Protein AF-0000000080313598 (afdb_homodimer)

Solvent-accessible surface area (backbone atoms only — not comparable to full-atom values): 22370 Å² total; per-residue (Å²): 136,68,30,60,28,53,58,52,31,10,48,57,42,28,68,75,47,57,88,47,35,87,68,59,28,38,23,30,4,34,52,54,60,4,31,59,19,21,50,38,26,12,62,73,40,70,28,48,65,44,73,43,55,55,39,72,32,42,33,91,94,45,56,87,45,65,27,17,12,36,19,59,81,75,11,62,33,57,38,35,58,50,32,62,74,68,62,60,46,61,68,56,50,50,52,46,48,54,55,43,48,55,57,47,51,54,51,47,53,57,44,43,72,52,38,72,83,73,86,46,58,69,29,41,34,38,40,20,37,59,46,37,60,57,41,42,56,56,51,1,41,48,48,17,52,52,74,44,48,39,66,40,40,32,40,37,30,36,30,30,21,42,52,27,50,62,68,42,52,83,73,33,79,38,79,46,63,71,42,71,28,77,79,64,85,55,67,58,78,43,29,72,46,63,72,84,61,50,70,66,59,47,36,51,52,41,38,53,48,51,53,55,49,55,62,71,67,57,131,135,68,30,60,26,52,58,52,32,10,48,58,42,29,68,76,46,56,88,48,34,86,70,59,28,39,24,29,3,34,53,54,60,4,29,59,18,22,50,37,27,13,60,73,40,69,29,48,66,45,73,43,54,52,38,72,32,44,32,90,93,43,56,88,44,66,28,19,11,37,17,59,79,76,11,61,33,56,38,36,58,49,33,62,73,69,62,60,46,61,67,55,50,50,52,48,49,53,55,43,49,56,56,46,52,53,51,47,54,57,45,42,72,51,38,72,84,71,87,47,58,70,29,41,36,36,41,21,37,58,46,38,60,59,42,43,58,57,51,1,40,48,48,16,50,54,73,44,47,40,66,39,41,32,38,38,29,36,31,30,19,42,51,27,50,62,67,41,52,83,74,32,79,38,78,46,62,70,43,72,27,78,78,64,85,54,67,59,77,42,28,73,46,63,72,84,61,50,71,67,59,49,37,50,53,41,37,53,47,52,52,54,51,55,61,70,67,57,128

Structure (mmCIF, N/CA/C/O backbone):
data_AF-0000000080313598-model_v1
#
loop_
_entity.id
_entity.type
_entity.pdbx_description
1 polymer 'Phosphoribosyl transferase domain protein'
#
loop_
_atom_site.group_PDB
_atom_site.id
_atom_site.type_symbol
_atom_site.label_atom_id
_atom_site.label_alt_id
_atom_site.label_comp_id
_atom_site.label_asym_id
_atom_site.label_entity_id
_atom_site.label_seq_id
_atom_site.pdbx_PDB_ins_code
_atom_site.Cartn_x
_atom_site.Cartn_y
_atom_site.Cartn_z
_atom_site.occupancy
_atom_site.B_iso_or_equiv
_a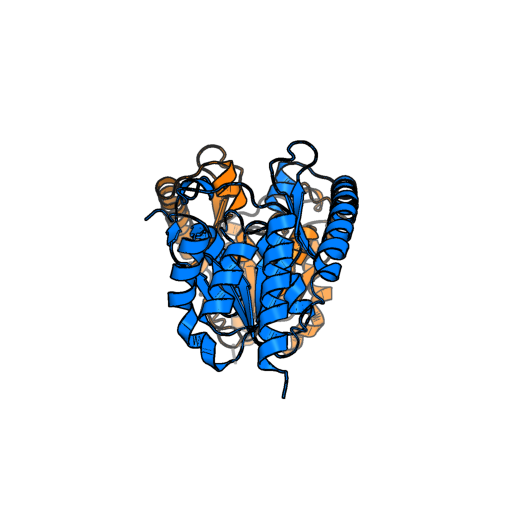tom_site.auth_seq_id
_atom_site.auth_comp_id
_atom_site.auth_asym_id
_atom_site.auth_atom_id
_atom_site.pdbx_PDB_model_num
ATOM 1 N N . MET A 1 1 ? 1.413 23.391 -13.414 1 80.38 1 MET A N 1
ATOM 2 C CA . MET A 1 1 ? 1.778 24.75 -13 1 80.38 1 MET A CA 1
ATOM 3 C C . MET A 1 1 ? 2.205 24.766 -11.531 1 80.38 1 MET A C 1
ATOM 5 O O . MET A 1 1 ? 1.82 23.891 -10.758 1 80.38 1 MET A O 1
ATOM 9 N N . ARG A 1 2 ? 3.133 25.766 -11.18 1 91.56 2 ARG A N 1
ATOM 10 C CA . ARG A 1 2 ? 3.674 25.922 -9.836 1 91.56 2 ARG A CA 1
ATOM 11 C C . ARG A 1 2 ? 2.758 26.781 -8.969 1 91.56 2 ARG A C 1
ATOM 13 O O . ARG A 1 2 ? 2.158 27.75 -9.461 1 91.56 2 ARG A O 1
ATOM 20 N N . PHE A 1 3 ? 2.562 26.344 -7.715 1 98.5 3 PHE A N 1
ATOM 21 C CA . PHE A 1 3 ? 1.825 27.141 -6.742 1 98.5 3 PHE A CA 1
ATOM 22 C C . PHE A 1 3 ? 2.676 28.297 -6.238 1 98.5 3 PHE A C 1
ATOM 24 O O . PHE A 1 3 ? 3.9 28.188 -6.152 1 98.5 3 PHE A O 1
ATOM 31 N N . GLU A 1 4 ? 1.99 29.422 -5.879 1 98.5 4 GLU A N 1
ATOM 32 C CA . GLU A 1 4 ? 2.73 30.516 -5.273 1 98.5 4 GLU A CA 1
ATOM 33 C C . GLU A 1 4 ? 3.248 30.141 -3.887 1 98.5 4 GLU A C 1
ATOM 35 O O . GLU A 1 4 ? 4.418 30.375 -3.574 1 98.5 4 GLU A O 1
ATOM 40 N N . ASP A 1 5 ? 2.402 29.75 -3.088 1 98.38 5 ASP A N 1
ATOM 41 C CA . ASP A 1 5 ? 2.691 29.281 -1.74 1 98.38 5 ASP A CA 1
ATOM 42 C C . ASP A 1 5 ? 1.615 28.297 -1.262 1 98.38 5 ASP A C 1
ATOM 44 O O . ASP A 1 5 ? 0.738 27.906 -2.033 1 98.38 5 ASP A O 1
ATOM 48 N N . ARG A 1 6 ? 1.721 27.828 -0.028 1 98.5 6 ARG A N 1
ATOM 49 C CA . ARG A 1 6 ? 0.786 26.859 0.52 1 98.5 6 ARG A CA 1
ATOM 50 C C . ARG A 1 6 ? -0.626 27.422 0.588 1 98.5 6 ARG A C 1
ATOM 52 O O . ARG A 1 6 ? -1.607 26.688 0.458 1 98.5 6 ARG A O 1
ATOM 59 N N . ILE A 1 7 ? -0.746 28.766 0.75 1 98.25 7 ILE A N 1
ATOM 60 C CA . ILE A 1 7 ? -2.047 29.422 0.784 1 98.25 7 ILE A CA 1
ATOM 61 C C . ILE A 1 7 ? -2.713 29.312 -0.586 1 98.25 7 ILE A C 1
ATOM 63 O O . ILE A 1 7 ? -3.877 28.922 -0.689 1 98.25 7 ILE A O 1
ATOM 67 N N . ASP A 1 8 ? -1.944 29.656 -1.573 1 98.69 8 ASP A N 1
ATOM 68 C CA . ASP A 1 8 ? -2.436 29.531 -2.943 1 98.69 8 ASP A CA 1
ATOM 69 C C . ASP A 1 8 ? -2.832 28.094 -3.258 1 98.69 8 ASP A C 1
ATOM 71 O O . ASP A 1 8 ? -3.881 27.844 -3.859 1 98.69 8 ASP A O 1
ATOM 75 N N . ALA A 1 9 ? -1.977 27.156 -2.889 1 98.69 9 ALA A N 1
ATOM 76 C CA . ALA A 1 9 ? -2.258 25.75 -3.102 1 98.69 9 ALA A CA 1
ATOM 77 C C . ALA A 1 9 ? -3.557 25.328 -2.414 1 98.69 9 ALA A C 1
ATOM 79 O O . ALA A 1 9 ? -4.371 24.609 -2.992 1 98.69 9 ALA A O 1
ATOM 80 N N . GLY A 1 10 ? -3.756 25.797 -1.186 1 98.75 10 GLY A N 1
ATOM 81 C CA . GLY A 1 10 ? -4.973 25.5 -0.442 1 98.75 10 GLY A CA 1
ATOM 82 C C . GLY A 1 10 ? -6.223 26.047 -1.105 1 98.75 10 GLY A C 1
ATOM 83 O O . GLY A 1 10 ? -7.258 25.375 -1.138 1 98.75 10 GLY A O 1
ATOM 84 N N . ARG A 1 11 ? -6.137 27.219 -1.642 1 98.69 11 ARG A N 1
ATOM 85 C CA . ARG A 1 11 ? -7.273 27.828 -2.322 1 98.69 11 ARG A CA 1
ATOM 86 C C . ARG A 1 11 ? -7.645 27.047 -3.578 1 98.69 11 ARG A C 1
ATOM 88 O O . ARG A 1 11 ? -8.828 26.828 -3.854 1 98.69 11 ARG A O 1
ATOM 95 N N . GLN A 1 12 ? -6.656 26.672 -4.309 1 98.75 12 GLN A N 1
ATOM 96 C CA . GLN A 1 12 ? -6.91 25.891 -5.512 1 98.75 12 GLN A CA 1
ATOM 97 C C . GLN A 1 12 ? -7.496 24.516 -5.168 1 98.75 12 GLN A C 1
ATOM 99 O O . GLN A 1 12 ? -8.414 24.031 -5.84 1 98.75 12 GLN A O 1
ATOM 104 N N . LEU A 1 13 ? -6.961 23.938 -4.113 1 98.75 13 LEU A N 1
ATOM 105 C CA . LEU A 1 13 ? -7.473 22.641 -3.652 1 98.75 13 LEU A CA 1
ATOM 106 C C . LEU A 1 13 ? -8.922 22.766 -3.199 1 98.75 13 LEU A C 1
ATOM 108 O O . LEU A 1 13 ? -9.75 21.906 -3.51 1 98.75 13 LEU A O 1
ATOM 112 N N . ALA A 1 14 ? -9.227 23.844 -2.535 1 98.75 14 ALA A N 1
ATOM 113 C CA . ALA A 1 14 ? -10.57 24.094 -2.031 1 98.75 14 ALA A CA 1
ATOM 114 C C . ALA A 1 14 ? -11.578 24.156 -3.176 1 98.75 14 ALA A C 1
ATOM 116 O O . ALA A 1 14 ? -12.719 23.688 -3.039 1 98.75 14 ALA A O 1
ATOM 117 N N . ARG A 1 15 ? -11.172 24.719 -4.277 1 98.38 15 ARG A N 1
ATOM 118 C CA . ARG A 1 15 ? -12.047 24.812 -5.438 1 98.38 15 ARG A CA 1
ATOM 119 C C . ARG A 1 15 ? -12.484 23.438 -5.918 1 98.38 15 ARG A C 1
ATOM 121 O O . ARG A 1 15 ? -13.609 23.266 -6.383 1 98.38 15 ARG A O 1
ATOM 128 N N . ARG A 1 16 ? -11.664 22.484 -5.695 1 98.25 16 ARG A N 1
ATOM 129 C CA . ARG A 1 16 ? -11.945 21.125 -6.164 1 98.25 16 ARG A CA 1
ATOM 130 C C . ARG A 1 16 ? -12.758 20.344 -5.137 1 98.25 16 ARG A C 1
ATOM 132 O O . ARG A 1 16 ? -13.227 19.25 -5.414 1 98.25 16 ARG A O 1
ATOM 139 N N . LEU A 1 17 ? -12.938 20.906 -3.98 1 98.44 17 LEU A N 1
ATOM 140 C CA . LEU A 1 17 ? -13.562 20.172 -2.883 1 98.44 17 LEU A CA 1
ATOM 141 C C . LEU A 1 17 ? -14.922 20.75 -2.537 1 98.44 17 LEU A C 1
ATOM 143 O O . LEU A 1 17 ? -15.531 20.375 -1.538 1 98.44 17 LEU A O 1
ATOM 147 N N . GLN A 1 18 ? -15.5 21.594 -3.355 1 97.56 18 GLN A N 1
ATOM 148 C CA . GLN A 1 18 ? -16.719 22.344 -3.062 1 97.56 18 GLN A CA 1
ATOM 149 C C . GLN A 1 18 ? -17.922 21.406 -2.912 1 97.56 18 GLN A C 1
ATOM 151 O O . GLN A 1 18 ? -18.859 21.703 -2.174 1 97.56 18 GLN A O 1
ATOM 156 N N . HIS A 1 19 ? -17.859 20.266 -3.506 1 96.69 19 HIS A N 1
ATOM 157 C CA . HIS A 1 19 ? -18.969 19.328 -3.443 1 96.69 19 HIS A CA 1
ATOM 158 C C . HIS A 1 19 ? -19.094 18.703 -2.057 1 96.69 19 HIS A C 1
ATOM 160 O O . HIS A 1 19 ? -20.094 18.062 -1.738 1 96.69 19 HIS A O 1
ATOM 166 N N . HIS A 1 20 ? -18.109 18.984 -1.2 1 96.31 20 HIS A N 1
ATOM 167 C CA . HIS A 1 20 ? -18.141 18.469 0.163 1 96.31 20 HIS A CA 1
ATOM 168 C C . HIS A 1 20 ? -18.641 19.531 1.14 1 96.31 20 HIS A C 1
ATOM 170 O O . HIS A 1 20 ? -18.812 19.25 2.328 1 96.31 20 HIS A O 1
ATOM 176 N N . ARG A 1 21 ? -18.938 20.688 0.743 1 94.25 21 ARG A N 1
ATOM 177 C CA . ARG A 1 21 ? -19.266 21.812 1.61 1 94.25 21 ARG A CA 1
ATOM 178 C C . ARG A 1 21 ? -20.516 21.516 2.434 1 94.25 21 ARG A C 1
ATOM 180 O O . ARG A 1 21 ? -20.562 21.797 3.631 1 94.25 21 ARG A O 1
ATOM 187 N N . ALA A 1 22 ? -21.484 20.859 1.892 1 91.75 22 ALA A N 1
ATOM 188 C CA . ALA A 1 22 ? -22.781 20.672 2.52 1 91.75 22 ALA A CA 1
ATOM 189 C C . ALA A 1 22 ? -22.703 19.641 3.648 1 91.75 22 ALA A C 1
ATOM 191 O O . ALA A 1 22 ? -23.5 19.672 4.586 1 91.75 22 ALA A O 1
ATOM 192 N N . GLY A 1 23 ? -21.734 18.812 3.744 1 91.31 23 GLY A N 1
ATOM 193 C CA . GLY A 1 23 ? -21.656 17.719 4.707 1 91.31 23 GLY A CA 1
ATOM 194 C C . GLY A 1 23 ? -20.938 18.109 5.98 1 91.31 23 GLY A C 1
ATOM 195 O O . GLY A 1 23 ? -20.734 17.266 6.867 1 91.31 23 GLY A O 1
ATOM 196 N N . ALA A 1 24 ? -20.578 19.359 6.07 1 90 24 ALA A N 1
ATOM 197 C CA . ALA A 1 24 ? -19.859 19.859 7.242 1 90 24 ALA A CA 1
ATOM 198 C C . ALA A 1 24 ? -18.703 18.938 7.613 1 90 24 ALA A C 1
ATOM 200 O O . ALA A 1 24 ? -18.641 18.438 8.742 1 90 24 ALA A O 1
ATOM 201 N N . PRO A 1 25 ? -17.828 18.766 6.719 1 97.75 25 PRO A N 1
ATOM 202 C CA . PRO A 1 25 ? -16.703 17.875 6.969 1 97.75 25 PRO A CA 1
ATOM 203 C C . PRO A 1 25 ? -15.727 18.438 8.008 1 97.75 25 PRO A C 1
ATOM 205 O O . PRO A 1 25 ? -15.844 19.594 8.414 1 97.75 25 PRO A O 1
ATOM 208 N N . VAL A 1 26 ? -14.883 17.562 8.492 1 98.5 26 VAL A N 1
ATOM 209 C CA . VAL A 1 26 ? -13.719 17.969 9.266 1 98.5 26 VAL A CA 1
ATOM 210 C C . VAL A 1 26 ? -12.469 17.922 8.375 1 98.5 26 VAL A C 1
ATOM 212 O O . VAL A 1 26 ? -12.188 16.906 7.754 1 98.5 26 VAL A O 1
ATOM 215 N N . VAL A 1 27 ? -11.82 19.047 8.297 1 98.81 27 VAL A N 1
ATOM 216 C CA . VAL A 1 27 ? -10.57 19.109 7.535 1 98.81 27 VAL A CA 1
ATOM 217 C C . VAL A 1 27 ? -9.383 18.891 8.469 1 98.81 27 VAL A C 1
ATOM 219 O O . VAL A 1 27 ? -9.227 19.625 9.453 1 98.81 27 VAL A O 1
ATOM 222 N N . VAL A 1 28 ? -8.602 17.891 8.148 1 98.88 28 VAL A N 1
ATOM 223 C CA . VAL A 1 28 ? -7.465 17.516 8.984 1 98.88 28 VAL A CA 1
ATOM 224 C C . VAL A 1 28 ? -6.168 17.719 8.203 1 98.88 28 VAL A C 1
ATOM 226 O O . VAL A 1 28 ? -5.953 17.078 7.168 1 98.88 28 VAL A O 1
ATOM 229 N N . GLY A 1 29 ? -5.324 18.594 8.703 1 98.81 29 GLY A N 1
ATOM 230 C CA . GLY A 1 29 ? -4.035 18.828 8.07 1 98.81 29 GLY A CA 1
ATOM 231 C C . GLY A 1 29 ? -2.916 18 8.656 1 98.81 29 GLY A C 1
ATOM 232 O O . GLY A 1 29 ? -2.783 17.906 9.883 1 98.81 29 GLY A O 1
ATOM 233 N N . LEU A 1 30 ? -2.139 17.406 7.812 1 98.56 30 LEU A N 1
ATOM 234 C CA . LEU A 1 30 ? -0.953 16.703 8.273 1 98.56 30 LEU A CA 1
ATOM 235 C C . LEU A 1 30 ? 0.147 17.688 8.672 1 98.56 30 LEU A C 1
ATOM 237 O O . LEU A 1 30 ? 0.45 18.609 7.926 1 98.56 30 LEU A O 1
ATOM 241 N N . THR A 1 31 ? 0.68 17.5 9.781 1 98 31 THR A N 1
ATOM 242 C CA . THR A 1 31 ? 1.671 18.438 10.32 1 98 31 THR A CA 1
ATOM 243 C C . THR A 1 31 ? 3.031 18.203 9.664 1 98 31 THR A C 1
ATOM 245 O O . THR A 1 31 ? 3.389 17.078 9.336 1 98 31 THR A O 1
ATOM 248 N N . ARG A 1 32 ? 3.768 19.25 9.445 1 97.62 32 ARG A N 1
ATOM 249 C CA . ARG A 1 32 ? 3.367 20.625 9.703 1 97.62 32 ARG A CA 1
ATOM 250 C C . ARG A 1 32 ? 2.85 21.297 8.438 1 97.62 32 ARG A C 1
ATOM 252 O O . ARG A 1 32 ? 1.85 22.016 8.477 1 97.62 32 ARG A O 1
ATOM 259 N N . GLY A 1 33 ? 3.41 20.891 7.316 1 97.44 33 GLY A N 1
ATOM 260 C CA . GLY A 1 33 ? 3.215 21.609 6.066 1 97.44 33 GLY A CA 1
ATOM 261 C C . GLY A 1 33 ? 1.791 21.531 5.551 1 97.44 33 GLY A C 1
ATOM 262 O O . GLY A 1 33 ? 1.329 22.422 4.848 1 97.44 33 GLY A O 1
ATOM 263 N N . GLY A 1 34 ? 1.101 20.516 5.887 1 98.62 34 GLY A N 1
ATOM 264 C CA . GLY A 1 34 ? -0.26 20.328 5.406 1 98.62 34 GLY A CA 1
ATOM 265 C C . GLY A 1 34 ? -1.269 21.219 6.113 1 98.62 34 GLY A C 1
ATOM 266 O O . GLY A 1 34 ? -2.381 21.422 5.621 1 98.62 34 GLY A O 1
ATOM 267 N N . VAL A 1 35 ? -0.902 21.781 7.223 1 98.69 35 VAL A N 1
ATOM 268 C CA . VAL A 1 35 ? -1.862 22.484 8.07 1 98.69 35 VAL A CA 1
ATOM 269 C C . VAL A 1 35 ? -2.242 23.812 7.43 1 98.69 35 VAL A C 1
ATOM 271 O O . VAL A 1 35 ? -3.428 24.141 7.312 1 98.69 35 VAL A O 1
ATOM 274 N N . PRO A 1 36 ? -1.264 24.625 6.926 1 98.69 36 PRO A N 1
ATOM 275 C CA . PRO A 1 36 ? -1.675 25.859 6.254 1 98.69 36 PRO A CA 1
ATOM 276 C C . PRO A 1 36 ? -2.562 25.594 5.039 1 98.69 36 PRO A C 1
ATOM 278 O O . PRO A 1 36 ? -3.482 26.375 4.766 1 98.69 36 PRO A O 1
ATOM 281 N N . VAL A 1 37 ? -2.311 24.516 4.332 1 98.88 37 VAL A N 1
ATOM 282 C CA . VAL A 1 37 ? -3.137 24.141 3.189 1 98.88 37 VAL A CA 1
ATOM 283 C C . VAL A 1 37 ? -4.535 23.766 3.67 1 98.88 37 VAL A C 1
ATOM 285 O O . VAL A 1 37 ? -5.535 24.219 3.113 1 98.88 37 VAL A O 1
ATOM 288 N N . ALA A 1 38 ? -4.578 23 4.68 1 98.88 38 ALA A N 1
ATOM 289 C CA . ALA A 1 38 ? -5.84 22.547 5.258 1 98.88 38 ALA A CA 1
ATOM 290 C C . ALA A 1 38 ? -6.664 23.719 5.781 1 98.88 38 ALA A C 1
ATOM 292 O O . ALA A 1 38 ? -7.891 23.719 5.68 1 98.88 38 ALA A O 1
ATOM 293 N N . ALA A 1 39 ? -6.016 24.688 6.355 1 98.69 39 ALA A N 1
ATOM 294 C CA . ALA A 1 39 ? -6.699 25.859 6.898 1 98.69 39 ALA A CA 1
ATOM 295 C C . ALA A 1 39 ? -7.469 26.594 5.805 1 98.69 39 ALA A C 1
ATOM 297 O O . ALA A 1 39 ? -8.609 27.031 6.02 1 98.69 39 ALA A O 1
ATOM 298 N N . GLU A 1 40 ? -6.848 26.719 4.641 1 98.62 40 GLU A N 1
ATOM 299 C CA . GLU A 1 40 ? -7.512 27.375 3.52 1 98.62 40 GLU A CA 1
ATOM 300 C C . GLU A 1 40 ? -8.727 26.578 3.053 1 98.62 40 GLU A C 1
ATOM 302 O O . GLU A 1 40 ? -9.773 27.156 2.742 1 98.62 40 GLU A O 1
ATOM 307 N N . VAL A 1 41 ? -8.539 25.281 3.008 1 98.75 41 VAL A N 1
ATOM 308 C CA . VAL A 1 41 ? -9.633 24.406 2.594 1 98.75 41 VAL A CA 1
ATOM 309 C C . VAL A 1 41 ? -10.781 24.516 3.588 1 98.75 41 VAL A C 1
ATOM 311 O O . VAL A 1 41 ? -11.938 24.672 3.191 1 98.75 41 VAL A O 1
ATOM 314 N N . ALA A 1 42 ? -10.461 24.422 4.855 1 98.44 42 ALA A N 1
ATOM 315 C CA . ALA A 1 42 ? -11.484 24.5 5.898 1 98.44 42 ALA A CA 1
ATOM 316 C C . ALA A 1 42 ? -12.242 25.828 5.816 1 98.44 42 ALA A C 1
ATOM 318 O O . ALA A 1 42 ? -13.477 25.844 5.906 1 98.44 42 ALA A O 1
ATOM 319 N N . ARG A 1 43 ? -11.531 26.891 5.648 1 97 43 ARG A N 1
ATOM 320 C CA . ARG A 1 43 ? -12.133 28.219 5.547 1 97 43 ARG A CA 1
ATOM 321 C C . ARG A 1 43 ? -13.094 28.281 4.363 1 97 43 ARG A C 1
ATOM 323 O O . ARG A 1 43 ? -14.227 28.75 4.504 1 97 43 ARG A O 1
ATOM 330 N N . ALA A 1 44 ? -12.695 27.781 3.26 1 97.31 44 ALA A N 1
ATOM 331 C CA . ALA A 1 44 ? -13.484 27.859 2.031 1 97.31 44 ALA A CA 1
ATOM 332 C C . ALA A 1 44 ? -14.75 27.016 2.139 1 97.31 44 ALA A C 1
ATOM 334 O O . ALA A 1 44 ? -15.789 27.375 1.575 1 97.31 44 ALA A O 1
ATOM 335 N N . LEU A 1 45 ? -14.656 25.953 2.891 1 97.25 45 LEU A N 1
ATOM 336 C CA . LEU A 1 45 ? -15.781 25.031 2.975 1 97.25 45 LEU A CA 1
ATOM 337 C C . LEU A 1 45 ? -16.641 25.328 4.191 1 97.25 45 LEU A C 1
ATOM 339 O O . LEU A 1 45 ? -17.703 24.734 4.367 1 97.25 45 LEU A O 1
ATOM 343 N N . GLY A 1 46 ? -16.219 26.203 5.023 1 95.69 46 GLY A N 1
ATOM 344 C CA . GLY A 1 46 ? -16.906 26.406 6.285 1 95.69 46 GLY A CA 1
ATOM 345 C C . GLY A 1 46 ? -16.828 25.203 7.211 1 95.69 46 GLY A C 1
ATOM 346 O O . GLY A 1 46 ? -17.797 24.906 7.918 1 95.69 46 GLY A O 1
ATOM 347 N N . ALA A 1 47 ? -15.766 24.531 7.156 1 97.19 47 ALA A N 1
ATOM 348 C CA . ALA A 1 47 ? -15.586 23.266 7.883 1 97.19 47 ALA A CA 1
ATOM 349 C C . ALA A 1 47 ? -14.703 23.469 9.117 1 97.19 47 ALA A C 1
ATOM 351 O O . ALA A 1 47 ? -14.008 24.484 9.227 1 97.19 47 ALA A O 1
ATOM 352 N N . GLU A 1 48 ? -14.766 22.547 10.008 1 97.31 48 GLU A N 1
ATOM 353 C CA . GLU A 1 48 ? -13.852 22.531 11.141 1 97.31 48 GLU A CA 1
ATOM 354 C C . GLU A 1 48 ? -12.445 22.109 10.711 1 97.31 48 GLU A C 1
ATOM 356 O O . GLU A 1 48 ? -12.289 21.266 9.828 1 97.31 48 GLU A O 1
ATOM 361 N N . LEU A 1 49 ? -11.492 22.75 11.414 1 98.31 49 LEU A N 1
ATOM 362 C CA . LEU A 1 49 ? -10.094 22.422 11.148 1 98.31 49 LEU A CA 1
ATOM 363 C C . LEU A 1 49 ? -9.477 21.656 12.32 1 98.31 49 LEU A C 1
ATOM 365 O O . LEU A 1 49 ? -9.719 21.984 13.477 1 98.31 49 LEU A O 1
ATOM 369 N N . ASP A 1 50 ? -8.734 20.656 12.031 1 98.38 50 ASP A N 1
ATOM 370 C CA . ASP A 1 50 ? -7.875 19.969 12.992 1 98.38 50 ASP A CA 1
ATOM 371 C C . ASP A 1 50 ? -6.535 19.594 12.359 1 98.38 50 ASP A C 1
ATOM 373 O O . ASP A 1 50 ? -6.293 19.891 11.188 1 98.38 50 ASP A O 1
ATOM 377 N N . ALA A 1 51 ? -5.621 19.172 13.188 1 98.56 51 ALA A N 1
ATOM 378 C CA . ALA A 1 51 ? -4.301 18.719 12.742 1 98.56 51 ALA A CA 1
ATOM 379 C C . ALA A 1 51 ? -4.004 17.312 13.227 1 98.56 51 ALA A C 1
ATOM 381 O O . ALA A 1 51 ? -4.48 16.891 14.281 1 98.56 51 ALA A O 1
ATOM 382 N N . LEU A 1 52 ? -3.307 16.609 12.445 1 98.62 52 LEU A N 1
ATOM 383 C CA . LEU A 1 52 ? -2.865 15.266 12.805 1 98.62 52 LEU A CA 1
ATOM 384 C C . LEU A 1 52 ? -1.344 15.18 12.812 1 98.62 52 LEU A C 1
ATOM 386 O O . LEU A 1 52 ? -0.699 15.445 11.789 1 98.62 52 LEU A O 1
ATOM 390 N N . VAL A 1 53 ? -0.79 14.828 13.938 1 98.62 53 VAL A N 1
ATOM 391 C CA . VAL A 1 53 ? 0.66 14.766 14.094 1 98.62 53 VAL A CA 1
ATOM 392 C C . VAL A 1 53 ? 1.181 13.445 13.531 1 98.62 53 VAL A C 1
ATOM 394 O O . VAL A 1 53 ? 0.674 12.375 13.875 1 98.62 53 VAL A O 1
ATOM 397 N N . VAL A 1 54 ? 2.127 13.57 12.664 1 98.06 54 VAL A N 1
ATOM 398 C CA . VAL A 1 54 ? 2.785 12.406 12.078 1 98.06 54 VAL A CA 1
ATOM 399 C C . VAL A 1 54 ? 4.301 12.555 12.203 1 98.06 54 VAL A C 1
ATOM 401 O O . VAL A 1 54 ? 4.816 13.672 12.297 1 98.06 54 VAL A O 1
ATOM 404 N N . ARG A 1 55 ? 4.953 11.438 12.219 1 97.44 55 ARG A N 1
ATOM 405 C CA . ARG A 1 55 ? 6.41 11.398 12.18 1 97.44 55 ARG A CA 1
ATOM 406 C C . ARG A 1 55 ? 6.902 10.359 11.172 1 97.44 55 ARG A C 1
ATOM 408 O O . ARG A 1 55 ? 6.363 9.25 11.102 1 97.44 55 ARG A O 1
ATOM 415 N N . LYS A 1 56 ? 7.883 10.75 10.438 1 95.56 56 LYS A N 1
ATOM 416 C CA . LYS A 1 56 ? 8.539 9.789 9.555 1 95.56 56 LYS A CA 1
ATOM 417 C C . LYS A 1 56 ? 9.5 8.891 10.328 1 95.56 56 LYS A C 1
ATOM 419 O O . LYS A 1 56 ? 10.109 9.336 11.305 1 95.56 56 LYS A O 1
ATOM 424 N N . LEU A 1 57 ? 9.523 7.652 9.875 1 96.56 57 LEU A N 1
ATOM 425 C CA . LEU A 1 57 ? 10.531 6.719 10.375 1 96.56 57 LEU A CA 1
ATOM 426 C C . LEU A 1 57 ? 11.688 6.582 9.391 1 96.56 57 LEU A C 1
ATOM 428 O O . LEU A 1 57 ? 11.562 5.879 8.383 1 96.56 57 LEU A O 1
ATOM 432 N N . GLY A 1 58 ? 12.797 7.195 9.734 1 94.38 58 GLY A N 1
ATOM 433 C CA . GLY A 1 58 ? 13.977 7.109 8.891 1 94.38 58 GLY A CA 1
ATOM 434 C C . GLY A 1 58 ? 14.773 5.836 9.102 1 94.38 58 GLY A C 1
ATOM 435 O O . GLY A 1 58 ? 14.883 5.348 10.227 1 94.38 58 GLY A O 1
ATOM 436 N N . ALA A 1 59 ? 15.289 5.301 7.992 1 92.31 59 ALA A N 1
ATOM 437 C CA . ALA A 1 59 ? 16.125 4.113 8.117 1 92.31 59 ALA A CA 1
ATOM 438 C C . ALA A 1 59 ? 17.391 4.418 8.93 1 92.31 59 ALA A C 1
ATOM 440 O O . ALA A 1 59 ? 17.969 5.496 8.805 1 92.31 59 ALA A O 1
ATOM 441 N N . PRO A 1 60 ? 17.844 3.506 9.727 1 88.94 60 PRO A N 1
ATOM 442 C CA . PRO A 1 60 ? 18.984 3.75 10.625 1 88.94 60 PRO A CA 1
ATOM 443 C C . PRO A 1 60 ? 20.234 4.172 9.875 1 88.94 60 PRO A C 1
ATOM 445 O O . PRO A 1 60 ? 20.922 5.121 10.281 1 88.94 60 PRO A O 1
ATOM 448 N N . ILE A 1 61 ? 20.609 3.562 8.758 1 85.25 61 ILE A N 1
ATOM 449 C CA . ILE A 1 61 ? 21.859 3.826 8.039 1 85.25 61 ILE A CA 1
ATOM 450 C C . ILE A 1 61 ? 21.656 4.992 7.074 1 85.25 61 ILE A C 1
ATOM 452 O O . ILE A 1 61 ? 22.625 5.684 6.723 1 85.25 61 ILE A O 1
ATOM 456 N N . GLN A 1 62 ? 20.422 5.273 6.703 1 88.12 62 GLN A N 1
ATOM 457 C CA . GLN A 1 62 ? 20.078 6.359 5.793 1 88.12 62 GLN A CA 1
ATOM 458 C C . GLN A 1 62 ? 18.828 7.086 6.25 1 88.12 62 GLN A C 1
ATOM 460 O O . GLN A 1 62 ? 17.75 6.914 5.664 1 88.12 62 GLN A O 1
ATOM 465 N N . PRO A 1 63 ? 18.938 7.969 7.133 1 84.12 63 PRO A N 1
ATOM 466 C CA . PRO A 1 63 ? 17.781 8.578 7.77 1 84.12 63 PRO A CA 1
ATOM 467 C C . PRO A 1 63 ? 16.906 9.367 6.789 1 84.12 63 PRO A C 1
ATOM 469 O O . PRO A 1 63 ? 15.734 9.625 7.062 1 84.12 63 PRO A O 1
ATOM 472 N N . GLU A 1 64 ? 17.453 9.734 5.68 1 84.19 64 GLU A N 1
ATOM 473 C CA . GLU A 1 64 ? 16.688 10.477 4.688 1 84.19 64 GLU A CA 1
ATOM 474 C C . GLU A 1 64 ? 15.695 9.57 3.967 1 84.19 64 GLU A C 1
ATOM 476 O O . GLU A 1 64 ? 14.773 10.047 3.312 1 84.19 64 GLU A O 1
ATOM 481 N N . LEU A 1 65 ? 15.984 8.32 4.086 1 83.75 65 LEU A N 1
ATOM 482 C CA . LEU A 1 65 ? 15.078 7.34 3.502 1 83.75 65 LEU A CA 1
ATOM 483 C C . LEU A 1 65 ? 13.977 6.965 4.488 1 83.75 65 LEU A C 1
ATOM 485 O O . LEU A 1 65 ? 14.242 6.32 5.504 1 83.75 65 LEU A O 1
ATOM 489 N N . GLY A 1 66 ? 12.812 7.391 4.164 1 89.56 66 GLY A N 1
ATOM 490 C CA . GLY A 1 66 ? 11.672 7.074 5.016 1 89.56 66 GLY A CA 1
ATOM 491 C C . GLY A 1 66 ? 11.211 5.633 4.887 1 89.56 66 GLY A C 1
ATOM 492 O O . GLY A 1 66 ? 10.578 5.266 3.898 1 89.56 66 GLY A O 1
ATOM 493 N N . MET A 1 67 ? 11.508 4.812 5.891 1 92.12 67 MET A N 1
ATOM 494 C CA . MET A 1 67 ? 11.102 3.412 5.84 1 92.12 67 MET A CA 1
ATOM 495 C C . MET A 1 67 ? 9.688 3.238 6.375 1 92.12 67 MET A C 1
ATOM 497 O O . MET A 1 67 ? 9.156 2.125 6.391 1 92.12 67 MET A O 1
ATOM 501 N N . GLY A 1 68 ? 9.117 4.328 6.863 1 94.25 68 GLY A N 1
ATOM 502 C CA . GLY A 1 68 ? 7.758 4.293 7.371 1 94.25 68 GLY A CA 1
ATOM 503 C C . GLY A 1 68 ? 7.332 5.594 8.023 1 94.25 68 GLY A C 1
ATOM 504 O O . GLY A 1 68 ? 7.961 6.637 7.82 1 94.25 68 GLY A O 1
ATOM 505 N N . ALA A 1 69 ? 6.203 5.438 8.703 1 97 69 ALA A N 1
ATOM 506 C CA . ALA A 1 69 ? 5.688 6.59 9.438 1 97 69 ALA A CA 1
ATOM 507 C C . ALA A 1 69 ? 4.75 6.145 10.562 1 97 69 ALA A C 1
ATOM 509 O O . ALA A 1 69 ? 4.223 5.031 10.539 1 97 69 ALA A O 1
ATOM 510 N N . ILE A 1 70 ? 4.668 7.02 11.547 1 97.56 70 ILE A N 1
ATOM 511 C CA . ILE A 1 70 ? 3.686 6.844 12.609 1 97.56 70 ILE A CA 1
ATOM 512 C C . ILE A 1 70 ? 2.812 8.086 12.719 1 97.56 70 ILE A C 1
ATOM 514 O O . ILE A 1 70 ? 3.23 9.18 12.328 1 97.56 70 ILE A O 1
ATOM 518 N N . ALA A 1 71 ? 1.635 7.898 13.172 1 98.12 71 ALA A N 1
ATOM 519 C CA . ALA A 1 71 ? 0.665 8.977 13.352 1 98.12 71 ALA A CA 1
ATOM 520 C C . ALA A 1 71 ? 0.015 8.906 14.727 1 98.12 71 ALA A C 1
ATOM 522 O O . ALA A 1 71 ? -0.106 7.828 15.312 1 98.12 71 ALA A O 1
ATOM 523 N N . GLU A 1 72 ? -0.331 10.086 15.227 1 97.12 72 GLU A N 1
ATOM 524 C CA . GLU A 1 72 ? -1.096 10.102 16.469 1 97.12 72 GLU A CA 1
ATOM 525 C C . GLU A 1 72 ? -2.361 9.258 16.359 1 97.12 72 GLU A C 1
ATOM 527 O O . GLU A 1 72 ? -2.926 9.125 15.266 1 97.12 72 GLU A O 1
ATOM 532 N N . GLY A 1 73 ? -2.73 8.609 17.469 1 94.38 73 GLY A N 1
ATOM 533 C CA . GLY A 1 73 ? -3.914 7.766 17.453 1 94.38 73 GLY A CA 1
ATOM 534 C C . GLY A 1 73 ? -3.627 6.344 17 1 94.38 73 GLY A C 1
ATOM 535 O O . GLY A 1 73 ? -4.543 5.613 16.625 1 94.38 73 GLY A O 1
ATOM 536 N N . GLY A 1 74 ? -2.385 5.973 16.859 1 93.81 74 GLY A N 1
ATOM 537 C CA . GLY A 1 74 ? -2.006 4.586 16.656 1 93.81 74 GLY A CA 1
ATOM 538 C C . GLY A 1 74 ? -1.725 4.254 15.195 1 93.81 74 GLY A C 1
ATOM 539 O O . GLY A 1 74 ? -1.463 3.1 14.859 1 93.81 74 GLY A O 1
ATOM 540 N N . GLY A 1 75 ? -1.798 5.199 14.375 1 95.75 75 GLY A N 1
ATOM 541 C CA . GLY A 1 75 ? -1.446 4.945 12.984 1 95.75 75 GLY A CA 1
ATOM 542 C C . GLY A 1 75 ? 0.002 4.531 12.805 1 95.75 75 GLY A C 1
ATOM 543 O O . GLY A 1 75 ? 0.896 5.086 13.445 1 95.75 75 GLY A O 1
ATOM 544 N N . ARG A 1 76 ? 0.222 3.533 11.93 1 94.56 76 ARG A N 1
ATOM 545 C CA . ARG A 1 76 ? 1.557 3.01 11.656 1 94.56 76 ARG A CA 1
ATOM 546 C C . ARG A 1 76 ? 1.628 2.395 10.266 1 94.56 76 ARG A C 1
ATOM 548 O O . ARG A 1 76 ? 0.727 1.658 9.859 1 94.56 76 ARG A O 1
ATOM 555 N N . TRP A 1 77 ? 2.652 2.779 9.586 1 93.56 77 TRP A N 1
ATOM 556 C CA . TRP A 1 77 ? 2.914 2.18 8.281 1 93.56 77 TRP A CA 1
ATOM 557 C C . TRP A 1 77 ? 4.41 1.993 8.062 1 93.56 77 TRP A C 1
ATOM 559 O O . TRP A 1 77 ? 5.199 2.912 8.297 1 93.56 77 TRP A O 1
ATOM 569 N N . VAL A 1 78 ? 4.762 0.77 7.621 1 93.44 78 VAL A N 1
ATOM 570 C CA . VAL A 1 78 ? 6.152 0.454 7.316 1 93.44 78 VAL A CA 1
ATOM 571 C C . VAL A 1 78 ? 6.273 0.004 5.863 1 93.44 78 VAL A C 1
ATOM 573 O O . VAL A 1 78 ? 5.461 -0.784 5.379 1 93.44 78 VAL A O 1
ATOM 576 N N . ASP A 1 79 ? 7.285 0.528 5.164 1 92.62 79 ASP A N 1
ATOM 577 C CA . ASP A 1 79 ? 7.547 0.204 3.764 1 92.62 79 ASP A CA 1
ATOM 578 C C . ASP A 1 79 ? 8.398 -1.058 3.639 1 92.62 79 ASP A C 1
ATOM 580 O O . ASP A 1 79 ? 9.617 -1.014 3.83 1 92.62 79 ASP A O 1
ATOM 584 N N . PRO A 1 80 ? 7.797 -2.141 3.176 1 89.31 80 PRO A N 1
ATOM 585 C CA . PRO A 1 80 ? 8.562 -3.387 3.133 1 89.31 80 PRO A CA 1
ATOM 586 C C . PRO A 1 80 ? 9.758 -3.312 2.18 1 89.31 80 PRO A C 1
ATOM 588 O O . PRO A 1 80 ? 10.789 -3.943 2.422 1 89.31 80 PRO A O 1
ATOM 591 N N . SER A 1 81 ? 9.625 -2.58 1.118 1 89.31 81 SER A N 1
ATOM 592 C CA . SER A 1 81 ? 10.711 -2.475 0.147 1 89.31 81 SER A CA 1
ATOM 593 C C . SER A 1 81 ? 11.922 -1.774 0.747 1 89.31 81 SER A C 1
ATOM 595 O O . SER A 1 81 ? 13.055 -2.232 0.583 1 89.31 81 SER A O 1
ATOM 597 N N . ILE A 1 82 ? 11.641 -0.727 1.454 1 90.56 82 ILE A N 1
ATOM 598 C CA . ILE A 1 82 ? 12.727 0.048 2.033 1 90.56 82 ILE A CA 1
ATOM 599 C C . ILE A 1 82 ? 13.383 -0.745 3.164 1 90.56 82 ILE A C 1
ATOM 601 O O . ILE A 1 82 ? 14.609 -0.745 3.303 1 90.56 82 ILE A O 1
ATOM 605 N N . VAL A 1 83 ? 12.562 -1.409 3.945 1 89.75 83 VAL A N 1
ATOM 606 C CA . VAL A 1 83 ? 13.086 -2.25 5.016 1 89.75 83 VAL A CA 1
ATOM 607 C C . VAL A 1 83 ? 14.023 -3.309 4.434 1 89.75 83 VAL A C 1
ATOM 609 O O . VAL A 1 83 ? 15.117 -3.527 4.945 1 89.75 83 VAL A O 1
ATOM 612 N N . ALA A 1 84 ? 13.602 -3.908 3.377 1 85.38 84 ALA A N 1
ATOM 613 C CA . ALA A 1 84 ? 14.383 -4.965 2.74 1 85.38 84 ALA A CA 1
ATOM 614 C C . ALA A 1 84 ? 15.688 -4.414 2.178 1 85.38 84 ALA A C 1
ATOM 616 O O . ALA A 1 84 ? 16.766 -4.996 2.387 1 85.38 84 ALA A O 1
ATOM 617 N N . ILE A 1 85 ? 15.641 -3.299 1.591 1 85.12 85 ILE A N 1
ATOM 618 C CA . ILE A 1 85 ? 16.797 -2.719 0.904 1 85.12 85 ILE A CA 1
ATOM 619 C C . ILE A 1 85 ? 17.812 -2.234 1.929 1 85.12 85 ILE A C 1
ATOM 621 O O . ILE A 1 85 ? 19.016 -2.338 1.707 1 85.12 85 ILE A O 1
ATOM 625 N N . THR A 1 86 ? 17.344 -1.752 3.014 1 88.31 86 THR A N 1
ATOM 626 C CA . THR A 1 86 ? 18.234 -1.169 4.008 1 88.31 86 THR A CA 1
ATOM 627 C C . THR A 1 86 ? 18.703 -2.227 5.004 1 88.31 86 THR A C 1
ATOM 629 O O . THR A 1 86 ? 19.625 -1.988 5.785 1 88.31 86 THR A O 1
ATOM 632 N N . GLY A 1 87 ? 18.047 -3.344 4.953 1 87.06 87 GLY A N 1
ATOM 633 C CA . GLY A 1 87 ? 18.391 -4.395 5.902 1 87.06 87 GLY A CA 1
ATOM 634 C C . GLY A 1 87 ? 18.016 -4.051 7.332 1 87.06 87 GLY A C 1
ATOM 635 O O . GLY A 1 87 ? 18.703 -4.465 8.273 1 87.06 87 GLY A O 1
ATOM 636 N N . THR A 1 88 ? 17.062 -3.211 7.52 1 90.31 88 THR A N 1
ATOM 637 C CA . THR A 1 88 ? 16.625 -2.795 8.852 1 90.31 88 THR A CA 1
ATOM 638 C C . THR A 1 88 ? 16.047 -3.973 9.625 1 90.31 88 THR A C 1
ATOM 640 O O . THR A 1 88 ? 15.141 -4.652 9.133 1 90.31 88 THR A O 1
ATOM 643 N N . THR A 1 89 ? 16.594 -4.215 10.805 1 89.81 89 THR A N 1
ATOM 644 C CA . THR A 1 89 ? 16.078 -5.289 11.648 1 89.81 89 THR A CA 1
ATOM 645 C C . THR A 1 89 ? 14.859 -4.824 12.422 1 89.81 89 THR A C 1
ATOM 647 O O . THR A 1 89 ? 14.594 -3.625 12.516 1 89.81 89 THR A O 1
ATOM 650 N N . GLU A 1 90 ? 14.172 -5.754 12.984 1 89.44 90 GLU A N 1
ATOM 651 C CA . GLU A 1 90 ? 13 -5.426 13.797 1 89.44 90 GLU A CA 1
ATOM 652 C C . GLU A 1 90 ? 13.398 -4.586 15.008 1 89.44 90 GLU A C 1
ATOM 654 O O . GLU A 1 90 ? 12.688 -3.646 15.383 1 89.44 90 GLU A O 1
ATOM 659 N N . ASP A 1 91 ? 14.453 -4.965 15.562 1 93.19 91 ASP A N 1
ATOM 660 C CA . ASP A 1 91 ? 14.914 -4.23 16.734 1 93.19 91 ASP A CA 1
ATOM 661 C C . ASP A 1 91 ? 15.25 -2.781 16.375 1 93.19 91 ASP A C 1
ATOM 663 O O . ASP A 1 91 ? 14.938 -1.862 17.141 1 93.19 91 ASP A O 1
ATOM 667 N N . GLU A 1 92 ? 15.898 -2.637 15.289 1 93.56 92 GLU A N 1
ATOM 668 C CA . GLU A 1 92 ? 16.234 -1.293 14.828 1 93.56 92 GLU A CA 1
ATOM 669 C C . GLU A 1 92 ? 14.969 -0.48 14.547 1 93.56 92 GLU A C 1
ATOM 671 O O . GLU A 1 92 ? 14.906 0.709 14.867 1 93.56 92 GLU A O 1
ATOM 676 N N . LEU A 1 93 ? 14.016 -1.104 13.961 1 93.69 93 LEU A N 1
ATOM 677 C CA . LEU A 1 93 ? 12.742 -0.445 13.672 1 93.69 93 LEU A CA 1
ATOM 678 C C . LEU A 1 93 ? 12.055 0.003 14.953 1 93.69 93 LEU A C 1
ATOM 680 O O . LEU A 1 93 ? 11.562 1.128 15.039 1 93.69 93 LEU A O 1
ATOM 684 N N . VAL A 1 94 ? 12.031 -0.81 15.922 1 94.38 94 VAL A N 1
ATOM 685 C CA . VAL A 1 94 ? 11.414 -0.509 17.203 1 94.38 94 VAL A CA 1
ATOM 686 C C . VAL A 1 94 ? 12.117 0.68 17.859 1 94.38 94 VAL A C 1
ATOM 688 O O . VAL A 1 94 ? 11.469 1.558 18.422 1 94.38 94 VAL A O 1
ATOM 691 N N . ASP A 1 95 ? 13.406 0.653 17.75 1 96 95 ASP A N 1
ATOM 692 C CA . ASP A 1 95 ? 14.18 1.75 18.312 1 96 95 ASP A CA 1
ATOM 693 C C . ASP A 1 95 ? 13.812 3.08 17.656 1 96 95 ASP A C 1
ATOM 695 O O . ASP A 1 95 ? 13.609 4.082 18.344 1 96 95 ASP A O 1
ATOM 699 N N . VAL A 1 96 ? 13.773 3.072 16.391 1 96.19 96 VAL A N 1
ATOM 700 C CA . VAL A 1 96 ? 13.43 4.277 15.641 1 96.19 96 VAL A CA 1
ATOM 701 C C . VAL A 1 96 ? 12.016 4.723 16 1 96.19 96 VAL A C 1
ATOM 703 O O . VAL A 1 96 ? 11.773 5.91 16.25 1 96.19 96 VAL A O 1
ATOM 706 N N . GLU A 1 97 ? 11.109 3.805 16.094 1 96.62 97 GLU A N 1
ATOM 707 C CA . GLU A 1 97 ? 9.719 4.113 16.438 1 96.62 97 GLU A CA 1
ATOM 708 C C . GLU A 1 97 ? 9.617 4.738 17.828 1 96.62 97 GLU A C 1
ATOM 710 O O . GLU A 1 97 ? 8.867 5.699 18.016 1 96.62 97 GLU A O 1
ATOM 715 N N . THR A 1 98 ? 10.312 4.16 18.703 1 97.25 98 THR A N 1
ATOM 716 C CA . THR A 1 98 ? 10.281 4.648 20.078 1 97.25 98 THR A CA 1
ATOM 717 C C . THR A 1 98 ? 10.75 6.102 20.156 1 97.25 98 THR A C 1
ATOM 719 O O . THR A 1 98 ? 10.109 6.934 20.797 1 97.25 98 THR A O 1
ATOM 722 N N . ARG A 1 99 ? 11.781 6.375 19.5 1 96.75 99 ARG A N 1
ATOM 723 C CA . ARG A 1 99 ?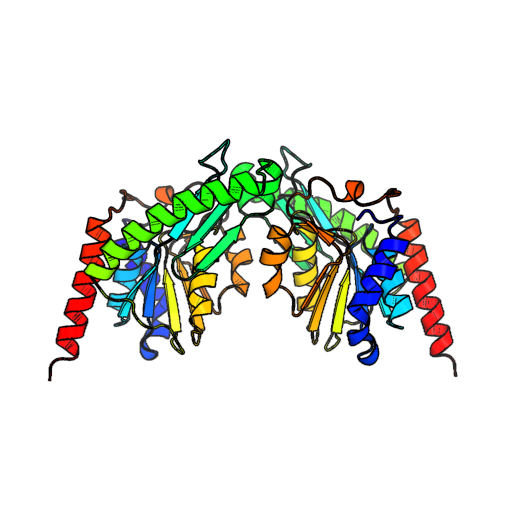 12.32 7.73 19.469 1 96.75 99 ARG A CA 1
ATOM 724 C C . ARG A 1 99 ? 11.336 8.703 18.828 1 96.75 99 ARG A C 1
ATOM 726 O O . ARG A 1 99 ? 11.062 9.773 19.375 1 96.75 99 ARG A O 1
ATOM 733 N N . GLU A 1 100 ? 10.859 8.32 17.734 1 97.38 100 GLU A N 1
ATOM 734 C CA . GLU A 1 100 ? 9.945 9.203 17 1 97.38 100 GLU A CA 1
ATOM 735 C C . GLU A 1 100 ? 8.625 9.359 17.75 1 97.38 100 GLU A C 1
ATOM 737 O O . GLU A 1 100 ? 8 10.422 17.703 1 97.38 100 GLU A O 1
ATOM 742 N N . ARG A 1 101 ? 8.188 8.367 18.469 1 97.75 101 ARG A N 1
ATOM 743 C CA . ARG A 1 101 ? 6.953 8.445 19.25 1 97.75 101 ARG A CA 1
ATOM 744 C C . ARG A 1 101 ? 7.078 9.477 20.375 1 97.75 101 ARG A C 1
ATOM 746 O O . ARG A 1 101 ? 6.121 10.188 20.672 1 97.75 101 ARG A O 1
ATOM 753 N N . ALA A 1 102 ? 8.219 9.508 20.938 1 97.25 102 ALA A N 1
ATOM 754 C CA . ALA A 1 102 ? 8.453 10.5 21.984 1 97.25 102 ALA A CA 1
ATOM 755 C C . ALA A 1 102 ? 8.352 11.922 21.438 1 97.25 102 ALA A C 1
ATOM 757 O O . ALA A 1 102 ? 7.738 12.789 22.047 1 97.25 102 ALA A O 1
ATOM 758 N N . LEU A 1 103 ? 8.93 12.141 20.297 1 96.38 103 LEU A N 1
ATOM 759 C CA . LEU A 1 103 ? 8.859 13.445 19.641 1 96.38 103 LEU A CA 1
ATOM 760 C C . LEU A 1 103 ? 7.426 13.781 19.25 1 96.38 103 LEU A C 1
ATOM 762 O O . LEU A 1 103 ? 6.984 14.922 19.422 1 96.38 103 LEU A O 1
ATOM 766 N N . MET A 1 104 ? 6.762 12.82 18.797 1 97.94 104 MET A N 1
ATOM 767 C CA . MET A 1 104 ? 5.367 12.984 18.391 1 97.94 104 MET A CA 1
ATOM 768 C C . MET A 1 104 ? 4.508 13.406 19.578 1 97.94 104 MET A C 1
ATOM 770 O O . MET A 1 104 ? 3.68 14.312 19.469 1 97.94 104 MET A O 1
ATOM 774 N N . GLN A 1 105 ? 4.699 12.773 20.703 1 97.56 105 GLN A N 1
ATOM 775 C CA . GLN A 1 105 ? 3.895 13.055 21.891 1 97.56 105 GLN A CA 1
ATOM 776 C C . GLN A 1 105 ? 4.094 14.484 22.359 1 97.56 105 GLN A C 1
ATOM 778 O O . GLN A 1 105 ? 3.152 15.133 22.828 1 97.56 105 GLN A O 1
ATOM 783 N N . ARG A 1 106 ? 5.273 14.961 22.25 1 96.69 106 ARG A N 1
ATOM 784 C CA . ARG A 1 106 ? 5.559 16.344 22.625 1 96.69 106 ARG A CA 1
ATOM 785 C C . ARG A 1 106 ? 4.781 17.312 21.75 1 96.69 106 ARG A C 1
ATOM 787 O O . ARG A 1 106 ? 4.184 18.266 22.25 1 96.69 106 ARG A O 1
ATOM 794 N N . ARG A 1 107 ? 4.746 17.047 20.531 1 97 107 ARG A N 1
ATOM 795 C CA . ARG A 1 107 ? 4.051 17.922 19.594 1 97 107 ARG A CA 1
ATOM 796 C C . ARG A 1 107 ? 2.541 17.844 19.781 1 97 107 ARG A C 1
ATOM 798 O O . ARG A 1 107 ? 1.839 18.844 19.688 1 97 107 ARG A O 1
ATOM 805 N N . ILE A 1 108 ? 2.119 16.641 20.031 1 97.81 108 ILE A N 1
ATOM 806 C CA . ILE A 1 108 ? 0.696 16.453 20.281 1 97.81 108 ILE A CA 1
ATOM 807 C C . ILE A 1 108 ? 0.263 17.312 21.469 1 97.81 108 ILE A C 1
ATOM 809 O O . ILE A 1 108 ? -0.74 18.031 21.391 1 97.81 108 ILE A O 1
ATOM 813 N N . THR A 1 109 ? 1.043 17.266 22.484 1 97.31 109 THR A N 1
ATOM 814 C CA . THR A 1 109 ? 0.732 18.031 23.672 1 97.31 109 THR A CA 1
ATOM 815 C C . THR A 1 109 ? 0.688 19.516 23.359 1 97.31 109 THR A C 1
ATOM 817 O O . THR A 1 109 ? -0.226 20.234 23.797 1 97.31 109 THR A O 1
ATOM 820 N N . GLN A 1 110 ? 1.598 19.953 22.625 1 96.69 110 GLN A N 1
ATOM 821 C CA . GLN A 1 110 ? 1.681 21.359 22.25 1 96.69 110 GLN A CA 1
ATOM 822 C C . GLN A 1 110 ? 0.465 21.781 21.422 1 96.69 110 GLN A C 1
ATOM 824 O O . GLN A 1 110 ? -0.136 22.812 21.688 1 96.69 110 GLN A O 1
ATOM 829 N N . TYR A 1 111 ? 0.111 21.016 20.484 1 97.5 111 TYR A N 1
ATOM 830 C CA . TYR A 1 111 ? -0.973 21.375 19.562 1 97.5 111 TYR A CA 1
ATOM 831 C C . TYR A 1 111 ? -2.324 21.266 20.266 1 97.5 111 TYR A C 1
ATOM 833 O O . TYR A 1 111 ? -3.217 22.094 20.016 1 97.5 111 TYR A O 1
ATOM 841 N N . ARG A 1 112 ? -2.455 20.281 21.141 1 96.94 112 ARG A N 1
ATOM 842 C CA . ARG A 1 112 ? -3.727 20.062 21.828 1 96.94 112 ARG A CA 1
ATOM 843 C C . ARG A 1 112 ? -3.973 21.156 22.875 1 96.94 112 ARG A C 1
ATOM 845 O O . ARG A 1 112 ? -5.121 21.422 23.219 1 96.94 112 ARG A O 1
ATOM 852 N N . ALA A 1 113 ? -2.938 21.75 23.328 1 95.94 113 ALA A N 1
ATOM 853 C CA . ALA A 1 113 ? -3.082 22.906 24.219 1 95.94 113 ALA A CA 1
ATOM 854 C C . ALA A 1 113 ? -3.719 24.094 23.484 1 95.94 113 ALA A C 1
ATOM 856 O O . ALA A 1 113 ? -4.43 24.891 24.094 1 95.94 113 ALA A O 1
ATOM 857 N N . ALA A 1 114 ? -3.477 24.141 22.219 1 94.12 114 ALA A N 1
ATOM 858 C CA . ALA A 1 114 ? -4.023 25.219 21.391 1 94.12 114 ALA A CA 1
ATOM 859 C C . ALA A 1 114 ? -5.473 24.938 21.016 1 94.12 114 ALA A C 1
ATOM 861 O O . ALA A 1 114 ? -6.309 25.844 21 1 94.12 114 ALA A O 1
ATOM 862 N N . LYS A 1 115 ? -5.758 23.703 20.703 1 94.56 115 LYS A N 1
ATOM 863 C CA . LYS A 1 115 ? -7.086 23.266 20.297 1 94.56 115 LYS A CA 1
ATOM 864 C C . LYS A 1 115 ? -7.289 21.781 20.578 1 94.56 115 LYS A C 1
ATOM 866 O O . LYS A 1 115 ? -6.488 20.953 20.141 1 94.56 115 LYS A O 1
ATOM 871 N N . PRO A 1 116 ? -8.398 21.484 21.266 1 94.81 116 PRO A N 1
ATOM 872 C CA . PRO A 1 116 ? -8.703 20.062 21.453 1 94.81 116 PRO A CA 1
ATOM 873 C C . PRO A 1 116 ? -9 19.359 20.125 1 94.81 116 PRO A C 1
ATOM 875 O O . PRO A 1 116 ? -9.391 20 19.156 1 94.81 116 PRO A O 1
ATOM 878 N N . ARG A 1 117 ? -8.852 18.047 20.125 1 95.56 117 ARG A N 1
ATOM 879 C CA . ARG A 1 117 ? -9.086 17.234 18.953 1 95.56 117 ARG A CA 1
ATOM 880 C C . ARG A 1 117 ? -10.555 17.281 18.531 1 95.56 117 ARG A C 1
ATOM 882 O O . ARG A 1 117 ? -11.445 17.219 19.391 1 95.56 117 ARG A O 1
ATOM 889 N N . VAL A 1 118 ? -10.797 17.359 17.297 1 96.31 118 VAL A N 1
ATOM 890 C CA . VAL A 1 118 ? -12.156 17.25 16.766 1 96.31 118 VAL A CA 1
ATOM 891 C C . VAL A 1 118 ? -12.539 15.773 16.609 1 96.31 118 VAL A C 1
ATOM 893 O O . VAL A 1 118 ? -11.797 14.992 16.016 1 96.31 118 VAL A O 1
ATOM 896 N N . PRO A 1 119 ? -13.648 15.344 17.219 1 96.38 119 PRO A N 1
ATOM 897 C CA . PRO A 1 119 ? -14.094 13.969 17 1 96.38 119 PRO A CA 1
ATOM 898 C C . PRO A 1 119 ? -14.391 13.672 15.523 1 96.38 119 PRO A C 1
ATOM 900 O O . PRO A 1 119 ? -15.023 14.477 14.844 1 96.38 119 PRO A O 1
ATOM 903 N N . LEU A 1 120 ? -13.945 12.492 15.062 1 97.81 120 LEU A N 1
ATOM 904 C CA . LEU A 1 120 ? -14.062 12.188 13.641 1 97.81 120 LEU A CA 1
ATOM 905 C C . LEU A 1 120 ? -15.125 11.125 13.391 1 97.81 120 LEU A C 1
ATOM 907 O O . LEU A 1 120 ? -15.484 10.859 12.242 1 97.81 120 LEU A O 1
ATOM 911 N N . ARG A 1 121 ? -15.664 10.469 14.414 1 97.5 121 ARG A N 1
ATOM 912 C CA . ARG A 1 121 ? -16.625 9.375 14.289 1 97.5 121 ARG A CA 1
ATOM 913 C C . ARG A 1 121 ? -17.828 9.797 13.453 1 97.5 121 ARG A C 1
ATOM 915 O O . ARG A 1 121 ? -18.422 10.852 13.688 1 97.5 121 ARG A O 1
ATOM 922 N N . ASP A 1 122 ? -18.188 9.039 12.477 1 97.56 122 ASP A N 1
ATOM 923 C CA . ASP A 1 122 ? -19.375 9.18 11.633 1 97.56 122 ASP A CA 1
ATOM 924 C C . ASP A 1 122 ? -19.344 10.5 10.859 1 97.56 122 ASP A C 1
ATOM 926 O O . ASP A 1 122 ? -20.391 11.008 10.438 1 97.56 122 ASP A O 1
ATOM 930 N N . ARG A 1 123 ? -18.141 11.102 10.734 1 97.56 123 ARG A N 1
ATOM 931 C CA . ARG A 1 123 ? -17.953 12.336 9.969 1 97.56 123 ARG A CA 1
ATOM 932 C C . ARG A 1 123 ? -17.219 12.062 8.664 1 97.56 123 ARG A C 1
ATOM 934 O O . ARG A 1 123 ? -16.547 11.039 8.523 1 97.56 123 ARG A O 1
ATOM 941 N N . THR A 1 124 ? -17.453 12.93 7.738 1 98.25 124 THR A N 1
ATOM 942 C CA . THR A 1 124 ? -16.547 12.961 6.59 1 98.25 124 THR A CA 1
ATOM 943 C C . THR A 1 124 ? -15.266 13.711 6.934 1 98.25 124 THR A C 1
ATOM 945 O O . THR A 1 124 ? -15.312 14.852 7.387 1 98.25 124 THR A O 1
ATOM 948 N N . VAL A 1 125 ? -14.172 13.047 6.734 1 98.75 125 VAL A N 1
ATOM 949 C CA . VAL A 1 125 ? -12.875 13.625 7.059 1 98.75 125 VAL A CA 1
ATOM 950 C C . VAL A 1 125 ? -12.102 13.922 5.77 1 98.75 125 VAL A C 1
ATOM 952 O O . VAL A 1 125 ? -11.953 13.047 4.918 1 98.75 125 VAL A O 1
ATOM 955 N N . ILE A 1 126 ? -11.688 15.133 5.605 1 98.81 126 ILE A N 1
ATOM 956 C CA . ILE A 1 126 ? -10.797 15.516 4.512 1 98.81 126 ILE A CA 1
ATOM 957 C C . ILE A 1 126 ? -9.367 15.641 5.031 1 98.81 126 ILE A C 1
ATOM 959 O O . ILE A 1 126 ? -9.039 16.594 5.734 1 98.81 126 ILE A O 1
ATOM 963 N N . LEU A 1 127 ? -8.547 14.672 4.691 1 98.88 127 LEU A N 1
ATOM 964 C CA . LEU A 1 127 ? -7.133 14.688 5.051 1 98.88 127 LEU A CA 1
ATOM 965 C C . LEU A 1 127 ? -6.32 15.469 4.027 1 98.88 127 LEU A C 1
ATOM 967 O O . LEU A 1 127 ? -6.383 15.188 2.828 1 98.88 127 LEU A O 1
ATOM 971 N N . VAL A 1 128 ? -5.539 16.422 4.52 1 98.94 128 VAL A N 1
ATOM 972 C CA . VAL A 1 128 ? -4.844 17.344 3.621 1 98.94 128 VAL A CA 1
ATOM 973 C C . VAL A 1 128 ? -3.35 17.328 3.926 1 98.94 128 VAL A C 1
ATOM 975 O O . VAL A 1 128 ? -2.947 17.375 5.09 1 98.94 128 VAL A O 1
ATOM 978 N N . ASP A 1 129 ? -2.543 17.234 2.947 1 98.62 129 ASP A N 1
ATOM 979 C CA . ASP A 1 129 ? -1.104 17.484 2.977 1 98.62 129 ASP A CA 1
ATOM 980 C C . ASP A 1 129 ? -0.699 18.5 1.913 1 98.62 129 ASP A C 1
ATOM 982 O O . ASP A 1 129 ? -1.518 18.891 1.081 1 98.62 129 ASP A O 1
ATOM 986 N N . ASP A 1 130 ? 0.543 18.969 2.039 1 98.56 130 ASP A N 1
ATOM 987 C CA . ASP A 1 130 ? 0.966 19.953 1.058 1 98.56 130 ASP A CA 1
ATOM 988 C C . ASP A 1 130 ? 1.564 19.297 -0.179 1 98.56 130 ASP A C 1
ATOM 990 O O . ASP A 1 130 ? 1.777 19.938 -1.201 1 98.56 130 ASP A O 1
ATOM 994 N N . GLY A 1 131 ? 1.848 18.094 -0.119 1 98.06 131 GLY A N 1
ATOM 995 C CA . GLY A 1 131 ? 2.359 17.266 -1.205 1 98.06 131 GLY A CA 1
ATOM 996 C C . GLY A 1 131 ? 2.578 15.82 -0.807 1 98.06 131 GLY A C 1
ATOM 997 O O . GLY A 1 131 ? 2.877 15.531 0.353 1 98.06 131 GLY A O 1
ATOM 998 N N . ILE A 1 132 ? 2.383 14.891 -1.767 1 96.88 132 ILE A N 1
ATOM 999 C CA . ILE A 1 132 ? 2.594 13.477 -1.496 1 96.88 132 ILE A CA 1
ATOM 1000 C C . ILE A 1 132 ? 3.605 12.906 -2.488 1 96.88 132 ILE A C 1
ATOM 1002 O O . ILE A 1 132 ? 3.328 12.82 -3.688 1 96.88 132 ILE A O 1
ATOM 1006 N N . ALA A 1 133 ? 4.73 12.562 -1.941 1 93.44 133 ALA A N 1
ATOM 1007 C CA . ALA A 1 133 ? 5.734 11.891 -2.76 1 93.44 133 ALA A CA 1
ATOM 1008 C C . ALA A 1 133 ? 5.562 10.375 -2.697 1 93.44 133 ALA A C 1
ATOM 1010 O O . ALA A 1 133 ? 4.875 9.789 -3.535 1 93.44 133 ALA A O 1
ATOM 1011 N N . THR A 1 134 ? 6.02 9.758 -1.618 1 91.31 134 THR A N 1
ATOM 1012 C CA . THR A 1 134 ? 5.941 8.305 -1.51 1 91.31 134 THR A CA 1
ATOM 1013 C C . THR A 1 134 ? 4.66 7.883 -0.797 1 91.31 134 THR A C 1
ATOM 1015 O O . THR A 1 134 ? 4.238 6.73 -0.901 1 91.31 134 THR A O 1
ATOM 1018 N N . GLY A 1 135 ? 4.141 8.711 -0.011 1 93.75 135 GLY A N 1
ATOM 1019 C CA . GLY A 1 135 ? 2.85 8.469 0.616 1 93.75 135 GLY A CA 1
ATOM 1020 C C . GLY A 1 135 ? 2.963 7.844 1.992 1 93.75 135 GLY A C 1
ATOM 1021 O O . GLY A 1 135 ? 1.955 7.461 2.59 1 93.75 135 GLY A O 1
ATOM 1022 N N . GLY A 1 136 ? 4.145 7.758 2.535 1 93.06 136 GLY A N 1
ATOM 1023 C CA . GLY A 1 136 ? 4.352 7.105 3.818 1 93.06 136 GLY A CA 1
ATOM 1024 C C . GLY A 1 136 ? 3.553 7.738 4.941 1 93.06 136 GLY A C 1
ATOM 1025 O O . GLY A 1 136 ? 2.793 7.055 5.633 1 93.06 136 GLY A O 1
ATOM 1026 N N . THR A 1 137 ? 3.641 9.023 5.117 1 95.62 137 THR A N 1
ATOM 1027 C CA . THR A 1 137 ? 2.963 9.711 6.211 1 95.62 137 THR A CA 1
ATOM 1028 C C . THR A 1 137 ? 1.45 9.68 6.016 1 95.62 137 THR A C 1
ATOM 1030 O O . THR A 1 137 ? 0.698 9.508 6.98 1 95.62 137 THR A O 1
ATOM 1033 N N . VAL A 1 138 ? 1.062 9.75 4.797 1 97.12 138 VAL A N 1
ATOM 1034 C CA . VAL A 1 138 ? -0.363 9.719 4.488 1 97.12 138 VAL A CA 1
ATOM 1035 C C . VAL A 1 138 ? -0.95 8.367 4.875 1 97.12 138 VAL A C 1
ATOM 1037 O O . VAL A 1 138 ? -2.049 8.297 5.43 1 97.12 138 VAL A O 1
ATOM 1040 N N . ARG A 1 139 ? -0.229 7.359 4.625 1 95.25 139 ARG A N 1
ATOM 1041 C CA . ARG A 1 139 ? -0.709 6.02 4.938 1 95.25 139 ARG A CA 1
ATOM 1042 C C . ARG A 1 139 ? -0.878 5.832 6.441 1 95.25 139 ARG A C 1
ATOM 1044 O O . ARG A 1 139 ? -1.876 5.27 6.895 1 95.25 139 ARG A O 1
ATOM 1051 N N . ALA A 1 140 ? 0.07 6.266 7.172 1 96.44 140 ALA A N 1
ATOM 1052 C CA . ALA A 1 140 ? -0.051 6.211 8.625 1 96.44 140 ALA A CA 1
ATOM 1053 C C . ALA A 1 140 ? -1.233 7.047 9.109 1 96.44 140 ALA A C 1
ATOM 1055 O O . ALA A 1 140 ? -1.986 6.621 9.984 1 96.44 140 ALA A O 1
ATOM 1056 N N . ALA A 1 141 ? -1.393 8.172 8.516 1 98.25 141 ALA A N 1
ATOM 1057 C CA . ALA A 1 141 ? -2.479 9.07 8.891 1 98.25 141 ALA A CA 1
ATOM 1058 C C . ALA A 1 141 ? -3.838 8.445 8.594 1 98.25 141 ALA A C 1
ATOM 1060 O O . ALA A 1 141 ? -4.754 8.523 9.414 1 98.25 141 ALA A O 1
ATOM 1061 N N . LEU A 1 142 ? -3.93 7.848 7.445 1 97.06 142 LEU A N 1
ATOM 1062 C CA . LEU A 1 142 ? -5.184 7.207 7.059 1 97.06 142 LEU A CA 1
ATOM 1063 C C . LEU A 1 142 ? -5.555 6.102 8.039 1 97.06 142 LEU A C 1
ATOM 1065 O O . LEU A 1 142 ? -6.727 5.949 8.398 1 97.06 142 LEU A O 1
ATOM 1069 N N . GLN A 1 143 ? -4.566 5.367 8.484 1 94.56 143 GLN A N 1
ATOM 1070 C CA . GLN A 1 143 ? -4.824 4.328 9.477 1 94.56 143 GLN A CA 1
ATOM 1071 C C . GLN A 1 143 ? -5.332 4.934 10.789 1 94.56 143 GLN A C 1
ATOM 1073 O O . GLN A 1 143 ? -6.285 4.426 11.383 1 94.56 143 GLN A O 1
ATOM 1078 N N . SER A 1 144 ? -4.707 5.969 11.195 1 97.19 144 SER A N 1
ATOM 1079 C CA . SER A 1 144 ? -5.109 6.66 12.414 1 97.19 144 SER A CA 1
ATOM 1080 C C . SER A 1 144 ? -6.555 7.145 12.328 1 97.19 144 SER A C 1
ATOM 1082 O O . SER A 1 144 ? -7.34 6.941 13.25 1 97.19 144 SER A O 1
ATOM 1084 N N . ILE A 1 145 ? -6.906 7.742 11.227 1 97.94 145 ILE A N 1
ATOM 1085 C CA . ILE A 1 145 ? -8.234 8.305 11.031 1 97.94 145 ILE A CA 1
ATOM 1086 C C . ILE A 1 145 ? -9.273 7.184 11 1 97.94 145 ILE A C 1
ATOM 1088 O O . ILE A 1 145 ? -10.352 7.309 11.586 1 97.94 145 ILE A O 1
ATOM 1092 N N . ARG A 1 146 ? -8.977 6.09 10.406 1 95.69 146 ARG A N 1
ATOM 1093 C CA . ARG A 1 146 ? -9.906 4.965 10.32 1 95.69 146 ARG A CA 1
ATOM 1094 C C . ARG A 1 146 ? -10.211 4.402 11.703 1 95.69 146 ARG A C 1
ATOM 1096 O O . ARG A 1 146 ? -11.328 3.951 11.961 1 95.69 146 ARG A O 1
ATOM 1103 N N . ASN A 1 147 ? -9.203 4.434 12.508 1 94.69 147 ASN A N 1
ATOM 1104 C CA . ASN A 1 147 ? -9.383 3.951 13.867 1 94.69 147 ASN A CA 1
ATOM 1105 C C . ASN A 1 147 ? -10.477 4.727 14.602 1 94.69 147 ASN A C 1
ATOM 1107 O O . ASN A 1 147 ? -11.023 4.25 15.602 1 94.69 147 ASN A O 1
ATOM 1111 N N . GLU A 1 148 ? -10.797 5.859 14.047 1 96.62 148 GLU A N 1
ATOM 1112 C CA . GLU A 1 148 ? -11.805 6.695 14.688 1 96.62 148 GLU A CA 1
ATOM 1113 C C . GLU A 1 148 ? -13.172 6.512 14.031 1 96.62 148 GLU A C 1
ATOM 1115 O O . GLU A 1 148 ? -14.117 7.238 14.352 1 96.62 148 GLU A O 1
ATOM 1120 N N . SER A 1 149 ? -13.32 5.641 13.062 1 96.75 149 SER A N 1
ATOM 1121 C CA . SER A 1 149 ? -14.562 5.203 12.43 1 96.75 149 SER A CA 1
ATOM 1122 C C . SER A 1 149 ? -15.289 6.371 11.766 1 96.75 149 SER A C 1
ATOM 1124 O O . SER A 1 149 ? -16.469 6.598 12.023 1 96.75 149 SER A O 1
ATOM 1126 N N . PRO A 1 150 ? -14.648 7.086 10.859 1 97.94 150 PRO A N 1
ATOM 1127 C CA . PRO A 1 150 ? -15.344 8.117 10.094 1 97.94 150 PRO A CA 1
ATOM 1128 C C . PRO A 1 150 ? -16.344 7.535 9.094 1 97.94 150 PRO A C 1
ATOM 1130 O O . PRO A 1 150 ? -16.328 6.332 8.82 1 97.94 150 PRO A O 1
ATOM 1133 N N . ARG A 1 151 ? -17.266 8.352 8.695 1 97.75 151 ARG A N 1
ATOM 1134 C CA . ARG A 1 151 ? -18.188 7.957 7.645 1 97.75 151 ARG A CA 1
ATOM 1135 C C . ARG A 1 151 ? -17.484 7.805 6.305 1 97.75 151 ARG A C 1
ATOM 1137 O O . ARG A 1 151 ? -17.75 6.871 5.551 1 97.75 151 ARG A O 1
ATOM 1144 N N . ALA A 1 152 ? -16.594 8.758 6.035 1 97.94 152 ALA A N 1
ATOM 1145 C CA . ALA A 1 152 ? -15.82 8.758 4.789 1 97.94 152 ALA A CA 1
ATOM 1146 C C . ALA A 1 152 ? -14.5 9.5 4.957 1 97.94 152 ALA A C 1
ATOM 1148 O O . ALA A 1 152 ? -14.383 10.391 5.797 1 97.94 152 ALA A O 1
ATOM 1149 N N . ILE A 1 153 ? -13.562 9.086 4.164 1 98.25 153 ILE A N 1
ATOM 1150 C CA . ILE A 1 153 ? -12.258 9.742 4.152 1 98.25 153 ILE A CA 1
ATOM 1151 C C . ILE A 1 153 ? -11.945 10.234 2.742 1 98.25 153 ILE A C 1
ATOM 1153 O O . ILE A 1 153 ? -11.969 9.461 1.783 1 98.25 153 ILE A O 1
ATOM 1157 N N . VAL A 1 154 ? -11.719 11.516 2.633 1 98.62 154 VAL A N 1
ATOM 1158 C CA . VAL A 1 154 ? -11.258 12.156 1.404 1 98.62 154 VAL A CA 1
ATOM 1159 C C . VAL A 1 154 ? -9.797 12.578 1.557 1 98.62 154 VAL A C 1
ATOM 1161 O O . VAL A 1 154 ? -9.445 13.289 2.5 1 98.62 154 VAL A O 1
ATOM 1164 N N . LEU A 1 155 ? -8.984 12.078 0.686 1 98.69 155 LEU A N 1
ATOM 1165 C CA . LEU A 1 155 ? -7.602 12.531 0.633 1 98.69 155 LEU A CA 1
ATOM 1166 C C . LEU A 1 155 ? -7.438 13.664 -0.375 1 98.69 155 LEU A C 1
ATOM 1168 O O . LEU A 1 155 ? -7.785 13.508 -1.548 1 98.69 155 LEU A O 1
ATOM 1172 N N . ALA A 1 156 ? -6.98 14.789 0.098 1 98.81 156 ALA A N 1
ATOM 1173 C CA . ALA A 1 156 ? -6.844 15.969 -0.754 1 98.81 156 ALA A CA 1
ATOM 1174 C C . ALA A 1 156 ? -5.43 16.547 -0.676 1 98.81 156 ALA A C 1
ATOM 1176 O O . ALA A 1 156 ? -4.902 16.75 0.417 1 98.81 156 ALA A O 1
ATOM 1177 N N . VAL A 1 157 ? -4.848 16.781 -1.891 1 98.88 157 VAL A N 1
ATOM 1178 C CA . VAL A 1 157 ? -3.459 17.234 -1.908 1 98.88 157 VAL A CA 1
ATOM 1179 C C . VAL A 1 157 ? -3.209 18.094 -3.141 1 98.88 157 VAL A C 1
ATOM 1181 O O . VAL A 1 157 ? -3.738 17.812 -4.219 1 98.88 157 VAL A O 1
ATOM 1184 N N . PRO A 1 158 ? -2.4 19.156 -3.01 1 98.81 158 PRO A N 1
ATOM 1185 C CA . PRO A 1 158 ? -2.121 20.016 -4.164 1 98.81 158 PRO A CA 1
ATOM 1186 C C . PRO A 1 158 ? -1.299 19.312 -5.238 1 98.81 158 PRO A C 1
ATOM 1188 O O . PRO A 1 158 ? -1.602 19.422 -6.43 1 98.81 158 PRO A O 1
ATOM 1191 N N . VAL A 1 159 ? -0.3 18.562 -4.805 1 98.5 159 VAL A N 1
ATOM 1192 C CA . VAL A 1 159 ? 0.597 17.922 -5.762 1 98.5 159 VAL A CA 1
ATOM 1193 C C . VAL A 1 159 ? 1.021 16.562 -5.238 1 98.5 159 VAL A C 1
ATOM 1195 O O . VAL A 1 159 ? 1.261 16.391 -4.043 1 98.5 159 VAL A O 1
ATOM 1198 N N . ALA A 1 160 ? 1.062 15.586 -6.148 1 97.56 160 ALA A N 1
ATOM 1199 C CA . ALA A 1 160 ? 1.423 14.234 -5.746 1 97.56 160 ALA A CA 1
ATOM 1200 C C . ALA A 1 160 ? 1.938 13.43 -6.934 1 97.56 160 ALA A C 1
ATOM 1202 O O . ALA A 1 160 ? 1.632 13.742 -8.086 1 97.56 160 ALA A O 1
ATOM 1203 N N . ALA A 1 161 ? 2.76 12.484 -6.586 1 94.38 161 ALA A N 1
ATOM 1204 C CA . ALA A 1 161 ? 3.182 11.531 -7.609 1 94.38 161 ALA A CA 1
ATOM 1205 C C . ALA A 1 161 ? 2.014 10.664 -8.07 1 94.38 161 ALA A C 1
ATOM 1207 O O . ALA A 1 161 ? 1.268 10.133 -7.246 1 94.38 161 ALA A O 1
ATOM 1208 N N . VAL A 1 162 ? 1.924 10.445 -9.336 1 92.88 162 VAL A N 1
ATOM 1209 C CA . VAL A 1 162 ? 0.827 9.68 -9.922 1 92.88 162 VAL A CA 1
ATOM 1210 C C . VAL A 1 162 ? 0.859 8.242 -9.406 1 92.88 162 VAL A C 1
ATOM 1212 O O . VAL A 1 162 ? -0.181 7.68 -9.062 1 92.88 162 VAL A O 1
ATOM 1215 N N . SER A 1 163 ? 2.031 7.676 -9.32 1 88.38 163 SER A N 1
ATOM 1216 C CA . SER A 1 163 ? 2.166 6.305 -8.836 1 88.38 163 SER A CA 1
ATOM 1217 C C . SER A 1 163 ? 1.659 6.18 -7.402 1 88.38 163 SER A C 1
ATOM 1219 O O . SER A 1 163 ? 1.019 5.184 -7.051 1 88.38 163 SER A O 1
ATOM 1221 N N . THR A 1 164 ? 1.93 7.176 -6.645 1 93.44 164 THR A N 1
ATOM 1222 C CA . THR A 1 164 ? 1.479 7.176 -5.254 1 93.44 164 THR A CA 1
ATOM 1223 C C . THR A 1 164 ? -0.038 7.328 -5.18 1 93.44 164 THR A C 1
ATOM 1225 O O . THR A 1 164 ? -0.696 6.645 -4.391 1 93.44 164 THR A O 1
ATOM 1228 N N . LEU A 1 165 ? -0.558 8.188 -6.012 1 94.88 165 LEU A N 1
ATOM 1229 C CA . LEU A 1 165 ? -2.004 8.375 -6.039 1 94.88 165 LEU A CA 1
ATOM 1230 C C . LEU A 1 165 ? -2.711 7.07 -6.402 1 94.88 165 LEU A C 1
ATOM 1232 O O . LEU A 1 165 ? -3.721 6.715 -5.789 1 94.88 165 LEU A O 1
ATOM 1236 N N . GLU A 1 166 ? -2.17 6.402 -7.309 1 87.69 166 GLU A N 1
ATOM 1237 C CA . GLU A 1 166 ? -2.727 5.117 -7.727 1 87.69 166 GLU A CA 1
ATOM 1238 C C . GLU A 1 166 ? -2.691 4.105 -6.59 1 87.69 166 GLU A C 1
ATOM 1240 O O . GLU A 1 166 ? -3.664 3.381 -6.363 1 87.69 166 GLU A O 1
ATOM 1245 N N . ALA A 1 167 ? -1.64 4.148 -5.898 1 85.5 167 ALA A N 1
ATOM 1246 C CA . ALA A 1 167 ? -1.461 3.217 -4.785 1 85.5 167 ALA A CA 1
ATOM 1247 C C . ALA A 1 167 ? -2.4 3.555 -3.633 1 85.5 167 ALA A C 1
ATOM 1249 O O . ALA A 1 167 ? -2.82 2.668 -2.885 1 85.5 167 ALA A O 1
ATOM 1250 N N . LEU A 1 168 ? -2.812 4.793 -3.547 1 91.69 168 LEU A N 1
ATOM 1251 C CA . LEU A 1 168 ? -3.617 5.258 -2.424 1 91.69 168 LEU A CA 1
ATOM 1252 C C . LEU A 1 168 ? -5.102 5.254 -2.779 1 91.69 168 LEU A C 1
ATOM 1254 O O . LEU A 1 168 ? -5.953 5.473 -1.914 1 91.69 168 LEU A O 1
ATOM 1258 N N . GLU A 1 169 ? -5.406 4.969 -3.951 1 87.12 169 GLU A N 1
ATOM 1259 C CA . GLU A 1 169 ? -6.773 5.09 -4.453 1 87.12 169 GLU A CA 1
ATOM 1260 C C . GLU A 1 169 ? -7.738 4.242 -3.633 1 87.12 169 GLU A C 1
ATOM 1262 O O . GLU A 1 169 ? -8.875 4.645 -3.395 1 87.12 169 GLU A O 1
ATOM 1267 N N . ARG A 1 170 ? -7.297 3.127 -3.1 1 80.81 170 ARG A N 1
ATOM 1268 C CA . ARG A 1 170 ? -8.188 2.227 -2.377 1 80.81 170 ARG A CA 1
ATOM 1269 C C . ARG A 1 170 ? -8.086 2.441 -0.872 1 80.81 170 ARG A C 1
ATOM 1271 O O . ARG A 1 170 ? -8.852 1.859 -0.101 1 80.81 170 ARG A O 1
ATOM 1278 N N . SER A 1 171 ? -7.203 3.326 -0.535 1 88.06 171 SER A N 1
ATOM 1279 C CA . SER A 1 171 ? -7.004 3.572 0.89 1 88.06 171 SER A CA 1
ATOM 1280 C C . SER A 1 171 ? -7.895 4.703 1.389 1 88.06 171 SER A C 1
ATOM 1282 O O . SER A 1 171 ? -8.016 4.918 2.596 1 88.06 171 SER A O 1
ATOM 1284 N N . ALA A 1 172 ? -8.523 5.438 0.462 1 94.31 172 ALA A N 1
ATOM 1285 C CA . ALA A 1 172 ? -9.477 6.504 0.769 1 94.31 172 ALA A CA 1
ATOM 1286 C C . ALA A 1 172 ? -10.734 6.375 -0.083 1 94.31 172 ALA A C 1
ATOM 1288 O O . ALA A 1 172 ? -10.727 5.711 -1.121 1 94.31 172 ALA A O 1
ATOM 1289 N N . ASP A 1 173 ? -11.812 6.965 0.405 1 95.12 173 ASP A N 1
ATOM 1290 C CA . ASP A 1 173 ? -13.062 6.914 -0.345 1 95.12 173 ASP A CA 1
ATOM 1291 C C . ASP A 1 173 ? -13 7.82 -1.573 1 95.12 173 ASP A C 1
ATOM 1293 O O . ASP A 1 173 ? -13.672 7.559 -2.574 1 95.12 173 ASP A O 1
ATOM 1297 N N . GLU A 1 174 ? -12.273 8.844 -1.489 1 97.19 174 GLU A N 1
ATOM 1298 C CA . GLU A 1 174 ? -12.016 9.781 -2.58 1 97.19 174 GLU A CA 1
ATOM 1299 C C . GLU A 1 174 ? -10.617 10.375 -2.48 1 97.19 174 GLU A C 1
ATOM 1301 O O . GLU A 1 174 ? -10.125 10.633 -1.38 1 97.19 174 GLU A O 1
ATOM 1306 N N . VAL A 1 175 ? -9.984 10.523 -3.672 1 97.88 175 VAL A N 1
ATOM 1307 C CA . VAL A 1 175 ? -8.68 11.18 -3.75 1 97.88 175 VAL A CA 1
ATOM 1308 C C . VAL A 1 175 ? -8.766 12.375 -4.695 1 97.88 175 VAL A C 1
ATOM 1310 O O . VAL A 1 175 ? -9.164 12.234 -5.852 1 97.88 175 VAL A O 1
ATOM 1313 N N . VAL A 1 176 ? -8.414 13.562 -4.168 1 98.44 176 VAL A N 1
ATOM 1314 C CA . VAL A 1 176 ? -8.445 14.805 -4.934 1 98.44 176 VAL A CA 1
ATOM 1315 C C . VAL A 1 176 ? -7.039 15.398 -5.012 1 98.44 176 VAL A C 1
ATOM 1317 O O . VAL A 1 176 ? -6.383 15.602 -3.986 1 98.44 176 VAL A O 1
ATOM 1320 N N . CYS A 1 177 ? -6.59 15.602 -6.191 1 98.56 177 CYS A N 1
ATOM 1321 C CA . CYS A 1 177 ? -5.27 16.188 -6.414 1 98.56 177 CYS A CA 1
ATOM 1322 C C . CYS A 1 177 ? -5.332 17.281 -7.465 1 98.56 177 CYS A C 1
ATOM 1324 O O . CYS A 1 177 ? -5.93 17.094 -8.531 1 98.56 177 CYS A O 1
ATOM 1326 N N . VAL A 1 178 ? -4.68 18.422 -7.203 1 98.44 178 VAL A N 1
ATOM 1327 C CA . VAL A 1 178 ? -4.691 19.531 -8.148 1 98.44 178 VAL A CA 1
ATOM 1328 C C . VAL A 1 178 ? -3.709 19.266 -9.281 1 98.44 178 VAL A C 1
ATOM 1330 O O . VAL A 1 178 ? -4.055 19.406 -10.461 1 98.44 178 VAL A O 1
ATOM 1333 N N . GLU A 1 179 ? -2.486 18.828 -8.922 1 97.44 179 GLU A N 1
ATOM 1334 C CA . GLU A 1 179 ? -1.411 18.625 -9.891 1 97.44 179 GLU A CA 1
ATOM 1335 C C . GLU A 1 179 ? -0.789 17.234 -9.734 1 97.44 179 GLU A C 1
ATOM 1337 O O . GLU A 1 179 ? 0.288 17.094 -9.156 1 97.44 179 GLU A O 1
ATOM 1342 N N . PRO A 1 180 ? -1.414 16.203 -10.359 1 96.12 180 PRO A N 1
ATOM 1343 C CA . PRO A 1 180 ? -0.724 14.906 -10.414 1 96.12 180 PRO A CA 1
ATOM 1344 C C . PRO A 1 180 ? 0.492 14.93 -11.336 1 96.12 180 PRO A C 1
ATOM 1346 O O . PRO A 1 180 ? 0.41 15.43 -12.461 1 96.12 180 PRO A O 1
ATOM 1349 N N . ARG A 1 181 ? 1.617 14.375 -10.797 1 93.31 181 ARG A N 1
ATOM 1350 C CA . ARG A 1 181 ? 2.857 14.461 -11.562 1 93.31 181 ARG A CA 1
ATOM 1351 C C . ARG A 1 181 ? 3.508 13.094 -11.703 1 93.31 181 ARG A C 1
ATOM 1353 O O . ARG A 1 181 ? 3.658 12.367 -10.719 1 93.31 181 ARG A O 1
ATOM 1360 N N . HIS A 1 182 ? 4.008 12.742 -12.844 1 86.31 182 HIS A N 1
ATOM 1361 C CA . HIS A 1 182 ? 4.703 11.477 -13.078 1 86.31 182 HIS A CA 1
ATOM 1362 C C . HIS A 1 182 ? 6.152 11.555 -12.602 1 86.31 182 HIS A C 1
ATOM 1364 O O . HIS A 1 182 ? 6.746 10.539 -12.242 1 86.31 182 HIS A O 1
ATOM 1370 N N . ASP A 1 183 ? 6.66 12.805 -12.648 1 83.44 183 ASP A N 1
ATOM 1371 C CA . ASP A 1 183 ? 8.062 13.031 -12.297 1 83.44 183 ASP A CA 1
ATOM 1372 C C . ASP A 1 183 ? 8.18 13.984 -11.109 1 83.44 183 ASP A C 1
ATOM 1374 O O . ASP A 1 183 ? 8.82 15.031 -11.203 1 83.44 183 ASP A O 1
ATOM 1378 N N . LEU A 1 184 ? 7.676 13.461 -10 1 88.31 184 LEU A N 1
ATOM 1379 C CA . LEU A 1 184 ? 7.766 14.289 -8.805 1 88.31 184 LEU A CA 1
ATOM 1380 C C . LEU A 1 184 ? 9.094 14.07 -8.086 1 88.31 184 LEU A C 1
ATOM 1382 O O . LEU A 1 184 ? 9.266 13.062 -7.395 1 88.31 184 LEU A O 1
ATOM 1386 N N . HIS A 1 185 ? 9.984 14.938 -8.242 1 81.44 185 HIS A N 1
ATOM 1387 C CA . HIS A 1 185 ? 11.32 14.812 -7.66 1 81.44 185 HIS A CA 1
ATOM 1388 C C . HIS A 1 185 ? 11.352 15.367 -6.242 1 81.44 185 HIS A C 1
ATOM 1390 O O . HIS A 1 185 ? 11.977 14.773 -5.355 1 81.44 185 HIS A O 1
ATOM 1396 N N . ALA A 1 186 ? 10.719 16.516 -6.09 1 89.69 186 ALA A N 1
ATOM 1397 C CA . ALA A 1 186 ? 10.625 17.188 -4.801 1 89.69 186 ALA A CA 1
ATOM 1398 C C . ALA A 1 186 ? 9.375 18.047 -4.723 1 89.69 186 ALA A C 1
ATOM 1400 O O . ALA A 1 186 ? 9.055 18.781 -5.672 1 89.69 186 ALA A O 1
ATOM 1401 N N . ILE A 1 187 ? 8.734 18.016 -3.605 1 93.38 187 ILE A N 1
ATOM 1402 C CA . ILE A 1 187 ? 7.484 18.734 -3.432 1 93.38 187 ILE A CA 1
ATOM 1403 C C . ILE A 1 187 ? 7.742 20.25 -3.541 1 93.38 187 ILE A C 1
ATOM 1405 O O . ILE A 1 187 ? 6.973 20.969 -4.18 1 93.38 187 ILE A O 1
ATOM 1409 N N . GLY A 1 188 ? 8.852 20.656 -2.951 1 95.38 188 GLY A N 1
ATOM 1410 C CA . GLY A 1 188 ? 9.156 22.078 -2.891 1 95.38 188 GLY A CA 1
ATOM 1411 C C . GLY A 1 188 ? 9.297 22.719 -4.258 1 95.38 188 GLY A C 1
ATOM 1412 O O . GLY A 1 188 ? 9.102 23.938 -4.41 1 95.38 188 GLY A O 1
ATOM 1413 N N . LEU A 1 189 ? 9.602 21.953 -5.316 1 94 189 LEU A N 1
ATOM 1414 C CA . LEU A 1 189 ? 9.797 22.453 -6.672 1 94 189 LEU A CA 1
ATOM 1415 C C . LEU A 1 189 ? 8.484 22.922 -7.273 1 94 189 LEU A C 1
ATOM 1417 O O . LEU A 1 189 ? 8.477 23.609 -8.297 1 94 189 LEU A O 1
ATOM 1421 N N . TRP A 1 190 ? 7.414 22.656 -6.625 1 96.12 190 TRP A N 1
ATOM 1422 C CA . TRP A 1 190 ? 6.105 22.984 -7.188 1 96.12 190 TRP A CA 1
ATOM 1423 C C . TRP A 1 190 ? 5.484 24.172 -6.461 1 96.12 190 TRP A C 1
ATOM 1425 O O . TRP A 1 190 ? 4.305 24.469 -6.66 1 96.12 190 TRP A O 1
ATOM 1435 N N . TYR A 1 191 ? 6.32 24.766 -5.605 1 97.81 191 TYR A N 1
ATOM 1436 C CA . TYR A 1 191 ? 5.98 26 -4.898 1 97.81 191 TYR A CA 1
ATOM 1437 C C . TYR A 1 191 ? 7.012 27.094 -5.168 1 97.81 191 TYR A C 1
ATOM 1439 O O . TYR A 1 191 ? 8.219 26.828 -5.137 1 97.81 191 TYR A O 1
ATOM 1447 N N . ARG A 1 192 ? 6.469 28.266 -5.398 1 97.94 192 ARG A N 1
ATOM 1448 C CA . ARG A 1 192 ? 7.402 29.391 -5.469 1 97.94 192 ARG A CA 1
ATOM 1449 C C . ARG A 1 192 ? 7.992 29.688 -4.098 1 97.94 192 ARG A C 1
ATOM 1451 O O . ARG A 1 192 ? 9.195 29.906 -3.969 1 97.94 192 ARG A O 1
ATOM 1458 N N . ASP A 1 193 ? 7.16 29.75 -3.143 1 97.69 193 ASP A N 1
ATOM 1459 C CA . ASP A 1 193 ? 7.551 29.891 -1.743 1 97.69 193 ASP A CA 1
ATOM 1460 C C . ASP A 1 193 ? 7.168 28.641 -0.944 1 97.69 193 ASP A C 1
ATOM 1462 O O . ASP A 1 193 ? 5.988 28.422 -0.659 1 97.69 193 ASP A O 1
ATOM 1466 N N . PHE A 1 194 ? 8.18 27.906 -0.535 1 97.19 194 PHE A N 1
ATOM 1467 C CA . PHE A 1 194 ? 7.965 26.672 0.213 1 97.19 194 PHE A CA 1
ATOM 1468 C C . PHE A 1 194 ? 8.734 26.703 1.529 1 97.19 194 PHE A C 1
ATOM 1470 O O . PHE A 1 194 ? 9.32 25.688 1.933 1 97.19 194 PHE A O 1
ATOM 1477 N N . SER A 1 195 ? 8.695 27.75 2.16 1 95.5 195 SER A N 1
ATOM 1478 C CA . SER A 1 195 ? 9.414 27.891 3.42 1 95.5 195 SER A CA 1
ATOM 1479 C C . SER A 1 195 ? 8.906 26.906 4.465 1 95.5 195 SER A C 1
ATOM 1481 O O . SER A 1 195 ? 7.738 26.5 4.438 1 95.5 195 SER A O 1
ATOM 1483 N N . GLN A 1 196 ? 9.797 26.516 5.316 1 94.75 196 GLN A N 1
ATOM 1484 C CA . GLN A 1 196 ? 9.461 25.547 6.352 1 94.75 196 GLN A CA 1
ATOM 1485 C C . GLN A 1 196 ? 8.375 26.094 7.281 1 94.75 196 GLN A C 1
ATOM 1487 O O . GLN A 1 196 ? 8.422 27.25 7.684 1 94.75 196 GLN A O 1
ATOM 1492 N N . VAL A 1 197 ? 7.426 25.266 7.539 1 97.5 197 VAL A N 1
ATOM 1493 C CA . VAL A 1 197 ? 6.367 25.594 8.484 1 97.5 197 VAL A CA 1
ATOM 1494 C C . VAL A 1 197 ? 6.793 25.203 9.898 1 97.5 197 VAL A C 1
ATOM 1496 O O . VAL A 1 197 ? 7.203 24.062 10.141 1 97.5 197 VAL A O 1
ATOM 1499 N N . ASP A 1 198 ? 6.727 26.094 10.805 1 96.12 198 ASP A N 1
ATOM 1500 C CA . ASP A 1 198 ? 7.137 25.766 12.164 1 96.12 198 ASP A CA 1
ATOM 1501 C C . ASP A 1 198 ? 5.926 25.469 13.047 1 96.12 198 ASP A C 1
ATOM 1503 O O . ASP A 1 198 ? 4.785 25.609 12.602 1 96.12 198 ASP A O 1
ATOM 1507 N N . ASP A 1 199 ? 6.215 25.062 14.242 1 96.88 199 ASP A N 1
ATOM 1508 C CA . ASP A 1 199 ? 5.156 24.672 15.172 1 96.88 199 ASP A CA 1
ATOM 1509 C C . ASP A 1 199 ? 4.273 25.875 15.523 1 96.88 199 ASP A C 1
ATOM 1511 O O . ASP A 1 199 ? 3.072 25.719 15.742 1 96.88 199 ASP A O 1
ATOM 1515 N N . GLY A 1 200 ? 4.867 27.016 15.562 1 96.88 200 GLY A N 1
ATOM 1516 C CA . GLY A 1 200 ? 4.105 28.219 15.867 1 96.88 200 GLY A CA 1
ATOM 1517 C C . GLY A 1 200 ? 3.021 28.516 14.844 1 96.88 200 GLY A C 1
ATOM 1518 O O . GLY A 1 200 ? 1.917 28.922 15.203 1 96.88 200 GLY A O 1
ATOM 1519 N N . GLU A 1 201 ? 3.336 28.328 13.625 1 97.12 201 GLU A N 1
ATOM 1520 C CA . GLU A 1 201 ? 2.371 28.531 12.555 1 97.12 201 GLU A CA 1
ATOM 1521 C C . GLU A 1 201 ? 1.215 27.547 12.648 1 97.12 201 GLU A C 1
ATOM 1523 O O . GLU A 1 201 ? 0.063 27.906 12.391 1 97.12 201 GLU A O 1
ATOM 1528 N N . VAL A 1 202 ? 1.527 26.328 13 1 98.06 202 VAL A N 1
ATOM 1529 C CA . VAL A 1 202 ? 0.5 25.312 13.188 1 98.06 202 VAL A CA 1
ATOM 1530 C C . VAL A 1 202 ? -0.427 25.703 14.328 1 98.06 202 VAL A C 1
ATOM 1532 O O . VAL A 1 202 ? -1.65 25.688 14.18 1 98.06 202 VAL A O 1
ATOM 1535 N N . VAL A 1 203 ? 0.148 26.109 15.398 1 97.81 203 VAL A N 1
ATOM 1536 C CA . VAL A 1 203 ? -0.603 26.516 16.578 1 97.81 203 VAL A CA 1
ATOM 1537 C C . VAL A 1 203 ? -1.492 27.719 16.25 1 97.81 203 VAL A C 1
ATOM 1539 O O . VAL A 1 203 ? -2.66 27.75 16.641 1 97.81 203 VAL A O 1
ATOM 1542 N N . ALA A 1 204 ? -0.973 28.656 15.555 1 97.5 204 ALA A N 1
ATOM 1543 C CA . ALA A 1 204 ? -1.727 29.859 15.172 1 97.5 204 ALA A CA 1
ATOM 1544 C C . ALA A 1 204 ? -2.941 29.484 14.32 1 97.5 204 ALA A C 1
ATOM 1546 O O . ALA A 1 204 ? -4.031 30.031 14.516 1 97.5 204 ALA A O 1
ATOM 1547 N N . ALA A 1 205 ? -2.729 28.594 13.406 1 97.56 205 ALA A N 1
ATOM 1548 C CA . ALA A 1 205 ? -3.828 28.141 12.555 1 97.56 205 ALA A CA 1
ATOM 1549 C C . ALA A 1 205 ? -4.922 27.469 13.375 1 97.56 205 ALA A C 1
ATOM 1551 O O . ALA A 1 205 ? -6.113 27.719 13.156 1 97.56 205 ALA A O 1
ATOM 1552 N N . LEU A 1 206 ? -4.531 26.641 14.289 1 97.38 206 LEU A N 1
ATOM 1553 C CA . LEU A 1 206 ? -5.484 25.922 15.133 1 97.38 206 LEU A CA 1
ATOM 1554 C C . LEU A 1 206 ? -6.242 26.891 16.031 1 97.38 206 LEU A C 1
ATOM 1556 O O . LEU A 1 206 ? -7.461 26.781 16.188 1 97.38 206 LEU A O 1
ATOM 1560 N N . ARG A 1 207 ? -5.586 27.906 16.531 1 96.31 207 ARG A N 1
ATOM 1561 C CA . ARG A 1 207 ? -6.219 28.906 17.391 1 96.31 207 ARG A CA 1
ATOM 1562 C C . ARG A 1 207 ? -7.227 29.75 16.609 1 96.31 207 ARG A C 1
ATOM 1564 O O . ARG A 1 207 ? -8.32 30.031 17.094 1 96.31 207 ARG A O 1
ATOM 1571 N N . ALA A 1 208 ? -6.828 30.078 15.492 1 94.88 208 ALA A N 1
ATOM 1572 C CA . ALA A 1 208 ? -7.711 30.859 14.641 1 94.88 208 ALA A CA 1
ATOM 1573 C C . ALA A 1 208 ? -8.984 30.094 14.305 1 94.88 208 ALA A C 1
ATOM 1575 O O . ALA A 1 208 ? -10.078 30.672 14.297 1 94.88 208 ALA A O 1
ATOM 1576 N N . ALA A 1 209 ? -8.82 28.844 14.016 1 92.06 209 ALA A N 1
ATOM 1577 C CA . ALA A 1 209 ? -9.969 28 13.695 1 92.06 209 ALA A CA 1
ATOM 1578 C C . ALA A 1 209 ? -10.898 27.859 14.891 1 92.06 209 ALA A C 1
ATOM 1580 O O . ALA A 1 209 ? -12.125 27.812 14.734 1 92.06 209 ALA A O 1
ATOM 1581 N N . ARG A 1 210 ? -10.32 27.75 16.016 1 88.75 210 ARG A N 1
ATOM 1582 C CA . ARG A 1 210 ? -11.102 27.625 17.25 1 88.75 210 ARG A CA 1
ATOM 1583 C C . ARG A 1 210 ? -11.914 28.906 17.5 1 88.75 210 ARG A C 1
ATOM 1585 O O . ARG A 1 210 ? -13.086 28.828 17.875 1 88.75 210 ARG A O 1
ATOM 1592 N N . ALA A 1 211 ? -11.367 30 17.234 1 87 211 ALA A N 1
ATOM 1593 C CA . ALA A 1 211 ? -12.016 31.281 17.469 1 87 211 ALA A CA 1
ATOM 1594 C C . ALA A 1 211 ? -13.227 31.453 16.547 1 87 211 ALA A C 1
ATOM 1596 O O . ALA A 1 211 ? -14.258 31.984 16.969 1 87 211 ALA A O 1
ATOM 1597 N N . VAL A 1 212 ? -13.094 31.031 15.414 1 82.81 212 VAL A N 1
ATOM 1598 C CA . VAL A 1 212 ? -14.164 31.156 14.43 1 82.81 212 VAL A CA 1
ATOM 1599 C C . VAL A 1 212 ? -15.359 30.297 14.852 1 82.81 212 VAL A C 1
ATOM 1601 O O . VAL A 1 212 ? -16.516 30.719 14.727 1 82.81 212 VAL A O 1
ATOM 1604 N N . ARG A 1 213 ? -15.18 29.203 15.422 1 80.56 213 ARG A N 1
ATOM 1605 C CA . ARG A 1 213 ? -16.234 28.297 15.844 1 80.56 213 ARG A CA 1
ATOM 1606 C C . ARG A 1 213 ? -16.969 28.844 17.062 1 80.56 213 ARG A C 1
ATOM 1608 O O . ARG A 1 213 ? -18.188 28.672 17.188 1 80.56 213 ARG A O 1
ATOM 1615 N N . GLU A 1 214 ? -16.156 29.391 17.938 1 78.19 214 GLU A N 1
ATOM 1616 C CA . GLU A 1 214 ? -16.75 29.938 19.156 1 78.19 214 GLU A CA 1
ATOM 1617 C C . GLU A 1 214 ? -17.625 31.156 18.844 1 78.19 214 GLU A C 1
ATOM 1619 O O . GLU A 1 214 ? -18.625 31.391 19.531 1 78.19 214 GLU A O 1
ATOM 1624 N N . THR A 1 215 ? -17.297 31.828 17.812 1 72.5 215 THR A N 1
ATOM 1625 C CA . THR A 1 215 ? -18.094 32.969 17.438 1 72.5 215 THR A CA 1
ATOM 1626 C C . THR A 1 215 ? -19.375 32.531 16.719 1 72.5 215 THR A C 1
ATOM 1628 O O . THR A 1 215 ? -20.406 33.219 16.812 1 72.5 215 THR A O 1
ATOM 1631 N N . THR A 1 216 ? -19.297 31.453 16.078 1 65.75 216 THR A N 1
ATOM 1632 C CA . THR A 1 216 ? -20.453 30.969 15.336 1 65.75 216 THR A CA 1
ATOM 1633 C C . THR A 1 216 ? -21.422 30.219 16.25 1 65.75 216 THR A C 1
ATOM 1635 O O . THR A 1 216 ? -22.625 30.172 16 1 65.75 216 THR A O 1
ATOM 1638 N N . THR A 1 217 ? -20.922 29.672 17.375 1 57.66 217 THR A N 1
ATOM 1639 C CA . THR A 1 217 ? -21.781 28.906 18.281 1 57.66 217 THR A CA 1
ATOM 1640 C C . THR A 1 217 ? -22.281 29.781 19.422 1 57.66 217 THR A C 1
ATOM 1642 O O . THR A 1 217 ? -23.109 29.344 20.234 1 57.66 217 THR A O 1
ATOM 1645 N N . SER A 1 218 ? -21.812 31.109 19.672 1 48.03 218 SER A N 1
ATOM 1646 C CA . SER A 1 218 ? -22.359 31.969 20.719 1 48.03 218 SER A CA 1
ATOM 1647 C C . SER A 1 218 ? -23.766 32.438 20.344 1 48.03 218 SER A C 1
ATOM 1649 O O . SER A 1 218 ? -23.984 32.969 19.266 1 48.03 218 SER A O 1
ATOM 1651 N N . PRO A 1 219 ? -24.828 32.062 21.219 1 49.81 219 PRO A N 1
ATOM 1652 C CA . PRO A 1 219 ? -26.172 32.594 21.016 1 49.81 219 PRO A CA 1
ATOM 1653 C C . PRO A 1 219 ? -26.25 34.125 21.156 1 49.81 219 PRO A C 1
ATOM 1655 O O . PRO A 1 219 ? -25.422 34.719 21.859 1 49.81 219 PRO A O 1
ATOM 1658 N N . MET B 1 1 ? 9.406 -22.422 11.672 1 80.56 1 MET B N 1
ATOM 1659 C CA . MET B 1 1 ? 9.961 -23.656 11.141 1 80.56 1 MET B CA 1
ATOM 1660 C C . MET B 1 1 ? 10.039 -23.609 9.625 1 80.56 1 MET B C 1
ATOM 1662 O O . MET B 1 1 ? 9.305 -22.859 8.977 1 80.56 1 MET B O 1
ATOM 1666 N N . ARG B 1 2 ? 11.062 -24.391 9.055 1 91.69 2 ARG B N 1
ATOM 1667 C CA . ARG B 1 2 ? 11.305 -24.453 7.617 1 91.69 2 ARG B CA 1
ATOM 1668 C C . ARG B 1 2 ? 10.43 -25.516 6.961 1 91.69 2 ARG B C 1
ATOM 1670 O O . ARG B 1 2 ? 10.188 -26.578 7.543 1 91.69 2 ARG B O 1
ATOM 1677 N N . PHE B 1 3 ? 9.859 -25.156 5.793 1 98.5 3 PHE B N 1
ATOM 1678 C CA . PHE B 1 3 ? 9.117 -26.125 4.992 1 98.5 3 PHE B CA 1
ATOM 1679 C C . PHE B 1 3 ? 10.062 -27.078 4.277 1 98.5 3 PHE B C 1
ATOM 1681 O O . PHE B 1 3 ? 11.18 -26.703 3.922 1 98.5 3 PHE B O 1
ATOM 1688 N N . GLU B 1 4 ? 9.57 -28.344 4.043 1 98.5 4 GLU B N 1
ATOM 1689 C CA . GLU B 1 4 ? 10.383 -29.266 3.258 1 98.5 4 GLU B CA 1
ATOM 1690 C C . GLU B 1 4 ? 10.477 -28.828 1.803 1 98.5 4 GLU B C 1
ATOM 1692 O O . GLU B 1 4 ? 11.57 -28.781 1.23 1 98.5 4 GLU B O 1
ATOM 1697 N N . ASP B 1 5 ? 9.414 -28.641 1.224 1 98.38 5 ASP B N 1
ATOM 1698 C CA . ASP B 1 5 ? 9.281 -28.141 -0.141 1 98.38 5 ASP B CA 1
ATOM 1699 C C . ASP B 1 5 ? 7.938 -27.438 -0.338 1 98.38 5 ASP B C 1
ATOM 1701 O O . ASP B 1 5 ? 7.191 -27.234 0.621 1 98.38 5 ASP B O 1
ATOM 1705 N N . ARG B 1 6 ? 7.664 -26.984 -1.552 1 98.5 6 ARG B N 1
ATOM 1706 C CA . ARG B 1 6 ? 6.438 -26.25 -1.848 1 98.5 6 ARG B CA 1
ATOM 1707 C C . ARG B 1 6 ? 5.207 -27.109 -1.611 1 98.5 6 ARG B C 1
ATOM 1709 O O . ARG B 1 6 ? 4.148 -26.609 -1.238 1 98.5 6 ARG B O 1
ATOM 1716 N N . ILE B 1 7 ? 5.344 -28.438 -1.781 1 98.25 7 ILE B N 1
ATOM 1717 C CA . ILE B 1 7 ? 4.246 -29.375 -1.539 1 98.25 7 ILE B CA 1
ATOM 1718 C C . ILE B 1 7 ? 3.898 -29.391 -0.052 1 98.25 7 ILE B C 1
ATOM 1720 O O . ILE B 1 7 ? 2.73 -29.25 0.322 1 98.25 7 ILE B O 1
ATOM 1724 N N . ASP B 1 8 ? 4.918 -29.516 0.731 1 98.69 8 ASP B N 1
ATOM 1725 C CA .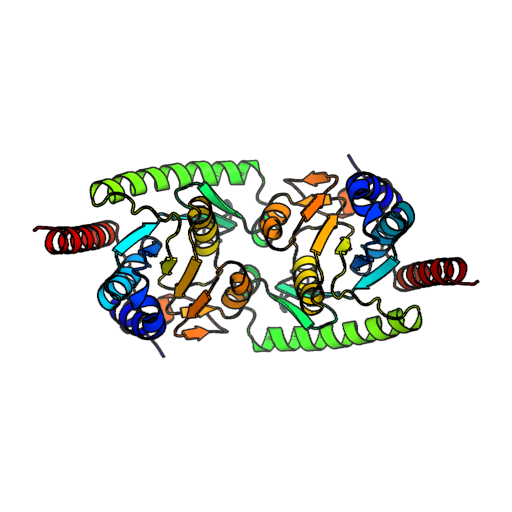 ASP B 1 8 ? 4.734 -29.469 2.178 1 98.69 8 ASP B CA 1
ATOM 1726 C C . ASP B 1 8 ? 4.117 -28.141 2.613 1 98.69 8 ASP B C 1
ATOM 1728 O O . ASP B 1 8 ? 3.207 -28.125 3.441 1 98.69 8 ASP B O 1
ATOM 1732 N N . ALA B 1 9 ? 4.648 -27.062 2.084 1 98.75 9 ALA B N 1
ATOM 1733 C CA . ALA B 1 9 ? 4.121 -25.734 2.391 1 98.75 9 ALA B CA 1
ATOM 1734 C C . ALA B 1 9 ? 2.643 -25.625 2.023 1 98.75 9 ALA B C 1
ATOM 1736 O O . ALA B 1 9 ? 1.842 -25.094 2.791 1 98.75 9 ALA B O 1
ATOM 1737 N N . GLY B 1 10 ? 2.27 -26.172 0.864 1 98.81 10 GLY B N 1
ATOM 1738 C CA . GLY B 1 10 ? 0.884 -26.156 0.422 1 98.81 10 GLY B CA 1
ATOM 1739 C C . GLY B 1 10 ? -0.035 -26.953 1.334 1 98.81 10 GLY B C 1
ATOM 1740 O O . GLY B 1 10 ? -1.156 -26.531 1.616 1 98.81 10 GLY B O 1
ATOM 1741 N N . ARG B 1 11 ? 0.42 -28.047 1.801 1 98.75 11 ARG B N 1
ATOM 1742 C CA . ARG B 1 11 ? -0.371 -28.875 2.703 1 98.75 11 ARG B CA 1
ATOM 1743 C C . ARG B 1 11 ? -0.611 -28.156 4.031 1 98.75 11 ARG B C 1
ATOM 1745 O O . ARG B 1 11 ? -1.718 -28.203 4.57 1 98.75 11 ARG B O 1
ATOM 1752 N N . GLN B 1 12 ? 0.408 -27.562 4.527 1 98.75 12 GLN B N 1
ATOM 1753 C CA . GLN B 1 12 ? 0.266 -26.812 5.777 1 98.75 12 GLN B CA 1
ATOM 1754 C C . GLN B 1 12 ? -0.664 -25.625 5.609 1 98.75 12 GLN B C 1
ATOM 1756 O O . GLN B 1 12 ? -1.485 -25.344 6.484 1 98.75 12 GLN B O 1
ATOM 1761 N N . LEU B 1 13 ? -0.516 -24.969 4.484 1 98.75 13 LEU B N 1
ATOM 1762 C CA . LEU B 1 13 ? -1.386 -23.828 4.184 1 98.75 13 LEU B CA 1
ATOM 1763 C C . LEU B 1 13 ? -2.84 -24.281 4.066 1 98.75 13 LEU B C 1
ATOM 1765 O O . LEU B 1 13 ? -3.74 -23.625 4.582 1 98.75 13 LEU B O 1
ATOM 1769 N N . ALA B 1 14 ? -3.045 -25.406 3.463 1 98.75 14 ALA B N 1
ATOM 1770 C CA . ALA B 1 14 ? -4.387 -25.953 3.273 1 98.75 14 ALA B CA 1
ATOM 1771 C C . ALA B 1 14 ? -5.07 -26.203 4.613 1 98.75 14 ALA B C 1
ATOM 1773 O O . ALA B 1 14 ? -6.277 -26 4.75 1 98.75 14 ALA B O 1
ATOM 1774 N N . ARG B 1 15 ? -4.312 -26.641 5.57 1 98.38 15 ARG B N 1
ATOM 1775 C CA . ARG B 1 15 ? -4.859 -26.891 6.898 1 98.38 15 ARG B CA 1
ATOM 1776 C C . ARG B 1 15 ? -5.465 -25.625 7.5 1 98.38 15 ARG B C 1
ATOM 1778 O O . ARG B 1 15 ? -6.465 -25.688 8.211 1 98.38 15 ARG B O 1
ATOM 1785 N N . ARG B 1 16 ? -4.934 -24.531 7.121 1 98.25 16 ARG B N 1
ATOM 1786 C CA . ARG B 1 16 ? -5.391 -23.266 7.676 1 98.25 16 ARG B CA 1
ATOM 1787 C C . ARG B 1 16 ? -6.566 -22.703 6.875 1 98.25 16 ARG B C 1
ATOM 1789 O O . ARG B 1 16 ? -7.188 -21.719 7.281 1 98.25 16 ARG B O 1
ATOM 1796 N N . LEU B 1 17 ? -6.883 -23.312 5.785 1 98.44 17 LEU B N 1
ATOM 1797 C CA . LEU B 1 17 ? -7.879 -22.766 4.875 1 98.44 17 LEU B CA 1
ATOM 1798 C C . LEU B 1 17 ? -9.125 -23.641 4.832 1 98.44 17 LEU B C 1
ATOM 1800 O O . LEU B 1 17 ? -10.016 -23.422 4.012 1 98.44 17 LEU B O 1
ATOM 1804 N N . GLN B 1 18 ? -9.305 -24.562 5.734 1 97.56 18 GLN B N 1
ATOM 1805 C CA . GLN B 1 18 ? -10.367 -25.562 5.707 1 97.56 18 GLN B CA 1
ATOM 1806 C C . GLN B 1 18 ? -11.734 -24.906 5.852 1 97.56 18 GLN B C 1
ATOM 1808 O O . GLN B 1 18 ? -12.734 -25.422 5.34 1 97.56 18 GLN B O 1
ATOM 1813 N N . HIS B 1 19 ? -11.789 -23.766 6.445 1 96.62 19 HIS B N 1
ATOM 1814 C CA . HIS B 1 19 ? -13.062 -23.094 6.66 1 96.62 19 HIS B CA 1
ATOM 1815 C C . HIS B 1 19 ? -13.625 -22.547 5.352 1 96.62 19 HIS B C 1
ATOM 1817 O O . HIS B 1 19 ? -14.789 -22.156 5.285 1 96.62 19 HIS B O 1
ATOM 1823 N N . HIS B 1 20 ? -12.836 -22.625 4.293 1 96.25 20 HIS B N 1
ATOM 1824 C CA . HIS B 1 20 ? -13.289 -22.172 2.986 1 96.25 20 HIS B CA 1
ATOM 1825 C C . HIS B 1 20 ? -13.75 -23.328 2.119 1 96.25 20 HIS B C 1
ATOM 1827 O O . HIS B 1 20 ? -14.242 -23.125 1.007 1 96.25 20 HIS B O 1
ATOM 1833 N N . ARG B 1 21 ? -13.695 -24.516 2.547 1 94.25 21 ARG B N 1
ATOM 1834 C CA . ARG B 1 21 ? -13.969 -25.703 1.749 1 94.25 21 ARG B CA 1
ATOM 1835 C C . ARG B 1 21 ? -15.406 -25.688 1.232 1 94.25 21 ARG B C 1
ATOM 1837 O O . ARG B 1 21 ? -15.648 -26.016 0.069 1 94.25 21 ARG B O 1
ATOM 1844 N N . ALA B 1 22 ? -16.328 -25.266 1.993 1 91.69 22 ALA B N 1
ATOM 1845 C CA . ALA B 1 22 ? -17.75 -25.375 1.679 1 91.69 22 ALA B CA 1
ATOM 1846 C C . ALA B 1 22 ? -18.156 -24.375 0.588 1 91.69 22 ALA B C 1
ATOM 1848 O O . ALA B 1 22 ? -19.125 -24.609 -0.146 1 91.69 22 ALA B O 1
ATOM 1849 N N . GLY B 1 23 ? -17.438 -23.359 0.296 1 91.31 23 GLY B N 1
ATOM 1850 C CA . GLY B 1 23 ? -17.812 -22.297 -0.628 1 91.31 23 GLY B CA 1
ATOM 1851 C C . GLY B 1 23 ? -17.328 -22.547 -2.047 1 91.31 23 GLY B C 1
ATOM 1852 O O . GLY B 1 23 ? -17.547 -21.719 -2.93 1 91.31 23 GLY B O 1
ATOM 1853 N N . ALA B 1 24 ? -16.75 -23.719 -2.24 1 90 24 ALA B N 1
ATOM 1854 C CA . ALA B 1 24 ? -16.234 -24.078 -3.557 1 90 24 ALA B CA 1
ATOM 1855 C C . ALA B 1 24 ? -15.414 -22.938 -4.156 1 90 24 ALA B C 1
ATOM 1857 O O . ALA B 1 24 ? -15.719 -22.453 -5.25 1 90 24 ALA B O 1
ATOM 1858 N N . PRO B 1 25 ? -14.414 -22.562 -3.486 1 97.75 25 PRO B N 1
ATOM 1859 C CA . PRO B 1 25 ? -13.586 -21.438 -3.961 1 97.75 25 PRO B CA 1
ATOM 1860 C C . PRO B 1 25 ? -12.773 -21.797 -5.203 1 97.75 25 PRO B C 1
ATOM 1862 O O . PRO B 1 25 ? -12.734 -22.969 -5.605 1 97.75 25 PRO B O 1
ATOM 1865 N N . VAL B 1 26 ? -12.273 -20.781 -5.844 1 98.44 26 VAL B N 1
ATOM 1866 C CA . VAL B 1 26 ? -11.242 -20.953 -6.867 1 98.44 26 VAL B CA 1
ATOM 1867 C C . VAL B 1 26 ? -9.875 -20.609 -6.285 1 98.44 26 VAL B C 1
ATOM 1869 O O . VAL B 1 26 ? -9.695 -19.531 -5.711 1 98.44 26 VAL B O 1
ATOM 1872 N N . VAL B 1 27 ? -8.984 -21.547 -6.375 1 98.81 27 VAL B N 1
ATOM 1873 C CA . VAL B 1 27 ? -7.617 -21.328 -5.918 1 98.81 27 VAL B CA 1
ATOM 1874 C C . VAL B 1 27 ? -6.746 -20.875 -7.094 1 98.81 27 VAL B C 1
ATOM 1876 O O . VAL B 1 27 ? -6.66 -21.578 -8.109 1 98.81 27 VAL B O 1
ATOM 1879 N N . VAL B 1 28 ? -6.148 -19.719 -6.93 1 98.88 28 VAL B N 1
ATOM 1880 C CA . VAL B 1 28 ? -5.336 -19.141 -7.992 1 98.88 28 VAL B CA 1
ATOM 1881 C C . VAL B 1 28 ? -3.883 -19.031 -7.535 1 98.88 28 VAL B C 1
ATOM 1883 O O . VAL B 1 28 ? -3.584 -18.344 -6.555 1 98.88 28 VAL B O 1
ATOM 1886 N N . GLY B 1 29 ? -3.006 -19.703 -8.227 1 98.81 29 GLY B N 1
ATOM 1887 C CA . GLY B 1 29 ? -1.588 -19.656 -7.91 1 98.81 29 GLY B CA 1
ATOM 1888 C C . GLY B 1 29 ? -0.839 -18.609 -8.719 1 98.81 29 GLY B C 1
ATOM 1889 O O . GLY B 1 29 ? -1.008 -18.516 -9.938 1 98.81 29 GLY B O 1
ATOM 1890 N N . LEU B 1 30 ? -0.043 -17.844 -8.055 1 98.56 30 LEU B N 1
ATOM 1891 C CA . LEU B 1 30 ? 0.824 -16.906 -8.75 1 98.56 30 LEU B CA 1
ATOM 1892 C C . LEU B 1 30 ? 1.992 -17.625 -9.414 1 98.56 30 LEU B C 1
ATOM 1894 O O . LEU B 1 30 ? 2.652 -18.453 -8.781 1 98.56 30 LEU B O 1
ATOM 1898 N N . THR B 1 31 ? 2.209 -17.359 -10.617 1 98 31 THR B N 1
ATOM 1899 C CA . THR B 1 31 ? 3.23 -18.062 -11.383 1 98 31 THR B CA 1
ATOM 1900 C C . THR B 1 31 ? 4.621 -17.531 -11.055 1 98 31 THR B C 1
ATOM 1902 O O . THR B 1 31 ? 4.789 -16.344 -10.789 1 98 31 THR B O 1
ATOM 1905 N N . ARG B 1 32 ? 5.586 -18.391 -11.031 1 97.56 32 ARG B N 1
ATOM 1906 C CA . ARG B 1 32 ? 5.453 -19.828 -11.227 1 97.56 32 ARG B CA 1
ATOM 1907 C C . ARG B 1 32 ? 5.398 -20.562 -9.891 1 97.56 32 ARG B C 1
ATOM 1909 O O . ARG B 1 32 ? 4.598 -21.484 -9.711 1 97.56 32 ARG B O 1
ATOM 1916 N N . GLY B 1 33 ? 6.094 -20.016 -8.922 1 97.44 33 GLY B N 1
ATOM 1917 C CA . GLY B 1 33 ? 6.352 -20.719 -7.676 1 97.44 33 GLY B CA 1
ATOM 1918 C C . GLY B 1 33 ? 5.098 -20.938 -6.848 1 97.44 33 GLY B C 1
ATOM 1919 O O . GLY B 1 33 ? 5.016 -21.906 -6.082 1 97.44 33 GLY B O 1
ATOM 1920 N N . GLY B 1 34 ? 4.141 -20.125 -6.973 1 98.62 34 GLY B N 1
ATOM 1921 C CA . GLY B 1 34 ? 2.916 -20.234 -6.195 1 98.62 34 GLY B CA 1
ATOM 1922 C C . GLY B 1 34 ? 1.993 -21.328 -6.68 1 98.62 34 GLY B C 1
ATOM 1923 O O . GLY B 1 34 ? 1.093 -21.766 -5.957 1 98.62 34 GLY B O 1
ATOM 1924 N N . VAL B 1 35 ? 2.211 -21.828 -7.867 1 98.69 35 VAL B N 1
ATOM 1925 C CA . VAL B 1 35 ? 1.261 -22.734 -8.492 1 98.69 35 VAL B CA 1
ATOM 1926 C C . VAL B 1 35 ? 1.333 -24.109 -7.82 1 98.69 35 VAL B C 1
ATOM 1928 O O . VAL B 1 35 ? 0.305 -24.672 -7.449 1 98.69 35 VAL B O 1
ATOM 1931 N N . PRO B 1 36 ? 2.553 -24.672 -7.574 1 98.69 36 PRO B N 1
ATOM 1932 C CA . PRO B 1 36 ? 2.58 -25.938 -6.859 1 98.69 36 PRO B CA 1
ATOM 1933 C C . PRO B 1 36 ? 1.954 -25.859 -5.469 1 98.69 36 PRO B C 1
ATOM 1935 O O . PRO B 1 36 ? 1.309 -26.812 -5.02 1 98.69 36 PRO B O 1
ATOM 1938 N N . VAL B 1 37 ? 2.129 -24.734 -4.805 1 98.88 37 VAL B N 1
ATOM 1939 C CA . VAL B 1 37 ? 1.519 -24.516 -3.498 1 98.88 37 VAL B CA 1
ATOM 1940 C C . VAL B 1 37 ? -0.001 -24.469 -3.641 1 98.88 37 VAL B C 1
ATOM 1942 O O . VAL B 1 37 ? -0.724 -25.125 -2.887 1 98.88 37 VAL B O 1
ATOM 1945 N N . ALA B 1 38 ? -0.433 -23.766 -4.594 1 98.88 38 ALA B N 1
ATOM 1946 C CA . ALA B 1 38 ? -1.86 -23.609 -4.859 1 98.88 38 ALA B CA 1
ATOM 1947 C C . ALA B 1 38 ? -2.506 -24.953 -5.211 1 98.88 38 ALA B C 1
ATOM 1949 O O . ALA B 1 38 ? -3.652 -25.203 -4.836 1 98.88 38 ALA B O 1
ATOM 1950 N N . ALA B 1 39 ? -1.812 -25.766 -5.949 1 98.69 39 ALA B N 1
ATOM 1951 C CA . ALA B 1 39 ? -2.33 -27.062 -6.352 1 98.69 39 ALA B CA 1
ATOM 1952 C C . ALA B 1 39 ? -2.656 -27.922 -5.133 1 98.69 39 ALA B C 1
ATOM 1954 O O . ALA B 1 39 ? -3.693 -28.594 -5.098 1 98.69 39 ALA B O 1
ATOM 1955 N N . GLU B 1 40 ? -1.776 -27.875 -4.141 1 98.62 40 GLU B N 1
ATOM 1956 C CA . GLU B 1 40 ? -2.014 -28.641 -2.914 1 98.62 40 GLU B CA 1
ATOM 1957 C C . GLU B 1 40 ? -3.23 -28.094 -2.164 1 98.62 40 GLU B C 1
ATOM 1959 O O . GLU B 1 40 ? -4.031 -28.875 -1.64 1 98.62 40 GLU B O 1
ATOM 1964 N N . VAL B 1 41 ? -3.32 -26.797 -2.123 1 98.75 41 VAL B N 1
ATOM 1965 C CA . VAL B 1 41 ? -4.453 -26.172 -1.451 1 98.75 41 VAL B CA 1
ATOM 1966 C C . VAL B 1 41 ? -5.75 -26.547 -2.162 1 98.75 41 VAL B C 1
ATOM 1968 O O . VAL B 1 41 ? -6.723 -26.953 -1.519 1 98.75 41 VAL B O 1
ATOM 1971 N N . ALA B 1 42 ? -5.758 -26.422 -3.471 1 98.44 42 ALA B N 1
ATOM 1972 C CA . ALA B 1 42 ? -6.945 -26.75 -4.258 1 98.44 42 ALA B CA 1
ATOM 1973 C C . ALA B 1 42 ? -7.363 -28.203 -4.043 1 98.44 42 ALA B C 1
ATOM 1975 O O . ALA B 1 42 ? -8.547 -28.5 -3.852 1 98.44 42 ALA B O 1
ATOM 1976 N N . ARG B 1 43 ? -6.418 -29.078 -4.07 1 97.06 43 ARG B N 1
ATOM 1977 C CA . ARG B 1 43 ? -6.684 -30.5 -3.871 1 97.06 43 ARG B CA 1
ATOM 1978 C C . ARG B 1 43 ? -7.312 -30.75 -2.502 1 97.06 43 ARG B C 1
ATOM 1980 O O . ARG B 1 43 ? -8.32 -31.438 -2.395 1 97.06 43 ARG B O 1
ATOM 1987 N N . ALA B 1 44 ? -6.793 -30.156 -1.498 1 97.31 44 ALA B N 1
ATOM 1988 C CA . ALA B 1 44 ? -7.246 -30.359 -0.126 1 97.31 44 ALA B CA 1
ATOM 1989 C C . ALA B 1 44 ? -8.656 -29.812 0.075 1 97.31 44 ALA B C 1
ATOM 1991 O O . ALA B 1 44 ? -9.438 -30.375 0.85 1 97.31 44 ALA B O 1
ATOM 1992 N N . LEU B 1 45 ? -8.969 -28.781 -0.652 1 97.31 45 LEU B N 1
ATOM 1993 C CA . LEU B 1 45 ? -10.25 -28.109 -0.455 1 97.31 45 LEU B CA 1
ATOM 1994 C C . LEU B 1 45 ? -11.281 -28.625 -1.457 1 97.31 45 LEU B C 1
ATOM 1996 O O . LEU B 1 45 ? -12.461 -28.266 -1.375 1 97.31 45 LEU B O 1
ATOM 2000 N N . GLY B 1 46 ? -10.859 -29.406 -2.389 1 95.75 46 GLY B N 1
ATOM 2001 C CA . GLY B 1 46 ? -11.758 -29.781 -3.465 1 95.75 46 GLY B CA 1
ATOM 2002 C C . GLY B 1 46 ? -12.164 -28.625 -4.352 1 95.75 46 GLY B C 1
ATOM 2003 O O . GLY B 1 46 ? -13.297 -28.562 -4.82 1 95.75 46 GLY B O 1
ATOM 2004 N N . ALA B 1 47 ? -11.289 -27.719 -4.52 1 97.25 47 ALA B N 1
ATOM 2005 C CA . ALA B 1 47 ? -11.562 -26.469 -5.238 1 97.25 47 ALA B CA 1
ATOM 2006 C C . ALA B 1 47 ? -10.961 -26.516 -6.641 1 97.25 47 ALA B C 1
ATOM 2008 O O . ALA B 1 47 ? -10.109 -27.359 -6.938 1 97.25 47 ALA B O 1
ATOM 2009 N N . GLU B 1 48 ? -11.414 -25.641 -7.473 1 97.31 48 GLU B N 1
ATOM 2010 C CA . GLU B 1 48 ? -10.805 -25.469 -8.781 1 97.31 48 GLU B CA 1
ATOM 2011 C C . GLU B 1 48 ? -9.469 -24.734 -8.68 1 97.31 48 GLU B C 1
ATOM 2013 O O . GLU B 1 48 ? -9.297 -23.859 -7.824 1 97.31 48 GLU B O 1
ATOM 2018 N N . LEU B 1 49 ? -8.578 -25.156 -9.594 1 98.38 49 LEU B N 1
ATOM 2019 C CA . LEU B 1 49 ? -7.258 -24.547 -9.641 1 98.38 49 LEU B CA 1
ATOM 2020 C C . LEU B 1 49 ? -7.105 -23.688 -10.891 1 98.38 49 LEU B C 1
ATOM 2022 O O . LEU B 1 49 ? -7.527 -24.094 -11.977 1 98.38 49 LEU B O 1
ATOM 2026 N N . ASP B 1 50 ? -6.562 -22.531 -10.758 1 98.38 50 ASP B N 1
ATOM 2027 C CA . ASP B 1 50 ? -6.109 -21.703 -11.867 1 98.38 50 ASP B CA 1
ATOM 2028 C C . ASP B 1 50 ? -4.773 -21.031 -11.547 1 98.38 50 ASP B C 1
ATOM 2030 O O . ASP B 1 50 ? -4.207 -21.25 -10.469 1 98.38 50 ASP B O 1
ATOM 2034 N N . ALA B 1 51 ? -4.188 -20.438 -12.531 1 98.56 51 ALA B N 1
ATOM 2035 C CA . ALA B 1 51 ? -2.93 -19.703 -12.383 1 98.56 51 ALA B CA 1
ATOM 2036 C C . ALA B 1 51 ? -3.062 -18.281 -12.883 1 98.56 51 ALA B C 1
ATOM 2038 O O . ALA B 1 51 ? -3.846 -18 -13.797 1 98.56 51 ALA B O 1
ATOM 2039 N N . LEU B 1 52 ? -2.379 -17.422 -12.273 1 98.62 52 LEU B N 1
ATOM 2040 C CA . LEU B 1 52 ? -2.332 -16.016 -12.695 1 98.62 52 LEU B CA 1
ATOM 2041 C C . LEU B 1 52 ? -0.906 -15.609 -13.039 1 98.62 52 LEU B C 1
ATOM 2043 O O . LEU B 1 52 ? -0.006 -15.695 -12.203 1 98.62 52 LEU B O 1
ATOM 2047 N N . VAL B 1 53 ? -0.705 -15.172 -14.242 1 98.62 53 VAL B N 1
ATOM 2048 C CA . VAL B 1 53 ? 0.621 -14.805 -14.727 1 98.62 53 VAL B CA 1
ATOM 2049 C C . VAL B 1 53 ? 0.958 -13.383 -14.266 1 98.62 53 VAL B C 1
ATOM 2051 O O . VAL B 1 53 ? 0.166 -12.461 -14.453 1 98.62 53 VAL B O 1
ATOM 2054 N N . VAL B 1 54 ? 2.08 -13.289 -13.641 1 98.06 54 VAL B N 1
ATOM 2055 C CA . VAL B 1 54 ? 2.588 -12 -13.18 1 98.06 54 VAL B CA 1
ATOM 2056 C C . VAL B 1 54 ? 4.031 -11.812 -13.648 1 98.06 54 VAL B C 1
ATOM 2058 O O . VAL B 1 54 ? 4.746 -12.797 -13.875 1 98.06 54 VAL B O 1
ATOM 2061 N N . ARG B 1 55 ? 4.406 -10.578 -13.789 1 97.44 55 ARG B N 1
ATOM 2062 C CA . ARG B 1 55 ? 5.789 -10.219 -14.078 1 97.44 55 ARG B CA 1
ATOM 2063 C C . ARG B 1 55 ? 6.258 -9.078 -13.18 1 97.44 55 ARG B C 1
ATOM 2065 O O . ARG B 1 55 ? 5.531 -8.109 -12.969 1 97.44 55 ARG B O 1
ATOM 2072 N N . LYS B 1 56 ? 7.438 -9.242 -12.688 1 95.56 56 LYS B N 1
ATOM 2073 C CA . LYS B 1 56 ? 8.055 -8.141 -11.953 1 95.56 56 LYS B CA 1
ATOM 2074 C C . LYS B 1 56 ? 8.594 -7.074 -12.898 1 95.56 56 LYS B C 1
ATOM 2076 O O . LYS B 1 56 ? 9.055 -7.395 -14 1 95.56 56 LYS B O 1
ATOM 2081 N N . LEU B 1 57 ? 8.453 -5.848 -12.438 1 96.69 57 LEU B N 1
ATOM 2082 C CA . LEU B 1 57 ? 9.086 -4.73 -13.133 1 96.69 57 LEU B CA 1
ATOM 2083 C C . LEU B 1 57 ? 10.375 -4.32 -12.422 1 96.69 57 LEU B C 1
ATOM 2085 O O . LEU B 1 57 ? 10.336 -3.643 -11.391 1 96.69 57 LEU B O 1
ATOM 2089 N N . GLY B 1 58 ? 11.5 -4.68 -13.016 1 94.44 58 GLY B N 1
ATOM 2090 C CA . GLY B 1 58 ? 12.789 -4.316 -12.453 1 94.44 58 GLY B CA 1
ATOM 2091 C C . GLY B 1 58 ? 13.219 -2.902 -12.812 1 94.44 58 GLY B C 1
ATOM 2092 O O . GLY B 1 58 ? 12.953 -2.43 -13.914 1 94.44 58 GLY B O 1
ATOM 2093 N N . ALA B 1 59 ? 13.836 -2.242 -11.836 1 92.38 59 ALA B N 1
ATOM 2094 C CA . ALA B 1 59 ? 14.344 -0.903 -12.117 1 92.38 59 ALA B CA 1
ATOM 2095 C C . ALA B 1 59 ? 15.422 -0.944 -13.203 1 92.38 59 ALA B C 1
ATOM 2097 O O . ALA B 1 59 ? 16.234 -1.863 -13.234 1 92.38 59 ALA B O 1
ATOM 2098 N N . PRO B 1 60 ? 15.477 0.028 -14.047 1 89 60 PRO B N 1
ATOM 2099 C CA . PRO B 1 60 ? 16.406 0.017 -15.188 1 89 60 PRO B CA 1
ATOM 2100 C C . PRO B 1 60 ? 17.859 -0.103 -14.75 1 89 60 PRO B C 1
ATOM 2102 O O . PRO B 1 60 ? 18.625 -0.896 -15.328 1 89 60 PRO B O 1
ATOM 2105 N N . ILE B 1 61 ? 18.359 0.597 -13.742 1 85.31 61 ILE B N 1
ATOM 2106 C CA . ILE B 1 61 ? 19.766 0.625 -13.336 1 85.31 61 ILE B CA 1
ATOM 2107 C C . ILE B 1 61 ? 20.047 -0.537 -12.383 1 85.31 61 ILE B C 1
ATOM 2109 O O . ILE B 1 61 ? 21.188 -1.013 -12.297 1 85.31 61 ILE B O 1
ATOM 2113 N N . GLN B 1 62 ? 19.016 -1.062 -11.742 1 88.38 62 GLN B N 1
ATOM 2114 C CA . GLN B 1 62 ? 19.141 -2.176 -10.805 1 88.38 62 GLN B CA 1
ATOM 2115 C C . GLN B 1 62 ? 18 -3.168 -10.984 1 88.38 62 GLN B C 1
ATOM 2117 O O . GLN B 1 62 ? 17.078 -3.215 -10.172 1 88.38 62 GLN B O 1
ATOM 2122 N N . PRO B 1 63 ? 18.094 -4.023 -11.891 1 84.31 63 PRO B N 1
ATOM 2123 C CA . PRO B 1 63 ? 16.969 -4.883 -12.266 1 84.31 63 PRO B CA 1
ATOM 2124 C C . PRO B 1 63 ? 16.531 -5.82 -11.133 1 84.31 63 PRO B C 1
ATOM 2126 O O . PRO B 1 63 ? 15.414 -6.324 -11.133 1 84.31 63 PRO B O 1
ATOM 2129 N N . GLU B 1 64 ? 17.391 -6.027 -10.188 1 84.44 64 GLU B N 1
ATOM 2130 C CA . GLU B 1 64 ? 17.047 -6.898 -9.07 1 84.44 64 GLU B CA 1
ATOM 2131 C C . GLU B 1 64 ? 16.062 -6.215 -8.117 1 84.44 64 GLU B C 1
ATOM 2133 O O . GLU B 1 64 ? 15.43 -6.871 -7.289 1 84.44 64 GLU B O 1
ATOM 2138 N N . LEU B 1 65 ? 16.047 -4.938 -8.273 1 83.75 65 LEU B N 1
ATOM 2139 C CA . LEU B 1 65 ? 15.102 -4.168 -7.473 1 83.75 65 LEU B CA 1
ATOM 2140 C C . LEU B 1 65 ? 13.75 -4.066 -8.172 1 83.75 65 LEU B C 1
ATOM 2142 O O . LEU B 1 65 ? 13.625 -3.41 -9.211 1 83.75 65 LEU B O 1
ATOM 2146 N N . GLY B 1 66 ? 12.812 -4.723 -7.598 1 89.69 66 GLY B N 1
ATOM 2147 C CA . GLY B 1 66 ? 11.469 -4.684 -8.156 1 89.69 66 GLY B CA 1
ATOM 2148 C C . GLY B 1 66 ? 10.75 -3.375 -7.898 1 89.69 66 GLY B C 1
ATOM 2149 O O . GLY B 1 66 ? 10.297 -3.123 -6.777 1 89.69 66 GLY B O 1
ATOM 2150 N N . MET B 1 67 ? 10.625 -2.543 -8.914 1 92.19 67 MET B N 1
ATOM 2151 C CA . MET B 1 67 ? 9.953 -1.261 -8.742 1 92.19 67 MET B CA 1
ATOM 2152 C C . MET B 1 67 ? 8.445 -1.407 -8.938 1 92.19 67 MET B C 1
ATOM 2154 O O . MET B 1 67 ? 7.699 -0.437 -8.797 1 92.19 67 MET B O 1
ATOM 2158 N N . GLY B 1 68 ? 8.023 -2.615 -9.328 1 94.31 68 GLY B N 1
ATOM 2159 C CA . GLY B 1 68 ? 6.609 -2.889 -9.516 1 94.31 68 GLY B CA 1
ATOM 2160 C C . GLY B 1 68 ? 6.34 -4.266 -10.094 1 94.31 68 GLY B C 1
ATOM 2161 O O . GLY B 1 68 ? 7.207 -5.137 -10.062 1 94.31 68 GLY B O 1
ATOM 2162 N N . ALA B 1 69 ? 5.078 -4.367 -10.492 1 97 69 ALA B N 1
ATOM 2163 C CA . ALA B 1 69 ? 4.672 -5.621 -11.125 1 97 69 ALA B CA 1
ATOM 2164 C C . ALA B 1 69 ? 3.434 -5.422 -11.992 1 97 69 ALA B C 1
ATOM 2166 O O . ALA B 1 69 ? 2.693 -4.449 -11.812 1 97 69 ALA B O 1
ATOM 2167 N N . ILE B 1 70 ? 3.326 -6.32 -12.961 1 97.62 70 ILE B N 1
ATOM 2168 C CA . ILE B 1 70 ? 2.115 -6.387 -13.766 1 97.62 70 ILE B CA 1
ATOM 2169 C C . ILE B 1 70 ? 1.533 -7.797 -13.711 1 97.62 70 ILE B C 1
ATOM 2171 O O . ILE B 1 70 ? 2.256 -8.766 -13.461 1 97.62 70 ILE B O 1
ATOM 2175 N N . ALA B 1 71 ? 0.27 -7.875 -13.883 1 98.12 71 ALA B N 1
ATOM 2176 C CA . ALA B 1 71 ? -0.455 -9.141 -13.859 1 98.12 71 ALA B CA 1
ATOM 2177 C C . ALA B 1 71 ? -1.4 -9.25 -15.055 1 98.12 71 ALA B C 1
ATOM 2179 O O . ALA B 1 71 ? -1.882 -8.242 -15.57 1 98.12 71 ALA B O 1
ATOM 2180 N N . GLU B 1 72 ? -1.585 -10.492 -15.484 1 97.12 72 GLU B N 1
ATOM 2181 C CA . GLU B 1 72 ? -2.596 -10.711 -16.516 1 97.12 72 GLU B CA 1
ATOM 2182 C C . GLU B 1 72 ? -3.951 -10.156 -16.078 1 97.12 72 GLU B C 1
ATOM 2184 O O . GLU B 1 72 ? -4.27 -10.133 -14.898 1 97.12 72 GLU B O 1
ATOM 2189 N N . GLY B 1 73 ? -4.699 -9.625 -17.062 1 94.31 73 GLY B N 1
ATOM 2190 C CA . GLY B 1 73 ? -6 -9.055 -16.75 1 94.31 73 GLY B CA 1
ATOM 2191 C C . GLY B 1 73 ? -5.934 -7.594 -16.359 1 94.31 73 GLY B C 1
ATOM 2192 O O . GLY B 1 73 ? -6.875 -7.066 -15.758 1 94.31 73 GLY B O 1
ATOM 2193 N N . GLY B 1 74 ? -4.801 -6.961 -16.5 1 93.75 74 GLY B N 1
ATOM 2194 C CA . GLY B 1 74 ? -4.695 -5.516 -16.344 1 93.75 74 GLY B CA 1
ATOM 2195 C C . GLY B 1 74 ? -4.172 -5.094 -14.992 1 93.75 74 GLY B C 1
ATOM 2196 O O . GLY B 1 74 ? -4.102 -3.898 -14.688 1 93.75 74 GLY B O 1
ATOM 2197 N N . GLY B 1 75 ? -3.846 -6.012 -14.18 1 95.69 75 GLY B N 1
ATOM 2198 C CA . GLY B 1 75 ? -3.252 -5.648 -12.906 1 95.69 75 GLY B CA 1
ATOM 2199 C C . GLY B 1 75 ? -1.925 -4.93 -13.047 1 95.69 75 GLY B C 1
ATOM 2200 O O . GLY B 1 75 ? -1.103 -5.293 -13.891 1 95.69 75 GLY B O 1
ATOM 2201 N N . ARG B 1 76 ? -1.735 -3.873 -12.227 1 94.56 76 ARG B N 1
ATOM 2202 C CA . ARG B 1 76 ? -0.52 -3.064 -12.25 1 94.56 76 ARG B CA 1
ATOM 2203 C C . ARG B 1 76 ? -0.27 -2.414 -10.891 1 94.56 76 ARG B C 1
ATOM 2205 O O . ARG B 1 76 ? -1.192 -1.877 -10.281 1 94.56 76 ARG B O 1
ATOM 2212 N N . TRP B 1 77 ? 0.936 -2.564 -10.477 1 93.56 77 TRP B N 1
ATOM 2213 C CA . TRP B 1 77 ? 1.35 -1.892 -9.25 1 93.56 77 TRP B CA 1
ATOM 2214 C C . TRP B 1 77 ? 2.781 -1.381 -9.367 1 93.56 77 TRP B C 1
ATOM 2216 O O . TRP B 1 77 ? 3.676 -2.111 -9.797 1 93.56 77 TRP B O 1
ATOM 2226 N N . VAL B 1 78 ? 2.936 -0.087 -9 1 93.56 78 VAL B N 1
ATOM 2227 C CA . VAL B 1 78 ? 4.258 0.532 -9.008 1 93.56 78 VAL B CA 1
ATOM 2228 C C . VAL B 1 78 ? 4.609 1.033 -7.613 1 93.56 78 VAL B C 1
ATOM 2230 O O . VAL B 1 78 ? 3.773 1.642 -6.938 1 93.56 78 VAL B O 1
ATOM 2233 N N . ASP B 1 79 ? 5.836 0.767 -7.18 1 92.88 79 ASP B N 1
ATOM 2234 C CA . ASP B 1 79 ? 6.332 1.175 -5.867 1 92.88 79 ASP B CA 1
ATOM 2235 C C . ASP B 1 79 ? 6.891 2.596 -5.91 1 92.88 79 ASP B C 1
ATOM 2237 O O . ASP B 1 79 ? 8.016 2.812 -6.363 1 92.88 79 ASP B O 1
ATOM 2241 N N . PRO B 1 80 ? 6.18 3.51 -5.285 1 89.19 80 PRO B N 1
ATOM 2242 C CA . PRO B 1 80 ? 6.648 4.895 -5.387 1 89.19 80 PRO B CA 1
ATOM 2243 C C . PRO B 1 80 ? 8.008 5.105 -4.727 1 89.19 80 PRO B C 1
ATOM 2245 O O . PRO B 1 80 ? 8.797 5.941 -5.18 1 89.19 80 PRO B O 1
ATOM 2248 N N . SER B 1 81 ? 8.297 4.383 -3.674 1 89.25 81 SER B N 1
ATOM 2249 C CA . SER B 1 81 ? 9.57 4.543 -2.975 1 89.25 81 SER B CA 1
ATOM 2250 C C . SER B 1 81 ? 10.734 4.105 -3.852 1 89.25 81 SER B C 1
ATOM 2252 O O . SER B 1 81 ? 11.75 4.805 -3.938 1 89.25 81 SER B O 1
ATOM 2254 N N . ILE B 1 82 ? 10.539 3.006 -4.5 1 90.5 82 ILE B N 1
ATOM 2255 C CA . ILE B 1 82 ? 11.617 2.477 -5.332 1 90.5 82 ILE B CA 1
ATOM 2256 C C . ILE B 1 82 ? 11.805 3.365 -6.559 1 90.5 82 ILE B C 1
ATOM 2258 O O . ILE B 1 82 ? 12.938 3.629 -6.973 1 90.5 82 ILE B O 1
ATOM 2262 N N . VAL B 1 83 ? 10.695 3.814 -7.113 1 89.75 83 VAL B N 1
ATOM 2263 C CA . VAL B 1 83 ? 10.773 4.723 -8.25 1 89.75 83 VAL B CA 1
ATOM 2264 C C . VAL B 1 83 ? 11.555 5.973 -7.863 1 89.75 83 VAL B C 1
ATOM 2266 O O . VAL B 1 83 ? 12.438 6.414 -8.609 1 89.75 83 VAL B O 1
ATOM 2269 N N . ALA B 1 84 ? 11.266 6.496 -6.734 1 85.31 84 ALA B N 1
ATOM 2270 C CA . ALA B 1 84 ? 11.922 7.711 -6.266 1 85.31 84 ALA B CA 1
ATOM 2271 C C . ALA B 1 84 ? 13.414 7.477 -6.027 1 85.31 84 ALA B C 1
ATOM 2273 O O . ALA B 1 84 ? 14.25 8.273 -6.457 1 85.31 84 ALA B O 1
ATOM 2274 N N . ILE B 1 85 ? 13.734 6.387 -5.465 1 85.06 85 ILE B N 1
ATOM 2275 C CA . ILE B 1 85 ? 15.109 6.094 -5.07 1 85.06 85 ILE B CA 1
ATOM 2276 C C . ILE B 1 85 ? 15.953 5.816 -6.312 1 85.06 85 ILE B C 1
ATOM 2278 O O . ILE B 1 85 ? 17.125 6.188 -6.367 1 85.06 85 ILE B O 1
ATOM 2282 N N . THR B 1 86 ? 15.367 5.223 -7.27 1 88.31 86 THR B N 1
ATOM 2283 C CA . THR B 1 86 ? 16.125 4.824 -8.453 1 88.31 86 THR B CA 1
ATOM 2284 C C . THR B 1 86 ? 16.109 5.934 -9.5 1 88.31 86 THR B C 1
ATOM 2286 O O . THR B 1 86 ? 16.859 5.879 -10.477 1 88.31 86 THR B O 1
ATOM 2289 N N . GLY B 1 87 ? 15.266 6.871 -9.273 1 87 87 GLY B N 1
ATOM 2290 C CA . GLY B 1 87 ? 15.141 7.945 -10.25 1 87 87 GLY B CA 1
ATOM 2291 C C . GLY B 1 87 ? 14.539 7.492 -11.57 1 87 87 GLY B C 1
ATOM 2292 O O . GLY B 1 87 ? 14.883 8.023 -12.625 1 87 87 GLY B O 1
ATOM 2293 N N . THR B 1 88 ? 13.773 6.461 -11.562 1 90.38 88 THR B N 1
ATOM 2294 C CA . THR B 1 88 ? 13.156 5.93 -12.773 1 90.38 88 THR B CA 1
ATOM 2295 C C . THR B 1 88 ? 12.164 6.93 -13.359 1 90.38 88 THR B C 1
ATOM 2297 O O . THR B 1 88 ? 11.273 7.41 -12.656 1 90.38 88 THR B O 1
ATOM 2300 N N . THR B 1 89 ? 12.367 7.254 -14.633 1 89.81 89 THR B N 1
ATOM 2301 C CA . THR B 1 89 ? 11.461 8.172 -15.312 1 89.81 89 THR B CA 1
ATOM 2302 C C . THR B 1 89 ? 10.219 7.434 -15.812 1 89.81 89 THR B C 1
ATOM 2304 O O . THR B 1 89 ? 10.211 6.199 -15.875 1 89.81 89 THR B O 1
ATOM 2307 N N . GLU B 1 90 ? 9.242 8.172 -16.172 1 89.56 90 GLU B N 1
ATOM 2308 C CA . GLU B 1 90 ? 8.023 7.578 -16.719 1 89.56 90 GLU B CA 1
ATOM 2309 C C . GLU B 1 90 ? 8.312 6.816 -18 1 89.56 90 GLU B C 1
ATOM 2311 O O . GLU B 1 90 ? 7.762 5.734 -18.219 1 89.56 90 GLU B O 1
ATOM 2316 N N . ASP B 1 91 ? 9.117 7.406 -18.766 1 93.25 91 ASP B N 1
ATOM 2317 C CA . ASP B 1 91 ? 9.453 6.762 -20.031 1 93.25 91 ASP B CA 1
ATOM 2318 C C . ASP B 1 91 ? 10.164 5.43 -19.797 1 93.25 91 ASP B C 1
ATOM 2320 O O . ASP B 1 91 ? 9.898 4.445 -20.484 1 93.25 91 ASP B O 1
ATOM 2324 N N . GLU B 1 92 ? 11.047 5.465 -18.875 1 93.62 92 GLU B N 1
ATOM 2325 C CA . GLU B 1 92 ? 11.758 4.234 -18.531 1 93.62 92 GLU B CA 1
ATOM 2326 C C . GLU B 1 92 ? 10.805 3.174 -18 1 93.62 92 GLU B C 1
ATOM 2328 O O . GLU B 1 92 ? 10.93 1.993 -18.328 1 93.62 92 GLU B O 1
ATOM 2333 N N . LEU B 1 93 ? 9.891 3.584 -17.203 1 93.69 93 LEU B N 1
ATOM 2334 C CA . LEU B 1 93 ? 8.891 2.672 -16.656 1 93.69 93 LEU B CA 1
ATOM 2335 C C . LEU B 1 93 ? 8.055 2.051 -17.766 1 93.69 93 LEU B C 1
ATOM 2337 O O . LEU B 1 93 ? 7.812 0.842 -17.766 1 93.69 93 LEU B O 1
ATOM 2341 N N . VAL B 1 94 ? 7.637 2.814 -18.672 1 94.38 94 VAL B N 1
ATOM 2342 C CA . VAL B 1 94 ? 6.824 2.355 -19.797 1 94.38 94 VAL B CA 1
ATOM 2343 C C . VAL B 1 94 ? 7.609 1.334 -20.625 1 94.38 94 VAL B C 1
ATOM 2345 O O . VAL B 1 94 ? 7.055 0.322 -21.062 1 94.38 94 VAL B O 1
ATOM 2348 N N . ASP B 1 95 ? 8.844 1.643 -20.797 1 96.06 95 ASP B N 1
ATOM 2349 C CA . ASP B 1 95 ? 9.695 0.727 -21.562 1 96.06 95 ASP B CA 1
ATOM 2350 C C . ASP B 1 95 ? 9.781 -0.635 -20.875 1 96.06 95 ASP B C 1
ATOM 2352 O O . ASP B 1 95 ? 9.648 -1.674 -21.516 1 96.06 95 ASP B O 1
ATOM 2356 N N . VAL B 1 96 ? 10.031 -0.609 -19.609 1 96.25 96 VAL B N 1
ATOM 2357 C CA . VAL B 1 96 ? 10.133 -1.844 -18.844 1 96.25 96 VAL B CA 1
ATOM 2358 C C . VAL B 1 96 ? 8.805 -2.592 -18.891 1 96.25 96 VAL B C 1
ATOM 2360 O O . VAL B 1 96 ? 8.773 -3.807 -19.094 1 96.25 96 VAL B O 1
ATOM 2363 N N . GLU B 1 97 ? 7.719 -1.898 -18.75 1 96.69 97 GLU B N 1
ATOM 2364 C CA . GLU B 1 97 ? 6.391 -2.506 -18.766 1 96.69 97 GLU B CA 1
ATOM 2365 C C . GLU B 1 97 ? 6.113 -3.174 -20.109 1 96.69 97 GLU B C 1
ATOM 2367 O O . GLU B 1 97 ? 5.566 -4.277 -20.156 1 96.69 97 GLU B O 1
ATOM 2372 N N . THR B 1 98 ? 6.453 -2.479 -21.125 1 97.25 98 THR B N 1
ATOM 2373 C CA . THR B 1 98 ? 6.215 -2.998 -22.469 1 97.25 98 THR B CA 1
ATOM 2374 C C . THR B 1 98 ? 6.953 -4.316 -22.672 1 97.25 98 THR B C 1
ATOM 2376 O O . THR B 1 98 ? 6.383 -5.281 -23.188 1 97.25 98 THR B O 1
ATOM 2379 N N . ARG B 1 99 ? 8.141 -4.3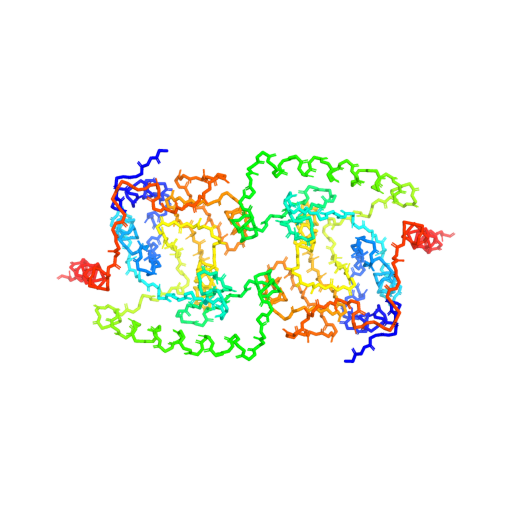48 -22.281 1 96.81 99 ARG B N 1
ATOM 2380 C CA . ARG B 1 99 ? 8.953 -5.551 -22.406 1 96.81 99 ARG B CA 1
ATOM 2381 C C . ARG B 1 99 ? 8.367 -6.699 -21.594 1 96.81 99 ARG B C 1
ATOM 2383 O O . ARG B 1 99 ? 8.219 -7.816 -22.094 1 96.81 99 ARG B O 1
ATOM 2390 N N . GLU B 1 100 ? 8.094 -6.398 -20.406 1 97.38 100 GLU B N 1
ATOM 2391 C CA . GLU B 1 100 ? 7.586 -7.438 -19.516 1 97.38 100 GLU B CA 1
ATOM 2392 C C . GLU B 1 100 ? 6.195 -7.898 -19.938 1 97.38 100 GLU B C 1
ATOM 2394 O O . GLU B 1 100 ? 5.848 -9.07 -19.781 1 97.38 100 GLU B O 1
ATOM 2399 N N . ARG B 1 101 ? 5.398 -7.043 -20.516 1 97.75 101 ARG B N 1
ATOM 2400 C CA . ARG B 1 101 ? 4.07 -7.402 -21 1 97.75 101 ARG B CA 1
ATOM 2401 C C . ARG B 1 101 ? 4.16 -8.406 -22.141 1 97.75 101 ARG B C 1
ATOM 2403 O O . ARG B 1 101 ? 3.336 -9.32 -22.234 1 97.75 101 ARG B O 1
ATOM 2410 N N . ALA B 1 102 ? 5.117 -8.211 -22.969 1 97.31 102 ALA B N 1
ATOM 2411 C CA . ALA B 1 102 ? 5.312 -9.156 -24.062 1 97.31 102 ALA B CA 1
ATOM 2412 C C . ALA B 1 102 ? 5.652 -10.547 -23.547 1 97.31 102 ALA B C 1
ATOM 2414 O O . ALA B 1 102 ? 5.113 -11.547 -24.016 1 97.31 102 ALA B O 1
ATOM 2415 N N . LEU B 1 103 ? 6.504 -10.609 -22.578 1 96.38 103 LEU B N 1
ATOM 2416 C CA . LEU B 1 103 ? 6.871 -11.883 -21.953 1 96.38 103 LEU B CA 1
ATOM 2417 C C . LEU B 1 103 ? 5.668 -12.508 -21.25 1 96.38 103 LEU B C 1
ATOM 2419 O O . LEU B 1 103 ? 5.457 -13.719 -21.344 1 96.38 103 LEU B O 1
ATOM 2423 N N . MET B 1 104 ? 4.938 -11.703 -20.641 1 97.94 104 MET B N 1
ATOM 2424 C CA . MET B 1 104 ? 3.74 -12.156 -19.938 1 97.94 104 MET B CA 1
ATOM 2425 C C . MET B 1 104 ? 2.748 -12.789 -20.906 1 97.94 104 MET B C 1
ATOM 2427 O O . MET B 1 104 ? 2.188 -13.844 -20.625 1 97.94 104 MET B O 1
ATOM 2431 N N . GLN B 1 105 ? 2.533 -12.156 -22.016 1 97.62 105 GLN B N 1
ATOM 2432 C CA . GLN B 1 105 ? 1.562 -12.633 -23 1 97.62 105 GLN B CA 1
ATOM 2433 C C . GLN B 1 105 ? 1.958 -14 -23.547 1 97.62 105 GLN B C 1
ATOM 2435 O O . GLN B 1 105 ? 1.097 -14.844 -23.797 1 97.62 105 GLN B O 1
ATOM 2440 N N . ARG B 1 106 ? 3.207 -14.195 -23.719 1 96.69 106 ARG B N 1
ATOM 2441 C CA . ARG B 1 106 ? 3.695 -15.484 -24.172 1 96.69 106 ARG B CA 1
ATOM 2442 C C . ARG B 1 106 ? 3.367 -16.594 -23.172 1 96.69 106 ARG B C 1
ATOM 2444 O O . ARG B 1 106 ? 2.896 -17.656 -23.562 1 96.69 106 ARG B O 1
ATOM 2451 N N . ARG B 1 107 ? 3.549 -16.312 -21.969 1 97 107 ARG B N 1
ATOM 2452 C CA . 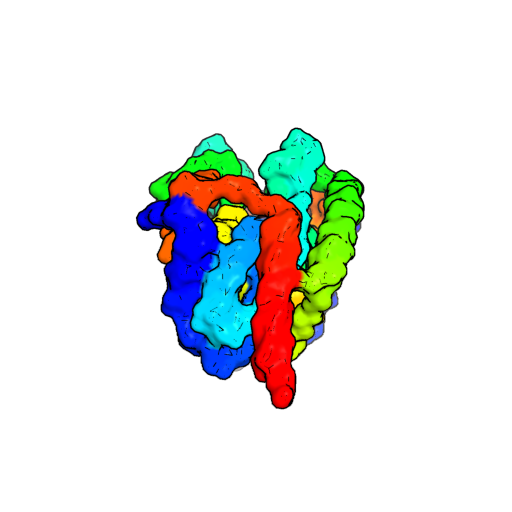ARG B 1 107 ? 3.291 -17.281 -20.922 1 97 107 ARG B CA 1
ATOM 2453 C C . ARG B 1 107 ? 1.794 -17.547 -20.766 1 97 107 ARG B C 1
ATOM 2455 O O . ARG B 1 107 ? 1.371 -18.672 -20.531 1 97 107 ARG B O 1
ATOM 2462 N N . ILE B 1 108 ? 1.08 -16.469 -20.875 1 97.81 108 ILE B N 1
ATOM 2463 C CA . ILE B 1 108 ? -0.371 -16.594 -20.812 1 97.81 108 ILE B CA 1
ATOM 2464 C C . ILE B 1 108 ? -0.859 -17.562 -21.875 1 97.81 108 ILE B C 1
ATOM 2466 O O . ILE B 1 108 ? -1.635 -18.484 -21.594 1 97.81 108 ILE B O 1
ATOM 2470 N N . THR B 1 109 ? -0.363 -17.359 -23.047 1 97.31 109 THR B N 1
ATOM 2471 C CA . THR B 1 109 ? -0.761 -18.219 -24.156 1 97.31 109 THR B CA 1
ATOM 2472 C C . THR B 1 109 ? -0.407 -19.672 -23.891 1 97.31 109 THR B C 1
ATOM 2474 O O . THR B 1 109 ? -1.22 -20.562 -24.125 1 97.31 109 THR B O 1
ATOM 2477 N N . GLN B 1 110 ? 0.718 -19.875 -23.375 1 96.75 110 GLN B N 1
ATOM 2478 C CA . GLN B 1 110 ? 1.189 -21.219 -23.062 1 96.75 110 GLN B CA 1
ATOM 2479 C C . GLN B 1 110 ? 0.312 -21.875 -22 1 96.75 110 GLN B C 1
ATOM 2481 O O . GLN B 1 110 ? -0.091 -23.031 -22.156 1 96.75 110 GLN B O 1
ATOM 2486 N N . TYR B 1 111 ? 0.035 -21.188 -20.969 1 97.5 111 TYR B N 1
ATOM 2487 C CA . TYR B 1 111 ? -0.714 -21.75 -19.844 1 97.5 111 TYR B CA 1
ATOM 2488 C C . TYR B 1 111 ? -2.176 -21.953 -20.219 1 97.5 111 TYR B C 1
ATOM 2490 O O . TYR B 1 111 ? -2.791 -22.953 -19.812 1 97.5 111 TYR B O 1
ATOM 2498 N N . ARG B 1 112 ? -2.723 -21.047 -21.031 1 97 112 ARG B N 1
ATOM 2499 C CA . ARG B 1 112 ? -4.133 -21.125 -21.406 1 97 112 ARG B CA 1
ATOM 2500 C C . ARG B 1 112 ? -4.367 -22.266 -22.391 1 97 112 ARG B C 1
ATOM 2502 O O . ARG B 1 112 ? -5.477 -22.781 -22.484 1 97 112 ARG B O 1
ATOM 2509 N N . ALA B 1 113 ? -3.355 -22.641 -23.094 1 95.94 113 ALA B N 1
ATOM 2510 C CA . ALA B 1 113 ? -3.439 -23.812 -23.953 1 95.94 113 ALA B CA 1
ATOM 2511 C C . ALA B 1 113 ? -3.625 -25.078 -23.125 1 95.94 113 ALA B C 1
ATOM 2513 O O . ALA B 1 113 ? -4.262 -26.031 -23.578 1 95.94 113 ALA B O 1
ATOM 2514 N N . ALA B 1 114 ? -3.096 -25.047 -21.953 1 94.12 114 ALA B N 1
ATOM 2515 C CA . ALA B 1 114 ? -3.195 -26.203 -21.062 1 94.12 114 ALA B CA 1
ATOM 2516 C C . ALA B 1 114 ? -4.543 -26.234 -20.344 1 94.12 114 ALA B C 1
ATOM 2518 O O . ALA B 1 114 ? -5.137 -27.297 -20.156 1 94.12 114 ALA B O 1
ATOM 2519 N N . LYS B 1 115 ? -5.012 -25.078 -19.953 1 94.62 115 LYS B N 1
ATOM 2520 C CA . LYS B 1 115 ? -6.277 -24.938 -19.234 1 94.62 115 LYS B CA 1
ATOM 2521 C C . LYS B 1 115 ? -6.852 -23.531 -19.422 1 94.62 115 LYS B C 1
ATOM 2523 O O . LYS B 1 115 ? -6.172 -22.547 -19.156 1 94.62 115 LYS B O 1
ATOM 2528 N N . PRO B 1 116 ? -8.125 -23.5 -19.844 1 94.81 116 PRO B N 1
ATOM 2529 C CA . PRO B 1 116 ? -8.766 -22.188 -19.922 1 94.81 116 PRO B CA 1
ATOM 2530 C C . PRO B 1 116 ? -8.898 -21.516 -18.547 1 94.81 116 PRO B C 1
ATOM 2532 O O . PRO B 1 116 ? -8.914 -22.203 -17.531 1 94.81 116 PRO B O 1
ATOM 2535 N N . ARG B 1 117 ? -9.047 -20.219 -18.547 1 95.69 117 ARG B N 1
ATOM 2536 C CA . ARG B 1 117 ? -9.188 -19.438 -17.328 1 95.69 117 ARG B CA 1
ATOM 2537 C C . ARG B 1 117 ? -10.477 -19.797 -16.594 1 95.69 117 ARG B C 1
ATOM 2539 O O . ARG B 1 117 ? -11.523 -19.969 -17.219 1 95.69 117 ARG B O 1
ATOM 2546 N N . VAL B 1 118 ? -10.414 -19.906 -15.312 1 96.38 118 VAL B N 1
ATOM 2547 C CA . VAL B 1 118 ? -11.602 -20.078 -14.492 1 96.38 118 VAL B CA 1
ATOM 2548 C C . VAL B 1 118 ? -12.258 -18.719 -14.227 1 96.38 118 VAL B C 1
ATOM 2550 O O . VAL B 1 118 ? -11.594 -17.781 -13.781 1 96.38 118 VAL B O 1
ATOM 2553 N N . PRO B 1 119 ? -13.539 -18.547 -14.562 1 96.38 119 PRO B N 1
ATOM 2554 C CA . PRO B 1 119 ? -14.219 -17.297 -14.211 1 96.38 119 PRO B CA 1
ATOM 2555 C C . PRO B 1 119 ? -14.227 -17.047 -12.711 1 96.38 119 PRO B C 1
ATOM 2557 O O . PRO B 1 119 ? -14.5 -17.953 -11.922 1 96.38 119 PRO B O 1
ATOM 2560 N N . LEU B 1 120 ? -13.961 -15.781 -12.32 1 97.81 120 LEU B N 1
ATOM 2561 C CA . LEU B 1 120 ? -13.812 -15.484 -10.898 1 97.81 120 LEU B CA 1
ATOM 2562 C C . LEU B 1 120 ? -15 -14.672 -10.391 1 97.81 120 LEU B C 1
ATOM 2564 O O . LEU B 1 120 ? -15.133 -14.461 -9.18 1 97.81 120 LEU B O 1
ATOM 2568 N N . ARG B 1 121 ? -15.891 -14.18 -11.242 1 97.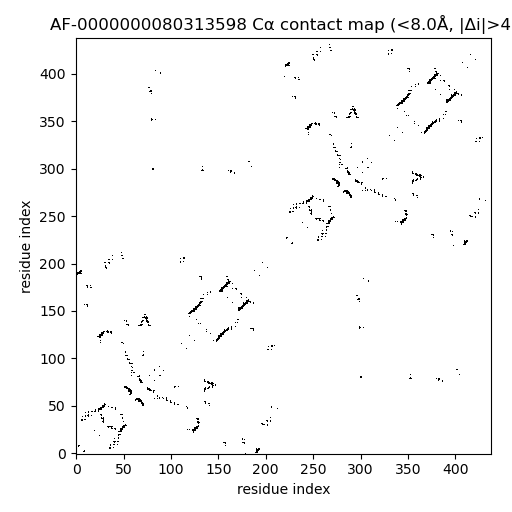44 121 ARG B N 1
ATOM 2569 C CA . ARG B 1 121 ? -17 -13.32 -10.875 1 97.44 121 ARG B CA 1
ATOM 2570 C C . ARG B 1 121 ? -17.875 -13.977 -9.805 1 97.44 121 ARG B C 1
ATOM 2572 O O . ARG B 1 121 ? -18.25 -15.141 -9.93 1 97.44 121 ARG B O 1
ATOM 2579 N N . ASP B 1 122 ? -18.156 -13.281 -8.758 1 97.56 122 ASP B N 1
ATOM 2580 C CA . ASP B 1 122 ? -19.062 -13.648 -7.672 1 97.56 122 ASP B CA 1
ATOM 2581 C C . ASP B 1 122 ? -18.562 -14.914 -6.957 1 97.56 122 ASP B C 1
ATOM 2583 O O . ASP B 1 122 ? -19.359 -15.617 -6.328 1 97.56 122 ASP B O 1
ATOM 2587 N N . ARG B 1 123 ? -17.266 -15.234 -7.117 1 97.56 123 ARG B N 1
ATOM 2588 C CA . ARG B 1 123 ? -16.656 -16.375 -6.445 1 97.56 123 ARG B CA 1
ATOM 2589 C C . ARG B 1 123 ? -15.719 -15.922 -5.328 1 97.56 123 ARG B C 1
ATOM 2591 O O . ARG B 1 123 ? -15.273 -14.773 -5.316 1 97.56 123 ARG B O 1
ATOM 2598 N N . THR B 1 124 ? -15.539 -16.797 -4.406 1 98.25 124 THR B N 1
ATOM 2599 C CA . THR B 1 124 ? -14.422 -16.594 -3.492 1 98.25 124 THR B CA 1
ATOM 2600 C C . THR B 1 124 ? -13.117 -17.047 -4.133 1 98.25 124 THR B C 1
ATOM 2602 O O . THR B 1 124 ? -13.008 -18.188 -4.594 1 98.25 124 THR B O 1
ATOM 2605 N N . VAL B 1 125 ? -12.172 -16.172 -4.168 1 98.75 125 VAL B N 1
ATOM 2606 C CA . VAL B 1 125 ? -10.883 -16.469 -4.793 1 98.75 125 VAL B CA 1
ATOM 2607 C C . VAL B 1 125 ? -9.805 -16.562 -3.719 1 98.75 125 VAL B C 1
ATOM 2609 O O . VAL B 1 125 ? -9.656 -15.648 -2.896 1 98.75 125 VAL B O 1
ATOM 2612 N N . ILE B 1 126 ? -9.102 -17.641 -3.682 1 98.81 126 ILE B N 1
ATOM 2613 C CA . ILE B 1 126 ? -7.926 -17.797 -2.828 1 98.81 126 ILE B CA 1
ATOM 2614 C C . ILE B 1 126 ? -6.656 -17.625 -3.658 1 98.81 126 ILE B C 1
ATOM 2616 O O . ILE B 1 126 ? -6.297 -18.5 -4.445 1 98.81 126 ILE B O 1
ATOM 2620 N N . LEU B 1 127 ? -6.02 -16.5 -3.488 1 98.88 127 LEU B N 1
ATOM 2621 C CA . LEU B 1 127 ? -4.754 -16.203 -4.16 1 98.88 127 LEU B CA 1
ATOM 2622 C C . LEU B 1 127 ? -3.578 -16.766 -3.367 1 98.88 127 LEU B C 1
ATOM 2624 O O . LEU B 1 127 ? -3.43 -16.469 -2.18 1 98.88 127 LEU B O 1
ATOM 2628 N N . VAL B 1 128 ? -2.74 -17.547 -4.055 1 98.94 128 VAL B N 1
ATOM 2629 C CA . VAL B 1 128 ? -1.68 -18.266 -3.357 1 98.94 128 VAL B CA 1
ATOM 2630 C C . VAL B 1 128 ? -0.33 -17.938 -3.992 1 98.94 128 VAL B C 1
ATOM 2632 O O . VAL B 1 128 ? -0.204 -17.906 -5.219 1 98.94 128 VAL B O 1
ATOM 2635 N N . ASP B 1 129 ? 0.633 -17.656 -3.217 1 98.62 129 ASP B N 1
ATOM 2636 C CA . ASP B 1 129 ? 2.045 -17.578 -3.578 1 98.62 129 ASP B CA 1
ATOM 2637 C C . ASP B 1 129 ? 2.891 -18.469 -2.666 1 98.62 129 ASP B C 1
ATOM 2639 O O . ASP B 1 129 ? 2.387 -19.016 -1.687 1 98.62 129 ASP B O 1
ATOM 2643 N N . ASP B 1 130 ? 4.148 -18.641 -3.072 1 98.56 130 ASP B N 1
ATOM 2644 C CA . ASP B 1 130 ? 4.988 -19.484 -2.24 1 98.56 130 ASP B CA 1
ATOM 2645 C C . ASP B 1 130 ? 5.691 -18.688 -1.152 1 98.56 130 ASP B C 1
ATOM 2647 O O . ASP B 1 130 ? 6.27 -19.25 -0.225 1 98.56 130 ASP B O 1
ATOM 2651 N N . GLY B 1 131 ? 5.684 -17.438 -1.23 1 98.06 131 GLY B N 1
ATOM 2652 C CA . GLY B 1 131 ? 6.238 -16.5 -0.268 1 98.06 131 GLY B CA 1
ATOM 2653 C C . GLY B 1 131 ? 6.039 -15.055 -0.667 1 98.06 131 GLY B C 1
ATOM 2654 O O . GLY B 1 131 ? 6.004 -14.734 -1.856 1 98.06 131 GLY B O 1
ATOM 2655 N N . ILE B 1 132 ? 5.871 -14.172 0.328 1 96.94 132 ILE B N 1
ATOM 2656 C CA . ILE B 1 132 ? 5.699 -12.75 0.053 1 96.94 132 ILE B CA 1
ATOM 2657 C C . ILE B 1 132 ? 6.758 -11.945 0.805 1 96.94 132 ILE B C 1
ATOM 2659 O O . ILE B 1 132 ? 6.75 -11.898 2.037 1 96.94 132 ILE B O 1
ATOM 2663 N N . ALA B 1 133 ? 7.633 -11.375 0.027 1 93.44 133 ALA B N 1
ATOM 2664 C CA . ALA B 1 133 ? 8.625 -10.484 0.612 1 93.44 133 ALA B CA 1
ATOM 2665 C C . ALA B 1 133 ? 8.117 -9.039 0.631 1 93.44 133 ALA B C 1
ATOM 2667 O O . ALA B 1 133 ? 7.531 -8.602 1.618 1 93.44 133 ALA B O 1
ATOM 2668 N N . THR B 1 134 ? 8.18 -8.367 -0.509 1 91.31 134 THR B N 1
ATOM 2669 C CA . THR B 1 134 ? 7.77 -6.973 -0.558 1 91.31 134 THR B CA 1
ATOM 2670 C C . T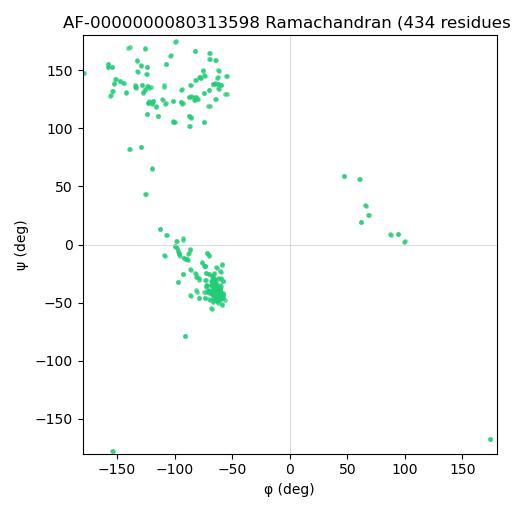HR B 1 134 ? 6.301 -6.852 -0.954 1 91.31 134 THR B C 1
ATOM 2672 O O . THR B 1 134 ? 5.676 -5.816 -0.731 1 91.31 134 THR B O 1
ATOM 2675 N N . GLY B 1 135 ? 5.805 -7.797 -1.627 1 93.75 135 GLY B N 1
ATOM 2676 C CA . GLY B 1 135 ? 4.387 -7.855 -1.941 1 93.75 135 GLY B CA 1
ATOM 2677 C C . GLY B 1 135 ? 4.047 -7.246 -3.289 1 93.75 135 GLY B C 1
ATOM 2678 O O . GLY B 1 135 ? 2.873 -7.105 -3.635 1 93.75 135 GLY B O 1
ATOM 2679 N N . GLY B 1 136 ? 5.023 -6.918 -4.074 1 93.06 136 GLY B N 1
ATOM 2680 C CA . GLY B 1 136 ? 4.785 -6.27 -5.355 1 93.06 136 GLY B CA 1
ATOM 2681 C C . GLY B 1 136 ? 3.912 -7.086 -6.289 1 93.06 136 GLY B C 1
ATOM 2682 O O . GLY B 1 136 ? 2.887 -6.602 -6.77 1 93.06 136 GLY B O 1
ATOM 2683 N N . THR B 1 137 ? 4.234 -8.336 -6.508 1 95.56 137 THR B N 1
ATOM 2684 C CA . THR B 1 137 ? 3.494 -9.18 -7.441 1 95.56 137 THR B CA 1
ATOM 2685 C C . THR B 1 137 ? 2.094 -9.469 -6.906 1 95.56 137 THR B C 1
ATOM 2687 O O . THR B 1 137 ? 1.126 -9.492 -7.672 1 95.56 137 THR B O 1
ATOM 2690 N N . VAL B 1 138 ? 2.021 -9.594 -5.633 1 97.12 138 VAL B N 1
ATOM 2691 C CA . VAL B 1 138 ? 0.732 -9.867 -5.008 1 97.12 138 VAL B CA 1
ATOM 2692 C C . VAL B 1 138 ? -0.207 -8.68 -5.219 1 97.12 138 VAL B C 1
ATOM 2694 O O . VAL B 1 138 ? -1.391 -8.867 -5.516 1 97.12 138 VAL B O 1
ATOM 2697 N N . ARG B 1 139 ? 0.307 -7.539 -5.105 1 95.25 139 ARG B N 1
ATOM 2698 C CA . ARG B 1 139 ? -0.511 -6.344 -5.27 1 95.25 139 ARG B CA 1
ATOM 2699 C C . ARG B 1 139 ? -1.05 -6.238 -6.691 1 95.25 139 ARG B C 1
ATOM 2701 O O . ARG B 1 139 ? -2.223 -5.918 -6.895 1 95.25 139 ARG B O 1
ATOM 2708 N N . ALA B 1 140 ? -0.225 -6.473 -7.633 1 96.44 140 ALA B N 1
ATOM 2709 C CA . ALA B 1 140 ? -0.681 -6.484 -9.023 1 96.44 140 ALA B CA 1
ATOM 2710 C C . ALA B 1 140 ? -1.731 -7.566 -9.242 1 96.44 140 ALA B C 1
ATOM 2712 O O . ALA B 1 140 ? -2.738 -7.332 -9.922 1 96.44 140 ALA B O 1
ATOM 2713 N N . ALA B 1 141 ? -1.503 -8.68 -8.656 1 98.25 141 ALA B N 1
ATOM 2714 C CA . ALA B 1 141 ? -2.422 -9.805 -8.797 1 98.25 141 ALA B CA 1
ATOM 2715 C C . ALA B 1 141 ? -3.781 -9.484 -8.188 1 98.25 141 ALA B C 1
ATOM 2717 O O . ALA B 1 141 ? -4.824 -9.781 -8.773 1 98.25 141 ALA B O 1
ATOM 2718 N N . LEU B 1 142 ? -3.738 -8.891 -7.035 1 97.06 142 LEU B N 1
ATOM 2719 C CA . LEU B 1 142 ? -4.977 -8.531 -6.355 1 97.06 142 LEU B CA 1
ATOM 2720 C C . LEU B 1 142 ? -5.793 -7.555 -7.195 1 97.06 142 LEU B C 1
ATOM 2722 O O . LEU B 1 142 ? -7.02 -7.668 -7.273 1 97.06 142 LEU B O 1
ATOM 2726 N N . GLN B 1 143 ? -5.121 -6.633 -7.84 1 94.5 143 GLN B N 1
ATOM 2727 C CA . GLN B 1 143 ? -5.816 -5.699 -8.719 1 94.5 143 GLN B CA 1
ATOM 2728 C C . GLN B 1 143 ? -6.465 -6.43 -9.898 1 94.5 143 GLN B C 1
ATOM 2730 O O . GLN B 1 143 ? -7.613 -6.156 -10.242 1 94.5 143 GLN B O 1
ATOM 2735 N N . SER B 1 144 ? -5.734 -7.32 -10.453 1 97.19 144 SER B N 1
ATOM 2736 C CA . SER B 1 144 ? -6.242 -8.109 -11.57 1 97.19 144 SER B CA 1
ATOM 2737 C C . SER B 1 144 ? -7.488 -8.898 -11.172 1 97.19 144 SER B C 1
ATOM 2739 O O . SER B 1 144 ? -8.492 -8.891 -11.891 1 97.19 144 SER B O 1
ATOM 2741 N N . ILE B 1 145 ? -7.441 -9.523 -10.039 1 97.94 145 ILE B N 1
ATOM 2742 C CA . ILE B 1 145 ? -8.539 -10.359 -9.562 1 97.94 145 ILE B CA 1
ATOM 2743 C C . ILE B 1 145 ? -9.758 -9.484 -9.273 1 97.94 145 ILE B C 1
ATOM 2745 O O . ILE B 1 145 ? -10.891 -9.859 -9.602 1 97.94 145 ILE B O 1
ATOM 2749 N N . ARG B 1 146 ? -9.586 -8.344 -8.727 1 95.69 146 ARG B N 1
ATOM 2750 C CA . ARG B 1 146 ? -10.688 -7.445 -8.406 1 95.69 146 ARG B CA 1
ATOM 2751 C C . ARG B 1 146 ? -11.414 -6.996 -9.672 1 95.69 146 ARG B C 1
ATOM 2753 O O . ARG B 1 146 ? -12.633 -6.809 -9.664 1 95.69 146 ARG B O 1
ATOM 2760 N N . ASN B 1 147 ? -10.641 -6.836 -10.68 1 94.56 147 ASN B N 1
ATOM 2761 C CA . ASN B 1 147 ? -11.219 -6.438 -11.961 1 94.56 147 ASN B CA 1
ATOM 2762 C C . ASN B 1 147 ? -12.258 -7.449 -12.445 1 94.56 147 ASN B C 1
ATOM 2764 O O . ASN B 1 147 ? -13.102 -7.125 -13.281 1 94.56 147 ASN B O 1
ATOM 2768 N N . GLU B 1 148 ? -12.18 -8.609 -11.859 1 96.62 148 GLU B N 1
ATOM 2769 C CA . GLU B 1 148 ? -13.102 -9.656 -12.273 1 96.62 148 GLU B CA 1
ATOM 2770 C C . GLU B 1 148 ? -14.297 -9.758 -11.328 1 96.62 148 GLU B C 1
ATOM 2772 O O . GLU B 1 148 ? -15.117 -10.672 -11.445 1 96.62 148 GLU B O 1
ATOM 2777 N N . SER B 1 149 ? -14.406 -8.914 -10.328 1 96.75 149 SER B N 1
ATOM 2778 C CA . SER B 1 149 ? -15.531 -8.742 -9.414 1 96.75 149 SER B CA 1
ATOM 2779 C C . SER B 1 149 ? -15.82 -10.023 -8.641 1 96.75 149 SER B C 1
ATOM 2781 O O . SER B 1 149 ? -16.953 -10.516 -8.633 1 96.75 149 SER B O 1
ATOM 2783 N N . PRO B 1 150 ? -14.852 -10.57 -7.922 1 97.94 150 PRO B N 1
ATOM 2784 C CA . PRO B 1 150 ? -15.117 -11.711 -7.039 1 97.94 150 PRO B CA 1
ATOM 2785 C C . PRO B 1 150 ? -15.969 -11.328 -5.832 1 97.94 150 PRO B C 1
ATOM 2787 O O . PRO B 1 150 ? -16.141 -10.141 -5.539 1 97.94 150 PRO B O 1
ATOM 2790 N N . ARG B 1 151 ? -16.578 -12.312 -5.254 1 97.75 151 ARG B N 1
ATOM 2791 C CA . ARG B 1 151 ? -17.312 -12.102 -4.008 1 97.75 151 ARG B CA 1
ATOM 2792 C C . ARG B 1 151 ? -16.359 -11.766 -2.863 1 97.75 151 ARG B C 1
ATOM 2794 O O . ARG B 1 151 ? -16.656 -10.898 -2.039 1 97.75 151 ARG B O 1
ATOM 2801 N N . ALA B 1 152 ? -15.25 -12.5 -2.834 1 97.94 152 ALA B N 1
ATOM 2802 C CA . ALA B 1 152 ? -14.242 -12.305 -1.794 1 97.94 152 ALA B CA 1
ATOM 2803 C C . ALA B 1 152 ? -12.859 -12.742 -2.277 1 97.94 152 ALA B C 1
ATOM 2805 O O . ALA B 1 152 ? -12.742 -13.609 -3.146 1 97.94 152 ALA B O 1
ATOM 2806 N N . ILE B 1 153 ? -11.883 -12.117 -1.693 1 98.19 153 ILE B N 1
ATOM 2807 C CA . ILE B 1 153 ? -10.5 -12.469 -1.993 1 98.19 153 ILE B CA 1
ATOM 2808 C C . ILE B 1 153 ? -9.773 -12.852 -0.705 1 98.19 153 ILE B C 1
ATOM 2810 O O . ILE B 1 153 ? -9.75 -12.078 0.255 1 98.19 153 ILE B O 1
ATOM 2814 N N . VAL B 1 154 ? -9.25 -14.047 -0.684 1 98.62 154 VAL B N 1
ATOM 2815 C CA . VAL B 1 154 ? -8.398 -14.547 0.392 1 98.62 154 VAL B CA 1
ATOM 2816 C C . VAL B 1 154 ? -6.953 -14.648 -0.096 1 98.62 154 VAL B C 1
ATOM 2818 O O . VAL B 1 154 ? -6.68 -15.289 -1.112 1 98.62 154 VAL B O 1
ATOM 2821 N N . LEU B 1 155 ? -6.102 -13.953 0.577 1 98.69 155 LEU B N 1
ATOM 2822 C CA . LEU B 1 155 ? -4.672 -14.102 0.303 1 98.69 155 LEU B CA 1
ATOM 2823 C C . LEU B 1 155 ? -4.047 -15.148 1.215 1 98.69 155 LEU B C 1
ATOM 2825 O O . LEU B 1 155 ? -4.145 -15.047 2.439 1 98.69 155 LEU B O 1
ATOM 2829 N N . ALA B 1 156 ? -3.467 -16.156 0.622 1 98.81 156 ALA B N 1
ATOM 2830 C CA . ALA B 1 156 ? -2.887 -17.25 1.388 1 98.81 156 ALA B CA 1
ATOM 2831 C C . ALA B 1 156 ? -1.439 -17.5 0.977 1 98.81 156 ALA B C 1
ATOM 2833 O O . ALA B 1 156 ? -1.137 -17.625 -0.212 1 98.81 156 ALA B O 1
ATOM 2834 N N . VAL B 1 157 ? -0.562 -17.594 2.021 1 98.88 157 VAL B N 1
ATOM 2835 C CA . VAL B 1 157 ? 0.858 -17.719 1.713 1 98.88 157 VAL B CA 1
ATOM 2836 C C . VAL B 1 157 ? 1.562 -18.484 2.836 1 98.88 157 VAL B C 1
ATOM 2838 O O . VAL B 1 157 ? 1.248 -18.297 4.012 1 98.88 157 VAL B O 1
ATOM 2841 N N . PRO B 1 158 ? 2.533 -19.344 2.502 1 98.81 158 PRO B N 1
ATOM 2842 C CA . PRO B 1 158 ? 3.244 -20.094 3.543 1 98.81 158 PRO B CA 1
ATOM 2843 C C . PRO B 1 158 ? 4.113 -19.203 4.422 1 98.81 158 PRO B C 1
ATOM 2845 O O . PRO B 1 158 ? 4.117 -19.344 5.648 1 98.81 158 PRO B O 1
ATOM 2848 N N . VAL B 1 159 ? 4.805 -18.266 3.793 1 98.5 159 VAL B N 1
ATOM 2849 C CA . VAL B 1 159 ? 5.734 -17.422 4.539 1 98.5 159 VAL B CA 1
ATOM 2850 C C . VAL B 1 159 ? 5.719 -16 3.973 1 98.5 159 VAL B C 1
ATOM 2852 O O . VAL B 1 159 ? 5.641 -15.812 2.756 1 98.5 159 VAL B O 1
ATOM 2855 N N . ALA B 1 160 ? 5.75 -15.023 4.879 1 97.56 160 ALA B N 1
ATOM 2856 C CA . ALA B 1 160 ? 5.707 -13.633 4.438 1 97.56 160 ALA B CA 1
ATOM 2857 C C . ALA B 1 160 ? 6.293 -12.703 5.5 1 97.56 160 ALA B C 1
ATOM 2859 O O . ALA B 1 160 ? 6.328 -13.047 6.684 1 97.56 160 ALA B O 1
ATOM 2860 N N . ALA B 1 161 ? 6.789 -11.617 5.004 1 94.44 161 ALA B N 1
ATOM 2861 C CA . ALA B 1 161 ? 7.215 -10.57 5.934 1 94.44 161 ALA B CA 1
ATOM 2862 C C . ALA B 1 161 ? 6.02 -9.969 6.664 1 94.44 161 ALA B C 1
ATOM 2864 O O . ALA B 1 161 ? 5.012 -9.625 6.043 1 94.44 161 ALA B O 1
ATOM 2865 N N . VAL B 1 162 ? 6.172 -9.734 7.914 1 92.88 162 VAL B N 1
ATOM 2866 C CA . VAL B 1 162 ? 5.094 -9.211 8.758 1 92.88 162 VAL B CA 1
ATOM 2867 C C . VAL B 1 162 ? 4.699 -7.816 8.281 1 92.88 162 VAL B C 1
ATOM 2869 O O . VAL B 1 162 ? 3.512 -7.496 8.195 1 92.88 162 VAL B O 1
ATOM 2872 N N . SER B 1 163 ? 5.664 -7.004 7.953 1 88.31 163 SER B N 1
ATOM 2873 C CA . SER B 1 163 ? 5.387 -5.652 7.48 1 88.31 163 SER B CA 1
ATOM 2874 C C . SER B 1 163 ? 4.555 -5.672 6.203 1 88.31 163 SER B C 1
ATOM 2876 O O . SER B 1 163 ? 3.652 -4.852 6.031 1 88.31 163 SER B O 1
ATOM 2878 N N . THR B 1 164 ? 4.855 -6.621 5.383 1 93.5 164 THR B N 1
ATOM 2879 C CA . THR B 1 164 ? 4.113 -6.754 4.137 1 93.5 164 THR B CA 1
ATOM 2880 C C . THR B 1 164 ? 2.689 -7.23 4.398 1 93.5 164 THR B C 1
ATOM 2882 O O . THR B 1 164 ? 1.737 -6.727 3.799 1 93.5 164 THR B O 1
ATOM 2885 N N . LEU B 1 165 ? 2.57 -8.164 5.297 1 94.94 165 LEU B N 1
ATOM 2886 C CA . LEU B 1 165 ? 1.243 -8.656 5.645 1 94.94 165 LEU B CA 1
ATOM 2887 C C . LEU B 1 165 ? 0.369 -7.531 6.191 1 94.94 165 LEU B C 1
ATOM 2889 O O . LEU B 1 165 ? -0.804 -7.418 5.828 1 94.94 165 LEU B O 1
ATOM 2893 N N . GLU B 1 166 ? 0.939 -6.734 6.969 1 87.69 166 GLU B N 1
ATOM 2894 C CA . GLU B 1 166 ? 0.225 -5.594 7.535 1 87.69 166 GLU B CA 1
ATOM 2895 C C . GLU B 1 166 ? -0.217 -4.625 6.441 1 87.69 166 GLU B C 1
ATOM 2897 O O . GLU B 1 166 ? -1.349 -4.137 6.461 1 87.69 166 GLU B O 1
ATOM 2902 N N . ALA B 1 167 ? 0.642 -4.457 5.535 1 85.56 167 ALA B N 1
ATOM 2903 C CA . ALA B 1 167 ? 0.358 -3.539 4.438 1 85.56 167 ALA B CA 1
ATOM 2904 C C . ALA B 1 167 ? -0.721 -4.102 3.516 1 85.56 167 ALA B C 1
ATOM 2906 O O . ALA B 1 167 ? -1.48 -3.346 2.904 1 85.56 167 ALA B O 1
ATOM 2907 N N . LEU B 1 168 ? -0.859 -5.402 3.488 1 91.69 168 LEU B N 1
ATOM 2908 C CA . LEU B 1 168 ? -1.775 -6.062 2.564 1 91.69 168 LEU B CA 1
ATOM 2909 C C . LEU B 1 168 ? -3.105 -6.371 3.246 1 91.69 168 LEU B C 1
ATOM 2911 O O . LEU B 1 168 ? -4.059 -6.797 2.59 1 91.69 168 LEU B O 1
ATOM 2915 N N . GLU B 1 169 ? -3.184 -6.133 4.465 1 86.94 169 GLU B N 1
ATOM 2916 C CA . GLU B 1 169 ? -4.344 -6.531 5.258 1 86.94 169 GLU B CA 1
ATOM 2917 C C . GLU B 1 169 ? -5.629 -5.93 4.699 1 86.94 169 GLU B C 1
ATOM 2919 O O . GLU B 1 169 ? -6.68 -6.574 4.715 1 86.94 169 GLU B O 1
ATOM 2924 N N . ARG B 1 170 ? -5.574 -4.754 4.102 1 80.69 170 ARG B N 1
ATOM 2925 C CA . ARG B 1 170 ? -6.777 -4.086 3.623 1 80.69 170 ARG B CA 1
ATOM 2926 C C . ARG B 1 170 ? -6.965 -4.309 2.125 1 80.69 170 ARG B C 1
ATOM 2928 O O . ARG B 1 170 ? -7.996 -3.93 1.562 1 80.69 170 ARG B O 1
ATOM 2935 N N . SER B 1 171 ? -6.012 -4.988 1.576 1 88.06 171 SER B N 1
ATOM 2936 C CA . SER B 1 171 ? -6.09 -5.219 0.137 1 88.06 171 SER B CA 1
ATOM 2937 C C . SER B 1 171 ? -6.809 -6.527 -0.175 1 88.06 171 SER B C 1
ATOM 2939 O O . SER B 1 171 ? -7.16 -6.789 -1.328 1 88.06 171 SER B O 1
ATOM 2941 N N . ALA B 1 172 ? -7.035 -7.355 0.85 1 94.31 172 ALA B N 1
ATOM 2942 C CA . ALA B 1 172 ? -7.777 -8.609 0.739 1 94.31 172 ALA B CA 1
ATOM 2943 C C . ALA B 1 172 ? -8.812 -8.734 1.856 1 94.31 172 ALA B C 1
ATOM 2945 O O . ALA B 1 172 ? -8.711 -8.055 2.881 1 94.31 172 ALA B O 1
ATOM 2946 N N . ASP B 1 173 ? -9.805 -9.562 1.62 1 95.06 173 ASP B N 1
ATOM 2947 C CA . ASP B 1 173 ? -10.836 -9.758 2.635 1 95.06 173 ASP B CA 1
ATOM 2948 C C . ASP B 1 173 ? -10.305 -10.602 3.795 1 95.06 173 ASP B C 1
ATOM 2950 O O . ASP B 1 173 ? -10.773 -10.469 4.93 1 95.06 173 ASP B O 1
ATOM 2954 N N . GLU B 1 174 ? -9.422 -11.445 3.516 1 97.12 174 GLU B N 1
ATOM 2955 C CA . GLU B 1 174 ? -8.734 -12.281 4.496 1 97.12 174 GLU B CA 1
ATOM 2956 C C . GLU B 1 174 ? -7.297 -12.57 4.066 1 97.12 174 GLU B C 1
ATOM 2958 O O . GLU B 1 174 ? -7.02 -12.742 2.877 1 97.12 174 GLU B O 1
ATOM 2963 N N . VAL B 1 175 ? -6.387 -12.555 5.086 1 97.88 175 VAL B N 1
ATOM 2964 C CA . VAL B 1 175 ? -4.992 -12.914 4.852 1 97.88 175 VAL B CA 1
ATOM 2965 C C . VAL B 1 175 ? -4.598 -14.07 5.758 1 97.88 175 VAL B C 1
ATOM 2967 O O . VAL B 1 175 ? -4.75 -13.992 6.98 1 97.88 175 VAL B O 1
ATOM 2970 N N . VAL B 1 176 ? -4.129 -15.164 5.137 1 98.44 176 VAL B N 1
ATOM 2971 C CA . VAL B 1 176 ? -3.715 -16.359 5.855 1 98.44 176 VAL B CA 1
ATOM 2972 C C . VAL B 1 176 ? -2.234 -16.641 5.598 1 98.44 176 VAL B C 1
ATOM 2974 O O . VAL B 1 176 ? -1.803 -16.719 4.445 1 98.44 176 VAL B O 1
ATOM 2977 N N . CYS B 1 177 ? -1.499 -16.719 6.637 1 98.62 177 CYS B N 1
ATOM 2978 C CA . CYS B 1 177 ? -0.07 -17 6.539 1 98.62 177 CYS B CA 1
ATOM 2979 C C . CYS B 1 177 ? 0.35 -18.047 7.555 1 98.62 177 CYS B C 1
ATOM 2981 O O . CYS B 1 177 ? -0.019 -17.969 8.727 1 98.62 177 CYS B O 1
ATOM 2983 N N . VAL B 1 178 ? 1.155 -19.016 7.117 1 98.5 178 VAL B N 1
ATOM 2984 C CA . VAL B 1 178 ? 1.597 -20.078 8.016 1 98.5 178 VAL B CA 1
ATOM 2985 C C . VAL B 1 178 ? 2.729 -19.578 8.906 1 98.5 178 VAL B C 1
ATOM 2987 O O . VAL B 1 178 ? 2.697 -19.75 10.125 1 98.5 178 VAL B O 1
ATOM 2990 N N . GLU B 1 179 ? 3.715 -18.891 8.289 1 97.44 179 GLU B N 1
ATOM 2991 C CA . GLU B 1 179 ? 4.906 -18.438 9 1 97.44 179 GLU B CA 1
ATOM 2992 C C . GLU B 1 179 ? 5.16 -16.953 8.742 1 97.44 179 GLU B C 1
ATOM 2994 O O . GLU B 1 179 ? 6.012 -16.594 7.926 1 97.44 179 GLU B O 1
ATOM 2999 N N . PRO B 1 180 ? 4.488 -16.062 9.516 1 96.19 180 PRO B N 1
ATOM 3000 C CA . PRO B 1 180 ? 4.871 -14.648 9.445 1 96.19 180 PRO B CA 1
ATOM 3001 C C . PRO B 1 180 ? 6.242 -14.383 10.07 1 96.19 180 PRO B C 1
ATOM 3003 O O . PRO B 1 180 ? 6.527 -14.859 11.172 1 96.19 180 PRO B O 1
ATOM 3006 N N . ARG B 1 181 ? 7.066 -13.609 9.312 1 93.31 181 ARG B N 1
ATOM 3007 C CA . ARG B 1 181 ? 8.438 -13.398 9.773 1 93.31 181 ARG B CA 1
ATOM 3008 C C . ARG B 1 181 ? 8.781 -11.914 9.805 1 93.31 181 ARG B C 1
ATOM 3010 O O . ARG B 1 181 ? 8.547 -11.203 8.828 1 93.31 181 ARG B O 1
ATOM 3017 N N . HIS B 1 182 ? 9.43 -11.438 10.812 1 86.31 182 HIS B N 1
ATOM 3018 C CA . HIS B 1 182 ? 9.867 -10.055 10.906 1 86.31 182 HIS B CA 1
ATOM 3019 C C . HIS B 1 182 ? 11.156 -9.828 10.125 1 86.31 182 HIS B C 1
ATOM 3021 O O . HIS B 1 182 ? 11.422 -8.711 9.664 1 86.31 182 HIS B O 1
ATOM 3027 N N . ASP B 1 183 ? 11.922 -10.922 10.023 1 83.44 183 ASP B N 1
ATOM 3028 C CA . ASP B 1 183 ? 13.219 -10.852 9.359 1 83.44 183 ASP B CA 1
ATOM 3029 C C . ASP B 1 183 ? 13.273 -11.789 8.148 1 83.44 183 ASP B C 1
ATOM 3031 O O . ASP B 1 183 ? 14.133 -12.664 8.078 1 83.44 183 ASP B O 1
ATOM 3035 N N . LEU B 1 184 ? 12.43 -11.43 7.199 1 88.5 184 LEU B N 1
ATOM 3036 C CA . LEU B 1 184 ? 12.438 -12.25 5.996 1 88.5 184 LEU B CA 1
ATOM 3037 C C . LEU B 1 184 ? 13.484 -11.766 5.008 1 88.5 184 LEU B C 1
ATOM 3039 O O . LEU B 1 184 ? 13.281 -10.766 4.312 1 88.5 184 LEU B O 1
ATOM 3043 N N . HIS B 1 185 ? 14.562 -12.406 4.945 1 81.56 185 HIS B N 1
ATOM 3044 C CA . HIS B 1 185 ? 15.672 -12.016 4.082 1 81.56 185 HIS B CA 1
ATOM 3045 C C . HIS B 1 185 ? 15.5 -12.578 2.676 1 81.56 185 HIS B C 1
ATOM 3047 O O . HIS B 1 185 ? 15.766 -11.891 1.69 1 81.56 185 HIS B O 1
ATOM 3053 N N . ALA B 1 186 ? 15.117 -13.836 2.631 1 89.81 186 ALA B N 1
ATOM 3054 C CA . ALA B 1 186 ? 14.883 -14.547 1.375 1 89.81 186 ALA B CA 1
ATOM 3055 C C . ALA B 1 186 ? 13.859 -15.664 1.56 1 89.81 186 ALA B C 1
ATOM 3057 O O . ALA B 1 186 ? 13.93 -16.422 2.535 1 89.81 186 ALA B O 1
ATOM 3058 N N . ILE B 1 187 ? 13 -15.789 0.622 1 93.44 187 ILE B N 1
ATOM 3059 C CA . ILE B 1 187 ? 11.93 -16.781 0.715 1 93.44 187 ILE B CA 1
ATOM 3060 C C . ILE B 1 187 ? 12.516 -18.188 0.723 1 93.44 187 ILE B C 1
ATOM 3062 O O . ILE B 1 187 ? 12.094 -19.047 1.501 1 93.44 187 ILE B O 1
ATOM 3066 N N . GLY B 1 188 ? 13.523 -18.375 -0.12 1 95.44 188 GLY B N 1
ATOM 3067 C CA . GLY B 1 188 ? 14.117 -19.688 -0.286 1 95.44 188 GLY B CA 1
ATOM 3068 C C . GLY B 1 188 ? 14.695 -20.25 1 1 95.44 188 GLY B C 1
ATOM 3069 O O . GLY B 1 188 ? 14.805 -21.469 1.157 1 95.44 188 GLY B O 1
ATOM 3070 N N . LEU B 1 189 ? 15.047 -19.406 1.98 1 94.06 189 LEU B N 1
ATOM 3071 C CA . LEU B 1 189 ? 15.656 -19.812 3.242 1 94.06 189 LEU B CA 1
ATOM 3072 C C . LEU B 1 189 ? 14.641 -20.547 4.113 1 94.06 189 LEU B C 1
ATOM 3074 O O . LEU B 1 189 ? 15.016 -21.203 5.094 1 94.06 189 LEU B O 1
ATOM 3078 N N . TRP B 1 190 ? 13.422 -20.531 3.734 1 96.12 190 TRP B N 1
ATOM 3079 C CA . TRP B 1 190 ? 12.375 -21.109 4.566 1 96.12 190 TRP B CA 1
ATOM 3080 C C . TRP B 1 190 ? 11.883 -22.422 3.967 1 96.12 190 TRP B C 1
ATOM 3082 O O . TRP B 1 190 ? 10.875 -22.984 4.418 1 96.12 190 TRP B O 1
ATOM 3092 N N . TYR B 1 191 ? 12.617 -22.859 2.93 1 97.81 191 TYR B N 1
ATOM 3093 C CA . TYR B 1 191 ? 12.406 -24.141 2.283 1 97.81 191 TYR B CA 1
ATOM 3094 C C . TYR B 1 191 ? 13.68 -24.984 2.283 1 97.81 191 TYR B C 1
ATOM 3096 O O . TYR B 1 191 ? 14.758 -24.469 1.987 1 97.81 191 TYR B O 1
ATOM 3104 N N . ARG B 1 192 ? 13.477 -26.234 2.596 1 97.94 192 ARG B N 1
ATOM 3105 C CA . ARG B 1 192 ? 14.625 -27.125 2.426 1 97.94 192 ARG B CA 1
ATOM 3106 C C . ARG B 1 192 ? 14.938 -27.344 0.948 1 97.94 192 ARG B C 1
ATOM 3108 O O . ARG B 1 192 ? 16.109 -27.281 0.543 1 97.94 192 ARG B O 1
ATOM 3115 N N . ASP B 1 193 ? 13.938 -27.609 0.199 1 97.69 193 ASP B N 1
ATOM 3116 C CA . ASP B 1 193 ? 14.023 -27.688 -1.256 1 97.69 193 ASP B CA 1
ATOM 3117 C C . ASP B 1 193 ? 13.211 -26.578 -1.914 1 97.69 193 ASP B C 1
ATOM 3119 O O . ASP B 1 193 ? 11.977 -26.625 -1.919 1 97.69 193 ASP B O 1
ATOM 3123 N N . PHE B 1 194 ? 13.93 -25.641 -2.514 1 97.25 194 PHE B N 1
ATOM 3124 C CA . PHE B 1 194 ? 13.289 -24.5 -3.158 1 97.25 194 PHE B CA 1
ATOM 3125 C C . PHE B 1 194 ? 13.727 -24.391 -4.613 1 97.25 194 PHE B C 1
ATOM 3127 O O . PHE B 1 194 ? 13.969 -23.297 -5.109 1 97.25 194 PHE B O 1
ATOM 3134 N N . SER B 1 195 ? 13.773 -25.438 -5.258 1 95.56 195 SER B N 1
ATOM 3135 C CA . SER B 1 195 ? 14.203 -25.438 -6.652 1 95.56 195 SER B CA 1
ATOM 3136 C C . SER B 1 195 ? 13.266 -24.609 -7.527 1 95.56 195 SER B C 1
ATOM 3138 O O . SER B 1 195 ? 12.078 -24.5 -7.23 1 95.56 195 SER B O 1
ATOM 3140 N N . GLN B 1 196 ? 13.844 -24.062 -8.547 1 94.75 196 GLN B N 1
ATOM 3141 C CA . GLN B 1 196 ? 13.078 -23.219 -9.445 1 94.75 196 GLN B CA 1
ATOM 3142 C C . GLN B 1 196 ? 11.961 -24.016 -10.125 1 94.75 196 GLN B C 1
ATOM 3144 O O . GLN B 1 196 ? 12.172 -25.141 -10.562 1 94.75 196 GLN B O 1
ATOM 3149 N N . VAL B 1 197 ? 10.812 -23.422 -10.148 1 97.44 197 VAL B N 1
ATOM 3150 C CA . VAL B 1 197 ? 9.656 -24 -10.836 1 97.44 197 VAL B CA 1
ATOM 3151 C C . VAL B 1 197 ? 9.664 -23.562 -12.297 1 97.44 197 VAL B C 1
ATOM 3153 O O . VAL B 1 197 ? 9.75 -22.359 -12.594 1 97.44 197 VAL B O 1
ATOM 3156 N N . ASP B 1 198 ? 9.594 -24.469 -13.188 1 96.12 198 ASP B N 1
ATOM 3157 C CA . ASP B 1 198 ? 9.602 -24.094 -14.594 1 96.12 198 ASP B CA 1
ATOM 3158 C C . ASP B 1 198 ? 8.195 -24.078 -15.172 1 96.12 198 ASP B C 1
ATOM 3160 O O . ASP B 1 198 ? 7.234 -24.453 -14.492 1 96.12 198 ASP B O 1
ATOM 3164 N N . ASP B 1 199 ? 8.094 -23.656 -16.391 1 96.81 199 ASP B N 1
ATOM 3165 C CA . ASP B 1 199 ? 6.801 -23.547 -17.047 1 96.81 199 ASP B CA 1
ATOM 3166 C C . ASP B 1 199 ? 6.145 -24.906 -17.219 1 96.81 199 ASP B C 1
ATOM 3168 O O . ASP B 1 199 ? 4.918 -25.031 -17.172 1 96.81 199 ASP B O 1
ATOM 3172 N N . GLY B 1 200 ? 6.945 -25.891 -17.438 1 96.81 200 GLY B N 1
ATOM 3173 C CA . GLY B 1 200 ? 6.414 -27.234 -17.594 1 96.81 200 GLY B CA 1
ATOM 3174 C C . GLY B 1 200 ? 5.68 -27.734 -16.359 1 96.81 200 GLY B C 1
ATOM 3175 O O . GLY B 1 200 ? 4.637 -28.375 -16.469 1 96.81 200 GLY B O 1
ATOM 3176 N N . GLU B 1 201 ? 6.215 -27.453 -15.234 1 97.12 201 GLU B N 1
ATOM 3177 C CA . GLU B 1 201 ? 5.586 -27.844 -13.977 1 97.12 201 GLU B CA 1
ATOM 3178 C C . GLU B 1 201 ? 4.25 -27.125 -13.781 1 97.12 201 GLU B C 1
ATOM 3180 O O . GLU B 1 201 ? 3.291 -27.719 -13.281 1 97.12 201 GLU B O 1
ATOM 3185 N N . VAL B 1 202 ? 4.211 -25.875 -14.164 1 98.06 202 VAL B N 1
ATOM 3186 C CA . VAL B 1 202 ? 2.971 -25.109 -14.086 1 98.06 202 VAL B CA 1
ATOM 3187 C C . VAL B 1 202 ? 1.92 -25.734 -15.008 1 98.06 202 VAL B C 1
ATOM 3189 O O . VAL B 1 202 ? 0.787 -25.984 -14.586 1 98.06 202 VAL B O 1
ATOM 3192 N N . VAL B 1 203 ? 2.312 -26.031 -16.188 1 97.81 203 VAL B N 1
ATOM 3193 C CA . VAL B 1 203 ? 1.422 -26.625 -17.188 1 97.81 203 VAL B CA 1
ATOM 3194 C C . VAL B 1 203 ? 0.914 -27.969 -16.688 1 97.81 203 VAL B C 1
ATOM 3196 O O . VAL B 1 203 ? -0.275 -28.281 -16.812 1 97.81 203 VAL B O 1
ATOM 3199 N N . ALA B 1 204 ? 1.758 -28.75 -16.141 1 97.5 204 ALA B N 1
ATOM 3200 C CA . ALA B 1 204 ? 1.388 -30.078 -15.633 1 97.5 204 ALA B CA 1
ATOM 3201 C C . ALA B 1 204 ? 0.343 -29.953 -14.523 1 97.5 204 ALA B C 1
ATOM 3203 O O . ALA B 1 204 ? -0.617 -30.734 -14.484 1 97.5 204 ALA B O 1
ATOM 3204 N N . ALA B 1 205 ? 0.569 -29.016 -13.648 1 97.5 205 ALA B N 1
ATOM 3205 C CA . ALA B 1 205 ? -0.379 -28.812 -12.555 1 97.5 205 ALA B CA 1
ATOM 3206 C C . ALA B 1 205 ? -1.75 -28.406 -13.094 1 97.5 205 A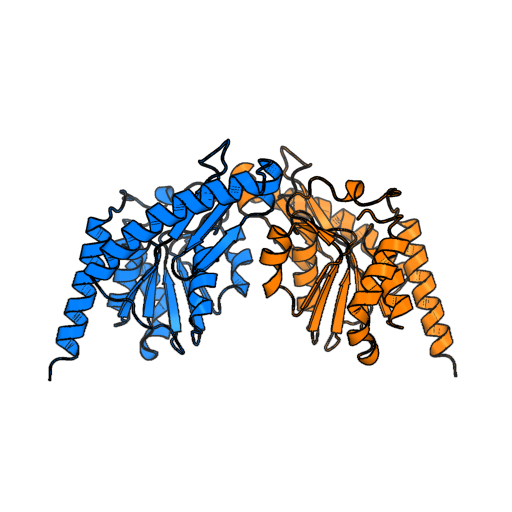LA B C 1
ATOM 3208 O O . ALA B 1 205 ? -2.777 -28.891 -12.617 1 97.5 205 ALA B O 1
ATOM 3209 N N . LEU B 1 206 ? -1.775 -27.547 -14.062 1 97.38 206 LEU B N 1
ATOM 3210 C CA . LEU B 1 206 ? -3.021 -27.062 -14.648 1 97.38 206 LEU B CA 1
ATOM 3211 C C . LEU B 1 206 ? -3.74 -28.188 -15.383 1 97.38 206 LEU B C 1
ATOM 3213 O O . LEU B 1 206 ? -4.957 -28.344 -15.266 1 97.38 206 LEU B O 1
ATOM 3217 N N . ARG B 1 207 ? -3.006 -29.047 -16.047 1 96.31 207 ARG B N 1
ATOM 3218 C CA . ARG B 1 207 ? -3.586 -30.188 -16.766 1 96.31 207 ARG B CA 1
ATOM 3219 C C . ARG B 1 207 ? -4.184 -31.188 -15.797 1 96.31 207 ARG B C 1
ATOM 3221 O O . ARG B 1 207 ? -5.273 -31.719 -16.031 1 96.31 207 ARG B O 1
ATOM 3228 N N . ALA B 1 208 ? -3.494 -31.406 -14.805 1 94.88 208 ALA B N 1
ATOM 3229 C CA . ALA B 1 208 ? -3.971 -32.344 -13.797 1 94.88 208 ALA B CA 1
ATOM 3230 C C . ALA B 1 208 ? -5.273 -31.859 -13.164 1 94.88 208 ALA B C 1
ATOM 3232 O O . ALA B 1 208 ? -6.188 -32.656 -12.938 1 94.88 208 ALA B O 1
ATOM 3233 N N . ALA B 1 209 ? -5.312 -30.609 -12.883 1 92.12 209 ALA B N 1
ATOM 3234 C CA . ALA B 1 209 ? -6.508 -30.016 -12.289 1 92.12 209 ALA B CA 1
ATOM 3235 C C . ALA B 1 209 ? -7.695 -30.109 -13.242 1 92.12 209 ALA B C 1
ATOM 3237 O O . ALA B 1 209 ? -8.828 -30.328 -12.82 1 92.12 209 ALA B O 1
ATOM 3238 N N . ARG B 1 210 ? -7.43 -29.891 -14.484 1 89.06 210 ARG B N 1
ATOM 3239 C CA . ARG B 1 210 ? -8.469 -29.984 -15.5 1 89.06 210 ARG B CA 1
ATOM 3240 C C . ARG B 1 210 ? -9.023 -31.406 -15.594 1 89.06 210 ARG B C 1
ATOM 3242 O O . ARG B 1 210 ? -10.242 -31.594 -15.695 1 89.06 210 ARG B O 1
ATOM 3249 N N . ALA B 1 211 ? -8.219 -32.344 -15.484 1 87.56 211 ALA B N 1
ATOM 3250 C CA . ALA B 1 211 ? -8.609 -33.75 -15.594 1 87.56 211 ALA B CA 1
ATOM 3251 C C . ALA B 1 211 ? -9.516 -34.156 -14.438 1 87.56 211 ALA B C 1
ATOM 3253 O O . ALA B 1 211 ? -10.477 -34.906 -14.625 1 87.56 211 ALA B O 1
ATOM 3254 N N . VAL B 1 212 ? -9.211 -33.688 -13.352 1 82.94 212 VAL B N 1
ATOM 3255 C CA . VAL B 1 212 ? -9.984 -34.031 -12.156 1 82.94 212 VAL B CA 1
ATOM 3256 C C . VAL B 1 212 ? -11.391 -33.438 -12.273 1 82.94 212 VAL B C 1
ATOM 3258 O O . VAL B 1 212 ? -12.367 -34.125 -11.906 1 82.94 212 VAL B O 1
ATOM 3261 N N . ARG B 1 213 ? -11.617 -32.375 -12.844 1 80.88 213 ARG B N 1
ATOM 3262 C CA . ARG B 1 213 ? -12.914 -31.719 -12.992 1 80.88 213 ARG B CA 1
ATOM 3263 C C . ARG B 1 213 ? -13.766 -32.438 -14.031 1 80.88 213 ARG B C 1
ATOM 3265 O O . ARG B 1 213 ? -14.984 -32.531 -13.883 1 80.88 213 ARG B O 1
ATOM 3272 N N . GLU B 1 214 ? -13.055 -32.812 -15.062 1 78.5 214 GLU B N 1
ATOM 3273 C CA . GLU B 1 214 ? -13.766 -33.531 -16.141 1 78.5 214 GLU B CA 1
ATOM 3274 C C . GLU B 1 214 ? -14.266 -34.875 -15.672 1 78.5 214 GLU B C 1
ATOM 3276 O O . GLU B 1 214 ? -15.312 -35.344 -16.125 1 78.5 214 GLU B O 1
ATOM 3281 N N . THR B 1 215 ? -13.594 -35.438 -14.766 1 72.88 215 THR B N 1
ATOM 3282 C CA . THR B 1 215 ? -14.008 -36.719 -14.234 1 72.88 215 THR B CA 1
ATOM 3283 C C . THR B 1 215 ? -15.156 -36.562 -13.234 1 72.88 215 THR B C 1
ATOM 3285 O O . THR B 1 215 ? -16.016 -37.438 -13.117 1 72.88 215 THR B O 1
ATOM 3288 N N . THR B 1 216 ? -15.164 -35.5 -12.594 1 66 216 THR B N 1
ATOM 3289 C CA . THR B 1 216 ? -16.203 -35.25 -11.594 1 66 216 THR B CA 1
ATOM 3290 C C . THR B 1 216 ? -17.484 -34.75 -12.25 1 66 216 THR B C 1
ATOM 3292 O O . THR B 1 216 ? -18.578 -34.938 -11.727 1 66 216 THR B O 1
ATOM 3295 N N . THR B 1 217 ? -17.406 -34.125 -13.438 1 57.56 217 THR B N 1
ATOM 3296 C CA . THR B 1 217 ? -18.578 -33.594 -14.102 1 57.56 217 THR B CA 1
ATOM 3297 C C . THR B 1 217 ? -19.141 -34.562 -15.117 1 57.56 217 THR B C 1
ATOM 3299 O O . THR B 1 217 ? -20.203 -34.344 -15.703 1 57.56 217 THR B O 1
ATOM 3302 N N . SER B 1 218 ? -18.453 -35.75 -15.516 1 48.19 218 SER B N 1
ATOM 3303 C CA . SER B 1 218 ? -19.031 -36.75 -16.422 1 48.19 218 SER B CA 1
ATOM 3304 C C . SER B 1 218 ? -20.172 -37.5 -15.766 1 48.19 218 SER B C 1
ATOM 3306 O O . SER B 1 218 ? -20.016 -38.062 -14.672 1 48.19 218 SER B O 1
ATOM 3308 N N . PRO B 1 219 ? -21.453 -37.406 -16.375 1 49.75 219 PRO B N 1
ATOM 3309 C CA . PRO B 1 219 ? -22.578 -38.219 -15.891 1 49.75 219 PRO B CA 1
ATOM 3310 C C . PRO B 1 219 ? -22.344 -39.719 -16.078 1 49.75 219 PRO B C 1
ATOM 3312 O O . PRO B 1 219 ? -21.609 -40.125 -16.969 1 49.75 219 PRO B O 1
#

pLDDT: mean 94.17, std 7.1, range [48.03, 98.94]

Foldseek 3Di:
DFAAELLRLLQLLLVVVQVCLVQQFEEEAEPDQFQSSSLNNCVSSVHFYYYKYKDFQAAPVGRVDGQAMAIPQGFTDGNPVVCVVSVQDPVNSVVSCVVRVVVRVVLVVVQCVLPNDDQQAQGEYEYTYAEEEQCRRVRSVLVNSVSSHYVFYEYTYAEYEPVNCVVCVVSGPYYYYNYHDPDPPDSCVRYSDYDDGDSVNSSVSNNVSVVVVVVVPDD/DFAAELLRLLQLLLVVVQVCLVQQFEEEAEPDQFQSSSLNNCVSSVHFYYYKYKDFQAAPVGRVDGQAMAIPQGFTDGNPVVCVVSVQDPVNSVVSCVVRVVVRVVLVVVQCVLPNDDQQAQGEYEYTYAEEEQCRRVRSVLVNSVSSHYVFYEYTYAEYEPVNCVVCVVSGPYYYYNYHDPDPPDSCVRYSDYDDGDSVNSSVSNNVSVVVVVVVPDD

Sequence (438 aa):
MRFEDRIDAGRQLARRLQHHRAGAPVVVGLTRGGVPVAAEVARALGAELDALVVRKLGAPIQPELGMGAIAEGGGRWVDPSIVAITGTTEDELVDVETRERALMQRRITQYRAAKPRVPLRDRTVILVDDGIATGGTVRAALQSIRNESPRAIVLAVPVAAVSTLEALERSADEVVCVEPRHDLHAIGLWYRDFSQVDDGEVVAALRAARAVRETTTSPMRFEDRIDAGRQLARRLQHHRAGAPVVVGLTRGGVPVAAEVARALGAELDALVVRKLGAPIQPELGMGAIAEGGGRWVDPSIVAITGTTEDELVDVETRERALMQRRITQYRAAKPRVPLRDRTVILVDDGIATGGTVRAALQSIRNESPRAIVLAVPVAAVSTLEALERSADEVVCVEPRHDLHAIGLWYRDFSQVDDGEVVAALRAARAVRETTTSP

Secondary structure (DSSP, 8-state):
--BSSHHHHHHHHHHTTGGGGGG-PEEEEETTTHHHHHHHHHHHHT-EEEEE-EEEEE-SS-TTSEEEEEETTTEEEE-HHHHHHHT--HHHHHHHHHHHHHHHHHHHHHHHHHSPPPP-TTSEEEEE-S-BSS-HHHHHHHHHHHTT--SEEEEEEEEEEHHHHHHHTTTSSEEEEEEEETT---GGGGBS--PPP-HHHHHHHHHHHHHHHHHHH--/--BSSHHHHHHHHHHHTGGGGGG-PEEEEETTTHHHHHHHHHHHHT-EEEEE-EEEEE-SS-TTSEEEEEETTTEEEE-HHHHHHHT--HHHHHHHHHHHHHHHHHHHHHHHHHSPPPP-TTSEEEEE-S-BSS-HHHHHHHHHHHTT--SEEEEEEEEEEHHHHHHHTTTSSEEEEEEEETT---GGGGBS--PPP-HHHHHHHHHHHHHHHHHHH--

Radius of gyration: 23.69 Å; Cα contacts (8 Å, |Δi|>4): 948; chains: 2; bounding box: 48×71×48 Å

Nearest PDB structures (foldseek):
  1wd5-assembly1_A  TM=8.494E-01  e=6.406E-23  Thermus thermophilus
  2e55-assembly1_D  TM=6.721E-01  e=2.451E-06  Aquifex aeolicus
  3g6w-assembly1_C  TM=6.144E-01  e=2.770E-06  Saccharolobus solfataricus
  5vog-assembly1_A-2  TM=5.872E-01  e=2.605E-06  Neisseria gonorrhoeae
  4raq-assembly1_D  TM=5.121E-01  e=2.253E-04  Homo sapiens

InterPro domains:
  IPR000836 Phosphoribosyltransferase domain [PF00156] (9-181)
  IPR000836 Phosphoribosyltransferase domain [cd06223] (9-176)
  IPR029057 Phosphoribosyltransferase-like [G3DSA:3.40.50.2020] (3-203)
  IPR029057 Phosphoribosyltransferase-like [SSF53271] (1-207)

Organism: NCBI:txid927083